Protein 4LI0 (pdb70)

Nearest PDB structures (foldseek):
  6zsj-assembly1_A  TM=9.313E-01  e=1.328E-30  Homo sapiens
  9ikq-assembly1_B  TM=9.363E-01  e=9.847E-30  Homo sapiens
  4fmb-assembly1_B  TM=9.336E-01  e=5.580E-24  Homo sapiens
  5szk-assembly1_B  TM=9.275E-01  e=1.379E-23  Homo sapiens
  3rab-assembly1_A  TM=9.279E-01  e=1.506E-22  Rattus norvegicus

InterPro domains:
  IPR001806 Small GTPase [PF00071] (10-170)
  IPR001806 Small GTPase [PS51421] (1-207)
  IPR001806 Small GTPase [SM00174] (11-172)
  IPR005225 Small GTP-binding domain [TIGR00231] (7-162)
  IPR027417 P-loop containing nucleoside triphosphate hydrolase [G3DSA:3.40.50.300] (1-204)
  IPR027417 P-loop containing nucleoside triphosphate hydrolase [SSF52540] (4-182)
  IPR050305 Small GTPase superfamily, Rab [PTHR47980] (2-192)

Foldseek 3Di:
DAEAEEEEDFAPPLCSVLLVCLLLVDPDPDACCVVPQKDWGWDWDDDPHDTYIYIYIYGHPDPVPPVVVLVSLAPHQEYEQTAEQLDPVRVVCSVVVVCCSCVSYDDPHAYEYEHEPVVCVVSGDHDVVNQCVVQVVVPHYYYYYYSVVGGCSNVRVSVSVVVSVVVVVVD/DPAEFEEEEDFAPPLCSVLLVCLLQVPPDDDFCCVPPQKGKGKDWDDDPNDIYIYIYIYGHPDPPPVPVVLVSLARHQEYEYTAEQLDVVSVVCSVVVVCSSCPSYDDPHAYEYEHEPPVPVPSGDQDQVNVVVVCVVVPHYYDYAYSVVGPCSNVVVVVSVCVSVVVVVD/DVVVCVVVVVVCVVVVVVVVVVVVVVVVVVVVVCVVVVVVVVVVVVVVVVVVVVCVVVVVVVVVVVVVD/DVVVVVVVVVVVVVVVVCVVVVVVCVVVVVVVVVVVVVCCVVPVVVVVVVVVVVCVVVVVVVVVVVVVD/DCVVVVVVVVVVVVVVVVVVVVVVVVVVVVVVVCVVVVVVVVVVVVVVVVVVVVVVVVVVVVVD/DVCVVCVVVVVVVVVVVVVVVVVVVVVVVVVVVVVVVVCVVVVVVVVVVVCVCVVVVVVVCVVVVVVVD

Structure (mmCIF, N/CA/C/O backbone):
data_4LI0
#
_entry.id   4LI0
#
_cell.length_a   110.930
_cell.length_b   160.380
_cell.length_c   166.510
_cell.angle_alpha   90.00
_cell.angle_beta   90.00
_cell.angle_gamma   90.00
#
_symmetry.space_group_name_H-M   'C 2 2 21'
#
loop_
_entity.id
_entity.type
_entity.pdbx_description
1 polymer 'Ras-related protein Rab-8A'
2 polymer 'Guanine nucleotide exchange factor for Rab-3A'
3 non-polymer "GUANOSINE-5'-DIPHOSPHATE"
#
loop_
_atom_site.group_PDB
_atom_site.id
_atom_site.type_symbol
_atom_site.label_atom_id
_atom_site.label_alt_id
_atom_site.label_comp_id
_atom_site.label_asym_id
_atom_site.label_entity_id
_atom_site.lab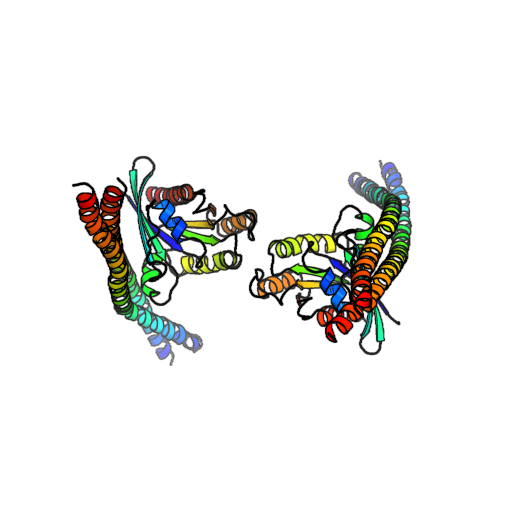el_seq_id
_atom_site.pdbx_PDB_ins_code
_atom_site.Cartn_x
_atom_site.Cartn_y
_atom_site.Cartn_z
_atom_site.occupancy
_atom_site.B_iso_or_equiv
_atom_site.auth_seq_id
_atom_site.auth_comp_id
_atom_site.auth_asym_id
_atom_site.auth_atom_id
_atom_site.pdbx_PDB_model_num
ATOM 1 N N . ASP A 1 8 ? 12.632 19.936 61.904 1.00 144.58 6 ASP A N 1
ATOM 2 C CA . ASP A 1 8 ? 13.462 18.727 62.265 1.00 151.90 6 ASP A CA 1
ATOM 3 C C . ASP A 1 8 ? 14.807 18.514 61.488 1.00 144.87 6 ASP A C 1
ATOM 4 O O . ASP A 1 8 ? 15.613 17.666 61.888 1.00 142.74 6 ASP A O 1
ATOM 9 N N . TYR A 1 9 ? 15.053 19.274 60.411 1.00 134.39 7 TYR A N 1
ATOM 10 C CA . TYR A 1 9 ? 16.381 19.347 59.750 1.00 118.27 7 TYR A CA 1
ATOM 11 C C . TYR A 1 9 ? 16.783 20.796 59.541 1.00 101.94 7 TYR A C 1
ATOM 12 O O . TYR A 1 9 ? 15.927 21.636 59.264 1.00 101.42 7 TYR A O 1
ATOM 21 N N . LEU A 1 10 ? 18.080 21.083 59.574 1.00 127.56 8 LEU A N 1
ATOM 22 C CA . LEU A 1 10 ? 18.552 22.438 59.279 1.00 117.81 8 LEU A CA 1
ATOM 23 C C . LEU A 1 10 ? 19.686 22.444 58.259 1.00 112.89 8 LEU A C 1
ATOM 24 O O . LEU A 1 10 ? 20.818 22.079 58.582 1.00 114.09 8 LEU A O 1
ATOM 29 N N . PHE A 1 11 ? 19.375 22.872 57.034 1.00 106.77 9 PHE A N 1
ATOM 30 C CA . PHE A 1 11 ? 20.378 22.980 55.974 1.00 101.68 9 PHE A CA 1
ATOM 31 C C . PHE A 1 11 ? 20.905 24.394 55.794 1.00 98.54 9 PHE A C 1
ATOM 32 O O . PHE A 1 11 ? 20.145 25.356 55.668 1.00 97.90 9 PHE A O 1
ATOM 40 N N . LYS A 1 12 ? 22.222 24.499 55.738 1.00 93.97 10 LYS A N 1
ATOM 41 C CA . LYS A 1 12 ? 22.863 25.776 55.640 1.00 92.60 10 LYS A CA 1
ATOM 42 C C . LYS A 1 12 ? 23.332 25.870 54.220 1.00 87.36 10 LYS A C 1
ATOM 43 O O . LYS A 1 12 ? 24.093 25.014 53.758 1.00 84.67 10 LYS A O 1
ATOM 49 N N . LEU A 1 13 ? 22.816 26.892 53.535 1.00 82.68 11 LEU A N 1
ATOM 50 C CA . LEU A 1 13 ? 23.019 27.107 52.108 1.00 78.37 11 LEU A CA 1
ATOM 51 C C . LEU A 1 13 ? 23.713 28.431 51.895 1.00 77.89 11 LEU A C 1
ATOM 52 O O . LEU A 1 13 ? 23.576 29.354 52.709 1.00 76.04 11 LEU A O 1
ATOM 57 N N . LEU A 1 14 ? 24.435 28.505 50.775 1.00 78.85 12 LEU A N 1
ATOM 58 C CA . LEU A 1 14 ? 25.222 29.685 50.381 1.00 77.47 12 LEU A CA 1
ATOM 59 C C . LEU A 1 14 ? 25.016 29.998 48.894 1.00 73.22 12 LEU A C 1
ATOM 60 O O . LEU A 1 14 ? 24.948 29.091 48.087 1.00 73.07 12 LEU A O 1
ATOM 65 N N . LEU A 1 15 ? 24.895 31.270 48.540 1.00 70.99 13 LEU A N 1
ATOM 66 C CA . LEU A 1 15 ? 24.823 31.680 47.143 1.00 72.04 13 LEU A CA 1
ATOM 67 C C . LEU A 1 15 ? 26.061 32.511 46.803 1.00 72.77 13 LEU A C 1
ATOM 68 O O . LEU A 1 15 ? 26.281 33.559 47.421 1.00 75.64 13 LEU A O 1
ATOM 73 N N . ILE A 1 16 ? 26.856 32.070 45.822 1.00 71.16 14 ILE A N 1
ATOM 74 C CA . ILE A 1 16 ? 28.058 32.814 45.402 1.00 68.58 14 ILE A CA 1
ATOM 75 C C . ILE A 1 16 ? 28.120 32.942 43.890 1.00 71.45 14 ILE A C 1
ATOM 76 O O . ILE A 1 16 ? 27.418 32.236 43.162 1.00 73.11 14 ILE A O 1
ATOM 81 N N . GLY A 1 17 ? 28.984 33.842 43.432 1.00 74.30 15 GLY A N 1
ATOM 82 C CA . GLY A 1 17 ? 29.086 34.190 42.011 1.00 76.80 15 GLY A CA 1
ATOM 83 C C . GLY A 1 17 ? 29.426 35.663 41.827 1.00 79.27 15 GLY A C 1
ATOM 84 O O . GLY A 1 17 ? 29.556 36.402 42.807 1.00 86.75 15 GLY A O 1
ATOM 85 N N . ASP A 1 18 ? 29.578 36.103 40.582 1.00 77.07 16 ASP A N 1
ATOM 86 C CA . ASP A 1 18 ? 29.951 37.494 40.331 1.00 76.49 16 ASP A CA 1
ATOM 87 C C . ASP A 1 18 ? 28.832 38.450 40.692 1.00 79.17 16 ASP A C 1
ATOM 88 O O . ASP A 1 18 ? 27.661 38.058 40.794 1.00 83.63 16 ASP A O 1
ATOM 93 N N . SER A 1 19 ? 29.211 39.710 40.879 1.00 78.49 17 SER A N 1
ATOM 94 C CA . SER A 1 19 ? 28.262 40.730 41.269 1.00 78.90 17 SER A CA 1
ATOM 95 C C . SER A 1 19 ? 27.425 41.120 40.051 1.00 76.86 17 SER A C 1
ATOM 96 O O . SER A 1 19 ? 27.907 41.092 38.909 1.00 68.17 17 SER A O 1
ATOM 99 N N . GLY A 1 20 ? 26.160 41.455 40.306 1.00 78.55 18 GLY A N 1
ATOM 100 C CA . GLY A 1 20 ? 25.221 41.814 39.242 1.00 77.70 18 GLY A CA 1
ATOM 101 C C . GLY A 1 20 ? 24.768 40.630 38.405 1.00 74.20 18 GLY A C 1
ATOM 102 O O . GLY A 1 20 ? 24.169 40.805 37.352 1.00 75.87 18 GLY A O 1
ATOM 103 N N . VAL A 1 21 ? 25.072 39.428 38.875 1.00 70.15 19 VAL A N 1
ATOM 104 C CA . VAL A 1 21 ? 24.532 38.205 38.315 1.00 70.47 19 VAL A CA 1
ATOM 105 C C . VAL A 1 21 ? 23.034 37.960 38.636 1.00 75.71 19 VAL A C 1
ATOM 106 O O . VAL A 1 21 ? 22.342 37.267 37.893 1.00 76.70 19 VAL A O 1
ATOM 110 N N . GLY A 1 22 ? 22.540 38.514 39.741 1.00 82.21 20 GLY A N 1
ATOM 111 C CA . GLY A 1 22 ? 21.156 38.290 40.200 1.00 83.81 20 GLY A CA 1
ATOM 112 C C . GLY A 1 22 ? 21.010 37.427 41.452 1.00 85.00 20 GLY A C 1
ATOM 113 O O . GLY A 1 22 ? 19.882 37.154 41.885 1.00 87.35 20 GLY A O 1
ATOM 114 N N . LYS A 1 23 ? 22.141 37.007 42.030 1.00 84.31 21 LYS A N 1
ATOM 115 C CA . LYS A 1 23 ? 22.187 36.157 43.233 1.00 83.47 21 LYS A CA 1
ATOM 116 C C . LYS A 1 23 ? 21.186 36.548 44.289 1.00 86.80 21 LYS A C 1
ATOM 117 O O . LYS A 1 23 ? 20.612 35.684 44.938 1.00 87.98 21 LYS A O 1
ATOM 123 N N . THR A 1 24 ? 21.028 37.855 44.497 1.00 88.24 22 THR A N 1
ATOM 124 C CA . THR A 1 24 ? 20.206 38.359 45.586 1.00 86.89 22 THR A CA 1
ATOM 125 C C . THR A 1 24 ? 18.723 38.296 45.253 1.00 87.75 22 THR A C 1
ATOM 126 O O . THR A 1 24 ? 17.926 37.944 46.121 1.00 89.08 22 THR A O 1
ATOM 130 N N . CYS A 1 25 ? 18.344 38.615 44.014 1.00 87.16 23 CYS A N 1
ATOM 131 C CA . CYS A 1 25 ? 16.930 38.511 43.619 1.00 88.22 23 CYS A CA 1
ATOM 132 C C . CYS A 1 25 ? 16.515 37.059 43.622 1.00 87.68 23 CYS A C 1
ATOM 133 O O . CYS A 1 25 ? 15.381 36.729 43.997 1.00 87.04 23 CYS A O 1
ATOM 136 N N . VAL A 1 26 ? 17.441 36.198 43.193 1.00 86.09 24 VAL A N 1
ATOM 137 C CA . VAL A 1 26 ? 17.236 34.748 43.256 1.00 88.32 24 VAL A CA 1
ATOM 138 C C . VAL A 1 26 ? 16.817 34.391 44.663 1.00 87.37 24 VAL A C 1
ATOM 139 O O . VAL A 1 26 ? 15.888 33.615 44.866 1.00 93.22 24 VAL A O 1
ATOM 143 N N . LEU A 1 27 ? 17.512 34.976 45.627 1.00 82.47 25 LEU A N 1
ATOM 144 C CA . LEU A 1 27 ? 17.275 34.684 47.013 1.00 82.33 25 LEU A CA 1
ATOM 145 C C . LEU A 1 27 ? 15.900 35.185 47.417 1.00 86.97 25 LEU A C 1
ATOM 146 O O . LEU A 1 27 ? 15.045 34.427 47.884 1.00 87.15 25 LEU A O 1
ATOM 151 N N . PHE A 1 28 ? 15.684 36.474 47.224 1.00 90.37 26 PHE A N 1
ATOM 152 C CA . PHE A 1 28 ? 14.491 37.097 47.750 1.00 94.04 26 PHE A CA 1
ATOM 153 C C . PHE A 1 28 ? 13.276 36.451 47.145 1.00 93.95 26 PHE A C 1
ATOM 154 O O . PHE A 1 28 ? 12.240 36.355 47.802 1.00 99.88 26 PHE A O 1
ATOM 162 N N . ARG A 1 29 ? 13.409 35.974 45.912 1.00 90.69 27 ARG A N 1
ATOM 163 C CA . ARG A 1 29 ? 12.313 35.267 45.299 1.00 93.41 27 ARG A CA 1
ATOM 164 C C . ARG A 1 29 ? 11.975 34.029 46.095 1.00 97.75 27 ARG A C 1
ATOM 165 O O . ARG A 1 29 ? 10.814 33.818 46.478 1.00 104.37 27 ARG A O 1
ATOM 173 N N . PHE A 1 30 ? 12.990 33.207 46.337 1.00 96.59 28 PHE A N 1
ATOM 174 C CA . PHE A 1 30 ? 12.787 31.963 47.060 1.00 96.00 28 PHE A CA 1
ATOM 175 C C . PHE A 1 30 ? 12.337 32.190 48.495 1.00 98.58 28 PHE A C 1
ATOM 176 O O . PHE A 1 30 ? 11.575 31.397 49.037 1.00 100.17 28 PHE A O 1
ATOM 184 N N . SER A 1 31 ? 12.815 33.278 49.094 1.00 101.55 29 SER A N 1
ATOM 185 C CA . SER A 1 31 ? 12.398 33.694 50.435 1.00 102.80 29 SER A CA 1
ATOM 186 C C . SER A 1 31 ? 11.097 34.453 50.454 1.00 104.90 29 SER A C 1
ATOM 187 O O . SER A 1 31 ? 10.653 34.869 51.510 1.00 103.91 29 SER A O 1
ATOM 190 N N . GLU A 1 32 ? 10.533 34.691 49.276 1.00 111.72 30 GLU A N 1
ATOM 191 C CA . GLU A 1 32 ? 9.191 35.227 49.133 1.00 121.98 30 GLU A CA 1
ATOM 192 C C . GLU A 1 32 ? 9.037 36.428 50.061 1.00 132.76 30 GLU A C 1
ATOM 193 O O . GLU A 1 32 ? 7.954 36.636 50.608 1.00 141.72 30 GLU A O 1
ATOM 195 N N . ASP A 1 33 ? 10.104 37.218 50.238 1.00 138.32 31 ASP A N 1
ATOM 196 C CA . ASP A 1 33 ? 10.019 38.490 50.953 1.00 145.78 31 ASP A CA 1
ATOM 197 C C . ASP A 1 33 ? 9.330 39.523 50.048 1.00 164.83 31 ASP A C 1
ATOM 198 O O . ASP A 1 33 ? 9.640 39.617 48.846 1.00 180.92 31 ASP A O 1
ATOM 200 N N . ALA A 1 34 ? 8.391 40.276 50.631 1.00 171.50 32 ALA A N 1
ATOM 201 C CA . ALA A 1 34 ? 7.597 41.276 49.901 1.00 173.76 32 ALA A CA 1
ATOM 202 C C . ALA A 1 34 ? 8.355 42.590 49.700 1.00 176.22 32 ALA A C 1
ATOM 203 O O . ALA A 1 34 ? 7.757 43.586 49.274 1.00 184.38 32 ALA A O 1
ATOM 205 N N . PHE A 1 35 ? 9.654 42.602 50.009 1.00 168.66 33 PHE A N 1
ATOM 206 C CA . PHE A 1 35 ? 10.446 43.815 49.899 1.00 162.48 33 PHE A CA 1
ATOM 207 C C . PHE A 1 35 ? 11.784 43.598 49.231 1.00 148.45 33 PHE A C 1
ATOM 208 O O . PHE A 1 35 ? 12.306 42.496 49.152 1.00 135.16 33 PHE A O 1
ATOM 216 N N . ASN A 1 36 ? 12.309 44.719 48.772 1.00 151.67 34 ASN A N 1
ATOM 217 C CA . ASN A 1 36 ? 13.501 44.807 47.956 1.00 158.26 34 ASN A CA 1
ATOM 218 C C . ASN A 1 36 ? 14.682 45.126 48.850 1.00 148.96 34 ASN A C 1
ATOM 219 O O . ASN A 1 36 ? 15.819 45.233 48.379 1.00 158.31 34 ASN A O 1
ATOM 224 N N . SER A 1 37 ? 14.388 45.270 50.143 1.00 126.34 35 SER A N 1
ATOM 225 C CA . SER A 1 37 ? 15.280 45.896 51.095 1.00 113.16 35 SER A CA 1
ATOM 226 C C . SER A 1 37 ? 16.369 44.944 51.513 1.00 101.60 35 SER A C 1
ATOM 227 O O . SER A 1 37 ? 16.090 43.935 52.141 1.00 98.54 35 SER A O 1
ATOM 230 N N . THR A 1 38 ? 17.608 45.267 51.176 1.00 93.42 36 THR A N 1
ATOM 231 C CA . THR A 1 38 ? 18.712 44.383 51.480 1.00 90.80 36 THR A CA 1
ATOM 232 C C . THR A 1 38 ? 19.919 45.182 51.941 1.00 91.18 36 THR A C 1
ATOM 233 O O . THR A 1 38 ? 19.946 46.406 51.839 1.00 92.41 36 THR A O 1
ATOM 237 N N . PHE A 1 39 ? 20.901 44.473 52.482 1.00 92.89 37 PHE A N 1
ATOM 238 C CA . PHE A 1 39 ? 22.160 45.070 52.904 1.00 95.82 37 PHE A CA 1
ATOM 239 C C . PHE A 1 39 ? 23.291 44.659 51.955 1.00 97.12 37 PHE A C 1
ATOM 240 O O . PHE A 1 39 ? 24.464 44.956 52.216 1.00 96.75 37 PHE A O 1
ATOM 248 N N . ILE A 1 40 ? 22.935 43.973 50.864 1.00 98.12 38 ILE A N 1
ATOM 249 C CA . ILE A 1 40 ? 23.916 43.390 49.952 1.00 97.45 38 ILE A CA 1
ATOM 250 C C . ILE A 1 40 ? 24.668 44.511 49.251 1.00 100.32 38 ILE A C 1
ATOM 251 O O . ILE A 1 40 ? 25.844 44.371 48.930 1.00 101.86 38 ILE A O 1
ATOM 256 N N . SER A 1 41 ? 23.973 45.631 49.055 1.00 103.40 39 SER A N 1
ATOM 257 C CA . SER A 1 41 ? 24.515 46.835 48.420 1.00 104.28 39 SER A CA 1
ATOM 258 C C . SER A 1 41 ? 25.560 47.539 49.266 1.00 98.93 39 SER A C 1
ATOM 259 O O . SER A 1 41 ? 26.624 47.920 48.795 1.00 95.29 39 SER A O 1
ATOM 262 N N . THR A 1 42 ? 25.212 47.708 50.532 1.00 99.04 40 THR A N 1
ATOM 263 C CA . THR A 1 42 ? 25.963 48.521 51.482 1.00 96.78 40 THR A CA 1
ATOM 264 C C . THR A 1 42 ? 26.767 47.708 52.511 1.00 97.01 40 THR A C 1
ATOM 265 O O . THR A 1 42 ? 27.510 48.295 53.308 1.00 94.61 40 THR A O 1
ATOM 269 N N . ILE A 1 43 ? 26.574 46.382 52.527 1.00 94.18 41 ILE A N 1
ATOM 270 C CA . ILE A 1 43 ? 27.367 45.480 53.360 1.00 89.77 41 ILE A CA 1
ATOM 271 C C . ILE A 1 43 ? 28.022 44.375 52.538 1.00 86.58 41 ILE A C 1
ATOM 272 O O . ILE A 1 43 ? 29.205 44.081 52.716 1.00 89.44 41 ILE A O 1
ATOM 277 N N . GLY A 1 44 ? 27.265 43.755 51.649 1.00 82.69 42 GLY A N 1
ATOM 278 C CA . GLY A 1 44 ? 27.819 42.694 50.835 1.00 83.66 42 GLY A CA 1
ATOM 279 C C . GLY A 1 44 ? 27.529 41.354 51.445 1.00 85.89 42 GLY A C 1
ATOM 280 O O . GLY A 1 44 ? 27.999 40.337 50.932 1.00 95.27 42 GLY A O 1
ATOM 281 N N . ILE A 1 45 ? 26.753 41.346 52.533 1.00 83.74 43 ILE A N 1
ATOM 282 C CA . ILE A 1 45 ? 26.175 40.109 53.059 1.00 78.99 43 ILE A CA 1
ATOM 283 C C . ILE A 1 45 ? 24.667 40.243 53.183 1.00 73.69 43 ILE A C 1
ATOM 284 O O . ILE A 1 45 ? 24.163 41.291 53.594 1.00 70.49 43 ILE A O 1
ATOM 289 N N . ASP A 1 46 ? 23.946 39.186 52.825 1.00 69.57 44 ASP A N 1
ATOM 290 C CA . ASP A 1 46 ? 22.581 39.076 53.310 1.00 69.26 44 ASP A CA 1
ATOM 291 C C . ASP A 1 46 ? 22.126 37.658 53.603 1.00 68.71 44 ASP A C 1
ATOM 292 O O . ASP A 1 46 ? 22.721 36.675 53.140 1.00 69.23 44 ASP A O 1
ATOM 297 N N . PHE A 1 47 ? 21.053 37.582 54.387 1.00 68.99 45 PHE A N 1
ATOM 298 C CA . PHE A 1 47 ? 20.640 36.354 55.035 1.00 69.92 45 PHE A CA 1
ATOM 299 C C . PHE A 1 47 ? 19.111 36.150 55.003 1.00 74.26 45 PHE A C 1
ATOM 300 O O . PHE A 1 47 ? 18.341 37.095 55.157 1.00 74.80 45 PHE A O 1
ATOM 308 N N . LYS A 1 48 ? 18.678 34.915 54.776 1.00 77.62 46 LYS A N 1
ATOM 309 C CA . LYS A 1 48 ? 17.261 34.628 54.720 1.00 81.40 46 LYS A CA 1
ATOM 310 C C . LYS A 1 48 ? 16.962 33.172 55.030 1.00 81.64 46 LYS A C 1
ATOM 311 O O . LYS A 1 48 ? 17.776 32.291 54.762 1.00 80.15 46 LYS A O 1
ATOM 317 N N . ILE A 1 49 ? 15.786 32.931 55.597 1.00 83.97 47 ILE A N 1
ATOM 318 C CA . ILE A 1 49 ? 15.394 31.600 56.022 1.00 85.34 47 ILE A CA 1
ATOM 319 C C . ILE A 1 49 ? 14.137 31.211 55.325 1.00 87.03 47 ILE A C 1
ATOM 320 O O . ILE A 1 49 ? 13.312 32.055 55.011 1.00 89.58 47 ILE A O 1
ATOM 325 N N . ARG A 1 50 ? 13.993 29.924 55.082 1.00 88.84 48 ARG A N 1
ATOM 326 C CA . ARG A 1 50 ? 12.703 29.397 54.743 1.00 94.96 48 ARG A CA 1
ATOM 327 C C . ARG A 1 50 ? 12.682 27.935 55.126 1.00 98.87 48 ARG A C 1
ATOM 328 O O . ARG A 1 50 ? 13.661 27.208 54.922 1.00 97.39 48 ARG A O 1
ATOM 336 N N . THR A 1 51 ? 11.564 27.530 55.721 1.00 103.69 49 THR A N 1
ATOM 337 C CA . THR A 1 51 ? 11.311 26.140 56.009 1.00 104.04 49 THR A CA 1
ATOM 338 C C . THR A 1 51 ? 10.323 25.588 54.990 1.00 105.91 49 THR A C 1
ATOM 339 O O . THR A 1 51 ? 9.318 26.225 54.661 1.00 102.02 49 THR A O 1
ATOM 343 N N . ILE A 1 52 ? 10.646 24.395 54.500 1.00 108.85 50 ILE A N 1
ATOM 344 C CA . ILE A 1 52 ? 9.883 23.719 53.467 1.00 112.03 50 ILE A CA 1
ATOM 345 C C . ILE A 1 52 ? 9.632 22.292 53.903 1.00 115.67 50 ILE A C 1
ATOM 346 O O . ILE A 1 52 ? 10.303 21.779 54.806 1.00 114.17 50 ILE A O 1
ATOM 351 N N . GLU A 1 53 ? 8.678 21.646 53.246 1.00 120.45 51 GLU A N 1
ATOM 352 C CA . GLU A 1 53 ? 8.419 20.249 53.516 1.00 127.72 51 GLU A CA 1
ATOM 353 C C . GLU A 1 53 ? 8.957 19.372 52.405 1.00 126.54 51 GLU A C 1
ATOM 354 O O . GLU A 1 53 ? 8.631 19.561 51.236 1.00 123.10 51 GLU A O 1
ATOM 360 N N . LEU A 1 54 ? 9.772 18.401 52.796 1.00 128.73 52 LEU A N 1
ATOM 361 C CA . LEU A 1 54 ? 10.338 17.440 51.871 1.00 130.62 52 LEU A CA 1
ATOM 362 C C . LEU A 1 54 ? 10.069 16.040 52.385 1.00 134.72 52 LEU A C 1
ATOM 363 O O . LEU A 1 54 ? 10.670 15.592 53.374 1.00 130.87 52 LEU A O 1
ATOM 368 N N . ASP A 1 55 ? 9.151 15.365 51.699 1.00 139.77 53 ASP A N 1
ATOM 369 C CA . ASP A 1 55 ? 8.742 14.023 52.058 1.00 142.74 53 ASP A CA 1
ATOM 370 C C . ASP A 1 55 ? 8.368 14.013 53.544 1.00 139.14 53 ASP A C 1
ATOM 371 O O . ASP A 1 55 ? 9.018 13.377 54.378 1.00 136.13 53 ASP A O 1
ATOM 376 N N . GLY A 1 56 ? 7.335 14.791 53.859 1.00 136.74 54 GLY A N 1
ATOM 377 C CA . GLY A 1 56 ? 6.749 14.822 55.193 1.00 138.47 54 GLY A CA 1
ATOM 378 C C . GLY A 1 56 ? 7.419 15.769 56.171 1.00 137.54 54 GLY A C 1
ATOM 379 O O . GLY A 1 56 ? 6.738 16.442 56.949 1.00 133.51 54 GLY A O 1
ATOM 380 N N . LYS A 1 57 ? 8.749 15.838 56.128 1.00 138.15 55 LYS A N 1
ATOM 381 C CA . LYS A 1 57 ? 9.521 16.519 57.169 1.00 135.36 55 LYS A CA 1
ATOM 382 C C . LYS A 1 57 ? 9.676 18.022 56.936 1.00 124.58 55 LYS A C 1
ATOM 383 O O . LYS A 1 57 ? 9.692 18.485 55.796 1.00 117.68 55 LYS A O 1
ATOM 389 N N . ARG A 1 58 ? 9.792 18.768 58.038 1.00 118.47 56 ARG A N 1
ATOM 390 C CA . ARG A 1 58 ? 10.026 20.210 58.002 1.00 112.56 56 ARG A CA 1
ATOM 391 C C . ARG A 1 58 ? 11.528 20.442 57.860 1.00 110.16 56 ARG A C 1
ATOM 392 O O . ARG A 1 58 ? 12.310 19.875 58.624 1.00 110.26 56 ARG A O 1
ATOM 394 N N . ILE A 1 59 ? 11.932 21.252 56.879 1.00 108.07 57 ILE A N 1
ATOM 395 C CA . ILE A 1 59 ? 13.352 21.535 56.635 1.00 108.14 57 ILE A CA 1
ATOM 396 C C . ILE A 1 59 ? 13.672 23.035 56.696 1.00 104.04 57 ILE A C 1
ATOM 397 O O . ILE A 1 59 ? 13.255 23.796 55.827 1.00 103.03 57 ILE A O 1
ATOM 402 N N . LYS A 1 60 ? 14.421 23.467 57.702 1.00 101.02 58 LYS A N 1
ATOM 403 C CA . LYS A 1 60 ? 14.822 24.864 57.759 1.00 102.99 58 LYS A CA 1
ATOM 404 C C . LYS A 1 60 ? 16.003 25.082 56.814 1.00 97.32 58 LYS A C 1
ATOM 405 O O . LYS A 1 60 ? 16.967 24.318 56.831 1.00 92.92 58 LYS A O 1
ATOM 411 N N . LEU A 1 61 ? 15.903 26.112 55.974 1.00 95.44 59 LEU A N 1
ATOM 412 C CA . LEU A 1 61 ? 16.974 26.472 55.053 1.00 93.36 59 LEU A CA 1
ATOM 413 C C . LEU A 1 61 ? 17.542 27.806 55.438 1.00 92.68 59 LEU A C 1
ATOM 414 O O . LEU A 1 61 ? 16.800 28.772 55.599 1.00 93.20 59 LEU A O 1
ATOM 419 N N . GLN A 1 62 ? 18.864 27.840 55.593 1.00 93.77 60 GLN A N 1
ATOM 420 C CA . GLN A 1 62 ? 19.576 29.051 55.972 1.00 95.66 60 GLN A CA 1
ATOM 421 C C . GLN A 1 62 ? 20.515 29.468 54.870 1.00 90.39 60 GLN A C 1
ATOM 422 O O . GLN A 1 62 ? 21.545 28.843 54.612 1.00 87.29 60 GLN A O 1
ATOM 428 N N . ILE A 1 63 ? 20.143 30.565 54.243 1.00 87.68 61 ILE A N 1
ATOM 429 C CA . ILE A 1 63 ? 20.713 30.942 52.999 1.00 86.22 61 ILE A CA 1
ATOM 430 C C . ILE A 1 63 ? 21.549 32.179 53.215 1.00 83.50 61 ILE A C 1
ATOM 431 O O . ILE A 1 63 ? 21.027 33.258 53.492 1.00 81.74 61 ILE A O 1
ATOM 436 N N . TRP A 1 64 ? 22.856 32.016 53.083 1.00 81.59 62 TRP A N 1
ATOM 437 C CA . TRP A 1 64 ? 23.757 33.155 53.103 1.00 80.61 62 TRP A CA 1
ATOM 438 C C . TRP A 1 64 ? 23.960 33.652 51.700 1.00 82.28 62 TRP A C 1
ATOM 439 O O . TRP A 1 64 ? 24.210 32.865 50.793 1.00 83.98 62 TRP A O 1
ATOM 450 N N . ASP A 1 65 ? 23.833 34.960 51.525 1.00 84.20 63 ASP A N 1
ATOM 451 C CA . ASP A 1 65 ? 24.241 35.606 50.294 1.00 84.92 63 ASP A CA 1
ATOM 452 C C . ASP A 1 65 ? 25.498 36.462 50.540 1.00 83.93 63 ASP A C 1
ATOM 453 O O . ASP A 1 65 ? 25.455 37.470 51.257 1.00 77.87 63 ASP A O 1
ATOM 458 N N . THR A 1 66 ? 26.607 36.036 49.933 1.00 86.20 64 THR A N 1
ATOM 459 C CA . THR A 1 66 ? 27.891 36.747 50.0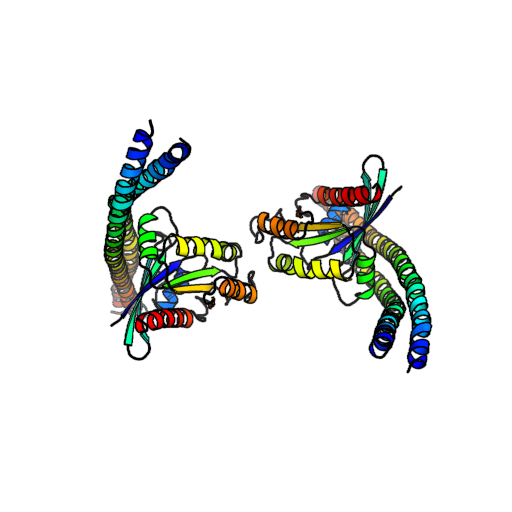05 1.00 89.60 64 THR A CA 1
ATOM 460 C C . THR A 1 66 ? 28.137 37.557 48.721 1.00 89.02 64 THR A C 1
ATOM 461 O O . THR A 1 66 ? 27.589 37.246 47.662 1.00 86.80 64 THR A O 1
ATOM 465 N N . ALA A 1 67 ? 28.962 38.596 48.827 1.00 91.57 65 ALA A N 1
ATOM 466 C CA . ALA A 1 67 ? 29.311 39.446 47.677 1.00 94.69 65 ALA A CA 1
ATOM 467 C C . ALA A 1 67 ? 30.832 39.709 47.524 1.00 96.16 65 ALA A C 1
ATOM 468 O O . ALA A 1 67 ? 31.246 40.720 46.948 1.00 89.55 65 ALA A O 1
ATOM 470 N N . GLY A 1 68 ? 31.654 38.797 48.041 1.00 98.85 66 GLY A N 1
ATOM 471 C CA . GLY A 1 68 ? 33.089 38.792 47.763 1.00 99.54 66 GLY A CA 1
ATOM 472 C C . GLY A 1 68 ? 33.940 39.977 48.198 1.00 100.22 66 GLY A C 1
ATOM 473 O O . GLY A 1 68 ? 35.095 40.054 47.796 1.00 95.24 66 GLY A O 1
ATOM 474 N N . GLN A 1 69 ? 33.417 40.897 49.014 1.00 105.59 67 GLN A N 1
ATOM 475 C CA . GLN A 1 69 ? 34.260 42.017 49.475 1.00 107.79 67 GLN A CA 1
ATOM 476 C C . GLN A 1 69 ? 35.223 41.647 50.594 1.00 114.55 67 GLN A C 1
ATOM 477 O O . GLN A 1 69 ? 34.809 41.305 51.704 1.00 121.61 67 GLN A O 1
ATOM 483 N N . GLU A 1 70 ? 36.514 41.741 50.262 1.00 120.67 68 GLU A N 1
ATOM 484 C CA . GLU A 1 70 ? 37.665 41.535 51.171 1.00 120.33 68 GLU A CA 1
ATOM 485 C C . GLU A 1 70 ? 37.584 42.142 52.581 1.00 108.84 68 GLU A C 1
ATOM 486 O O . GLU A 1 70 ? 38.315 41.743 53.480 1.00 106.41 68 GLU A O 1
ATOM 492 N N . ARG A 1 71 ? 36.732 43.141 52.737 1.00 101.32 69 ARG A N 1
ATOM 493 C CA . ARG A 1 71 ? 36.349 43.738 54.013 1.00 97.22 69 ARG A CA 1
ATOM 494 C C . ARG A 1 71 ? 35.836 42.726 55.030 1.00 92.94 69 ARG A C 1
ATOM 495 O O . ARG A 1 71 ? 36.005 42.913 56.230 1.00 94.63 69 ARG A O 1
ATOM 503 N N . PHE A 1 72 ? 35.176 41.682 54.536 1.00 87.79 70 PHE A N 1
ATOM 504 C CA . PHE A 1 72 ? 34.752 40.554 55.350 1.00 84.56 70 PHE A CA 1
ATOM 505 C C . PHE A 1 72 ? 35.201 39.226 54.723 1.00 82.82 70 PHE A C 1
ATOM 506 O O . PHE A 1 72 ? 34.414 38.292 54.603 1.00 82.42 70 PHE A O 1
ATOM 514 N N . ARG A 1 73 ? 36.464 39.146 54.317 1.00 81.99 71 ARG A N 1
ATOM 515 C CA . ARG A 1 73 ? 37.002 37.899 53.788 1.00 79.15 71 ARG A CA 1
ATOM 516 C C . ARG A 1 73 ? 36.835 36.810 54.862 1.00 78.21 71 ARG A C 1
ATOM 517 O O . ARG A 1 73 ? 36.182 35.788 54.632 1.00 77.51 71 ARG A O 1
ATOM 519 N N . THR A 1 74 ? 37.379 37.046 56.046 1.00 75.87 72 THR A N 1
ATOM 520 C CA . THR A 1 74 ? 37.371 36.017 57.061 1.00 76.79 72 THR A CA 1
ATOM 521 C C . THR A 1 74 ? 35.980 35.480 57.418 1.00 76.82 72 THR A C 1
ATOM 522 O O . THR A 1 74 ? 35.816 34.275 57.617 1.00 75.67 72 THR A O 1
ATOM 526 N N . ILE A 1 75 ? 34.994 36.366 57.501 1.00 78.39 73 ILE A N 1
ATOM 527 C CA . ILE A 1 75 ? 33.616 35.967 57.833 1.00 80.69 73 ILE A CA 1
ATOM 528 C C . ILE A 1 75 ? 32.987 35.111 56.718 1.00 79.25 73 ILE A C 1
ATOM 529 O O . ILE A 1 75 ? 32.296 34.114 56.976 1.00 77.07 73 ILE A O 1
ATOM 534 N N . THR A 1 76 ? 33.241 35.500 55.477 1.00 78.07 74 THR A N 1
ATOM 535 C CA . THR A 1 76 ? 32.649 34.817 54.347 1.00 78.82 74 THR A CA 1
ATOM 536 C C . THR A 1 76 ? 33.232 33.427 54.182 1.00 79.01 74 THR A C 1
ATOM 537 O O . THR A 1 76 ? 32.539 32.540 53.721 1.00 83.04 74 THR A O 1
ATOM 541 N N . THR A 1 77 ? 34.482 33.215 54.572 1.00 79.56 75 THR A N 1
ATOM 542 C CA . THR A 1 77 ? 34.971 31.848 54.666 1.00 81.35 75 THR A CA 1
ATOM 543 C C . THR A 1 77 ? 34.104 31.037 55.632 1.00 81.13 75 THR A C 1
ATOM 544 O O . THR A 1 77 ? 33.702 29.919 55.323 1.00 83.91 75 THR A O 1
ATOM 548 N N . ALA A 1 78 ? 33.798 31.600 56.792 1.00 79.40 76 ALA A N 1
ATOM 549 C CA . ALA A 1 78 ? 32.984 30.883 57.762 1.00 79.60 76 ALA A CA 1
ATOM 550 C C . ALA A 1 78 ? 31.730 30.361 57.118 1.00 77.62 76 ALA A C 1
ATOM 551 O O . ALA A 1 78 ? 31.229 29.320 57.515 1.00 86.00 76 ALA A O 1
ATOM 553 N N . TYR A 1 79 ? 31.211 31.084 56.136 1.00 73.19 77 TYR A N 1
ATOM 554 C CA . TYR A 1 79 ? 30.032 30.616 55.418 1.00 72.54 77 TYR A CA 1
ATOM 555 C C . TYR A 1 79 ? 30.365 29.444 54.466 1.00 74.29 77 TYR A C 1
ATOM 556 O O . TYR A 1 79 ? 29.695 28.414 54.503 1.00 77.55 77 TYR A O 1
ATOM 565 N N . TYR A 1 80 ? 31.405 29.585 53.648 1.00 73.97 78 TYR A N 1
ATOM 566 C CA . TYR A 1 80 ? 31.915 28.469 52.825 1.00 74.30 78 TYR A CA 1
ATOM 567 C C . TYR A 1 80 ? 32.238 27.204 53.621 1.00 79.24 78 TYR A C 1
ATOM 568 O O . TYR A 1 80 ? 31.993 26.097 53.149 1.00 81.19 78 TYR A O 1
ATOM 577 N N . ARG A 1 81 ? 32.847 27.363 54.796 1.00 83.54 79 ARG A N 1
ATOM 578 C CA . ARG A 1 81 ? 33.310 26.203 55.569 1.00 88.83 79 ARG A CA 1
ATOM 579 C C . ARG A 1 81 ? 32.143 25.467 56.182 1.00 84.52 79 ARG A C 1
ATOM 580 O O . ARG A 1 81 ? 32.221 24.273 56.422 1.00 86.99 79 ARG A O 1
ATOM 588 N N . GLY A 1 82 ? 31.066 26.185 56.451 1.00 79.86 80 GLY A N 1
ATOM 589 C CA . GLY A 1 82 ? 29.944 25.602 57.150 1.00 80.33 80 GLY A CA 1
ATOM 590 C C . GLY A 1 82 ? 28.753 25.352 56.267 1.00 80.41 80 GLY A C 1
ATOM 591 O O . GLY A 1 82 ? 27.697 24.967 56.754 1.00 84.97 80 GLY A O 1
ATOM 592 N N . ALA A 1 83 ? 28.903 25.558 54.968 1.00 79.71 81 ALA A N 1
ATOM 593 C CA . ALA A 1 83 ? 27.758 25.433 54.075 1.00 80.97 81 ALA A CA 1
ATOM 594 C C . ALA A 1 83 ? 27.527 23.987 53.672 1.00 81.24 81 ALA A C 1
ATOM 595 O O . ALA A 1 83 ? 28.460 23.287 53.310 1.00 80.01 81 ALA A O 1
ATOM 597 N N . MET A 1 84 ? 26.273 23.558 53.717 1.00 83.31 82 MET A N 1
ATOM 598 C CA . MET A 1 84 ? 25.901 22.223 53.256 1.00 88.39 82 MET A CA 1
ATOM 599 C C . MET A 1 84 ? 25.645 22.132 51.741 1.00 88.07 82 MET A C 1
ATOM 600 O O . MET A 1 84 ? 25.892 21.090 51.117 1.00 87.24 82 MET A O 1
ATOM 605 N N . GLY A 1 85 ? 25.112 23.211 51.171 1.00 86.81 83 GLY A N 1
ATOM 606 C CA . GLY A 1 85 ? 24.842 23.297 49.740 1.00 84.98 83 GLY A CA 1
ATOM 607 C C . GLY A 1 85 ? 25.158 24.696 49.264 1.00 82.40 83 GLY A C 1
ATOM 608 O O . GLY A 1 85 ? 24.807 25.672 49.926 1.00 82.88 83 GLY A O 1
ATOM 609 N N . ILE A 1 86 ? 25.837 24.797 48.128 1.00 79.34 84 ILE A N 1
ATOM 610 C CA . ILE A 1 86 ? 26.257 26.085 47.629 1.00 76.62 84 ILE A CA 1
ATOM 611 C C . ILE A 1 86 ? 25.944 26.196 46.136 1.00 74.38 84 ILE A C 1
ATOM 612 O O . ILE A 1 86 ? 26.480 25.445 45.336 1.00 76.27 84 ILE A O 1
ATOM 617 N N . MET A 1 87 ? 25.051 27.133 45.801 1.00 73.74 85 MET A N 1
ATOM 618 C CA . MET A 1 87 ? 24.662 27.469 44.430 1.00 74.76 85 MET A CA 1
ATOM 619 C C . MET A 1 87 ? 25.672 28.412 43.751 1.00 73.34 85 MET A C 1
ATOM 620 O O . MET A 1 87 ? 25.930 29.507 44.256 1.00 74.28 85 MET A O 1
ATOM 625 N N . LEU A 1 88 ? 26.206 28.026 42.593 1.00 71.66 86 LEU A N 1
ATOM 626 C CA . LEU A 1 88 ? 27.052 28.935 41.813 1.00 72.79 86 LEU A CA 1
ATOM 627 C C . LEU A 1 88 ? 26.247 29.591 40.722 1.00 73.71 86 LEU A C 1
ATOM 628 O O . LEU A 1 88 ? 25.623 28.905 39.914 1.00 75.79 86 LEU A O 1
ATOM 633 N N . VAL A 1 89 ? 26.316 30.914 40.660 1.00 73.58 87 VAL A N 1
ATOM 634 C CA . VAL A 1 89 ? 25.453 31.674 39.783 1.00 73.53 87 VAL A CA 1
ATOM 635 C C . VAL A 1 89 ? 26.283 32.459 38.760 1.00 72.44 87 VAL A C 1
ATOM 636 O O . VAL A 1 89 ? 27.299 33.075 39.096 1.00 74.49 87 VAL A O 1
ATOM 640 N N . TYR A 1 90 ? 25.877 32.377 37.496 1.00 72.95 88 TYR A N 1
ATOM 641 C CA . TYR A 1 90 ? 26.325 33.324 36.460 1.00 73.54 88 TYR A CA 1
ATOM 642 C C . TYR A 1 90 ? 25.111 34.018 35.794 1.00 76.28 88 TYR A C 1
ATOM 643 O O . TYR A 1 90 ? 23.935 33.680 36.069 1.00 78.47 88 TYR A O 1
ATOM 652 N N . ASP A 1 91 ? 25.404 35.002 34.948 1.00 72.71 89 ASP A N 1
ATOM 653 C CA . ASP A 1 91 ? 24.380 35.743 34.225 1.00 75.53 89 ASP A CA 1
ATOM 654 C C . ASP A 1 91 ? 24.527 35.312 32.789 1.00 71.52 89 ASP A C 1
ATOM 655 O O . ASP A 1 91 ? 25.601 35.460 32.251 1.00 74.62 89 ASP A O 1
ATOM 660 N N . ILE A 1 92 ? 23.486 34.772 32.157 1.00 70.37 90 ILE A N 1
ATOM 661 C CA . ILE A 1 92 ? 23.608 34.347 30.742 1.00 69.67 90 ILE A CA 1
ATOM 662 C C . ILE A 1 92 ? 23.732 35.540 29.785 1.00 71.60 90 ILE A C 1
ATOM 663 O O . ILE A 1 92 ? 23.981 35.365 28.610 1.00 74.33 90 ILE A O 1
ATOM 668 N N . THR A 1 93 ? 23.515 36.741 30.293 1.00 73.58 91 THR A N 1
ATOM 669 C CA . THR A 1 93 ? 23.604 37.962 29.524 1.00 74.51 91 THR A CA 1
ATOM 670 C C . THR A 1 93 ? 25.052 38.439 29.449 1.00 74.72 91 THR A C 1
ATOM 671 O O . THR A 1 93 ? 25.390 39.345 28.693 1.00 76.54 91 THR A O 1
ATOM 675 N N . ASN A 1 94 ? 25.914 37.785 30.214 1.00 77.86 92 ASN A N 1
ATOM 676 C CA . ASN A 1 94 ? 27.285 38.231 30.432 1.00 79.65 92 ASN A CA 1
ATOM 677 C C . ASN A 1 94 ? 28.257 37.054 30.463 1.00 74.07 92 ASN A C 1
ATOM 678 O O . ASN A 1 94 ? 28.116 36.153 31.279 1.00 69.81 92 ASN A O 1
ATOM 683 N N . GLU A 1 95 ? 29.273 37.078 29.613 1.00 73.15 93 GLU A N 1
ATOM 684 C CA . GLU A 1 95 ? 30.244 35.987 29.610 1.00 72.38 93 GLU A CA 1
ATOM 685 C C . GLU A 1 95 ? 31.149 35.892 30.814 1.00 71.91 93 GLU A C 1
ATOM 686 O O . GLU A 1 95 ? 31.142 34.855 31.438 1.00 75.93 93 GLU A O 1
ATOM 692 N N . LYS A 1 96 ? 31.948 36.900 31.158 1.00 72.29 94 LYS A N 1
ATOM 693 C CA . LYS A 1 96 ? 32.947 36.637 32.212 1.00 77.56 94 LYS A CA 1
ATOM 694 C C . LYS A 1 96 ? 32.283 36.034 33.479 1.00 78.15 94 LYS A C 1
ATOM 695 O O . LYS A 1 96 ? 32.910 35.216 34.168 1.00 78.60 94 LYS A O 1
ATOM 701 N N . SER A 1 97 ? 31.010 36.358 33.747 1.00 76.19 95 SER A N 1
ATOM 702 C CA . SER A 1 97 ? 30.253 35.685 34.837 1.00 74.60 95 SER A CA 1
ATOM 703 C C . SER A 1 97 ? 30.324 34.149 34.747 1.00 72.04 95 SER A C 1
ATOM 704 O O . SER A 1 97 ? 30.468 33.453 35.756 1.00 70.99 95 SER A O 1
ATOM 707 N N . PHE A 1 98 ? 30.218 33.657 33.518 1.00 70.57 96 PHE A N 1
ATOM 708 C CA . PHE A 1 98 ? 30.249 32.234 33.187 1.00 68.36 96 PHE A CA 1
ATOM 709 C C . PHE A 1 98 ? 31.657 31.707 33.128 1.00 66.11 96 PHE A C 1
ATOM 710 O O . PHE A 1 98 ? 31.952 30.642 33.637 1.00 64.18 96 PHE A O 1
ATOM 718 N N . ASP A 1 99 ? 32.526 32.459 32.475 1.00 68.43 97 ASP A N 1
ATOM 719 C CA . ASP A 1 99 ? 33.934 32.108 32.420 1.00 71.01 97 ASP A CA 1
ATOM 720 C C . ASP A 1 99 ? 34.408 31.861 33.837 1.00 72.39 97 ASP A C 1
ATOM 721 O O . ASP A 1 99 ? 35.030 30.832 34.107 1.00 72.42 97 ASP A O 1
ATOM 726 N N . ASN A 1 100 ? 34.078 32.803 34.731 1.00 72.26 98 ASN A N 1
ATOM 727 C CA . ASN A 1 100 ? 34.487 32.742 36.133 1.00 72.96 98 ASN A CA 1
ATOM 728 C C . ASN A 1 100 ? 33.946 31.529 36.896 1.00 76.52 98 ASN A C 1
ATOM 729 O O . ASN A 1 100 ? 34.458 31.208 37.965 1.00 80.66 98 ASN A O 1
ATOM 734 N N . ILE A 1 101 ? 32.926 30.842 36.375 1.00 75.74 99 ILE A N 1
ATOM 735 C CA . ILE A 1 101 ? 32.303 29.765 37.151 1.00 74.38 99 ILE A CA 1
ATOM 736 C C . ILE A 1 101 ? 33.314 28.709 37.544 1.00 75.24 99 ILE A C 1
ATOM 737 O O . ILE A 1 101 ? 33.174 28.068 38.574 1.00 73.84 99 ILE A O 1
ATOM 742 N N . ARG A 1 102 ? 34.368 28.578 36.759 1.00 81.27 100 ARG A N 1
ATOM 743 C CA . ARG A 1 102 ? 35.531 27.782 37.162 1.00 86.51 100 ARG A CA 1
ATOM 744 C C . ARG A 1 102 ? 36.212 28.390 38.381 1.00 82.08 100 ARG A C 1
ATOM 745 O O . ARG A 1 102 ? 36.397 27.717 39.384 1.00 83.31 100 ARG A O 1
ATOM 753 N N . ASN A 1 103 ? 36.586 29.662 38.289 1.00 78.76 101 ASN A N 1
ATOM 754 C CA . ASN A 1 103 ? 37.179 30.377 39.423 1.00 76.43 101 ASN A CA 1
ATOM 755 C C . ASN A 1 103 ? 36.445 30.191 40.711 1.00 70.58 101 ASN A C 1
ATOM 756 O O . ASN A 1 103 ? 37.055 30.059 41.745 1.00 69.53 101 ASN A O 1
ATOM 761 N N . TRP A 1 104 ? 35.127 30.251 40.662 1.00 68.77 102 TRP A N 1
ATOM 762 C CA . TRP A 1 104 ? 34.348 30.120 41.876 1.00 68.56 102 TRP A CA 1
ATOM 763 C C . TRP A 1 104 ? 34.421 28.688 42.388 1.00 70.06 102 TRP A C 1
ATOM 764 O O . TRP A 1 104 ? 34.516 28.450 43.587 1.00 69.81 102 TRP A O 1
ATOM 775 N N . ILE A 1 105 ? 34.400 27.733 41.469 1.00 72.76 103 ILE A N 1
ATOM 776 C CA . ILE A 1 105 ? 34.584 26.329 41.826 1.00 75.10 103 ILE A CA 1
ATOM 777 C C . ILE A 1 105 ? 35.921 26.075 42.517 1.00 77.66 103 ILE A C 1
ATOM 778 O O . ILE A 1 105 ? 35.973 25.312 43.458 1.00 77.67 103 ILE A O 1
ATOM 783 N N . ARG A 1 106 ? 36.989 26.704 42.040 1.00 84.17 104 ARG A N 1
ATOM 784 C CA . ARG A 1 106 ? 38.271 26.718 42.750 1.00 91.42 104 ARG A CA 1
ATOM 785 C C . ARG A 1 106 ? 38.086 27.075 44.210 1.00 87.07 104 ARG A C 1
ATOM 786 O O . ARG A 1 106 ? 38.579 26.373 45.062 1.00 92.16 104 ARG A O 1
ATOM 794 N N . ASN A 1 107 ? 37.415 28.193 44.488 1.00 84.39 105 ASN A N 1
ATOM 795 C CA . ASN A 1 107 ? 37.103 28.586 45.863 1.00 84.59 105 ASN A CA 1
ATOM 796 C C . ASN A 1 107 ? 36.335 27.528 46.610 1.00 85.50 105 ASN A C 1
ATOM 797 O O . ASN A 1 107 ? 36.757 27.085 47.659 1.00 88.48 105 ASN A O 1
ATOM 802 N N . ILE A 1 108 ? 35.197 27.120 46.076 1.00 86.49 106 ILE A N 1
ATOM 803 C CA . ILE A 1 108 ? 34.378 26.145 46.772 1.00 88.60 106 ILE A CA 1
ATOM 804 C C . ILE A 1 108 ? 35.276 24.964 47.144 1.00 92.74 106 ILE A C 1
ATOM 805 O O . ILE A 1 108 ? 35.415 24.593 48.304 1.00 91.88 106 ILE A O 1
ATOM 810 N N . GLU A 1 109 ? 35.935 24.407 46.148 1.00 100.36 107 GLU A N 1
ATOM 811 C CA . GLU A 1 109 ? 36.895 23.350 46.387 1.00 105.70 107 GLU A CA 1
ATOM 812 C C . GLU A 1 109 ? 37.885 23.773 47.488 1.00 103.80 107 GLU A C 1
ATOM 813 O O . GLU A 1 109 ? 38.019 23.092 48.488 1.00 107.07 107 GLU A O 1
ATOM 819 N N . GLU A 1 110 ? 38.499 24.938 47.339 1.00 105.79 108 GLU A N 1
ATOM 820 C CA . GLU A 1 110 ? 39.589 25.383 48.216 1.00 110.88 108 GLU A CA 1
ATOM 821 C C . GLU A 1 110 ? 39.147 25.874 49.632 1.00 105.51 108 GLU A C 1
ATOM 822 O O . GLU A 1 110 ? 39.746 25.480 50.621 1.00 95.67 108 GLU A O 1
ATOM 828 N N . HIS A 1 111 ? 38.118 26.722 49.726 1.00 109.97 109 HIS A N 1
ATOM 829 C CA . HIS A 1 111 ? 37.595 27.245 51.024 1.00 107.97 109 HIS A CA 1
ATOM 830 C C . HIS A 1 111 ? 36.511 26.382 51.706 1.00 104.87 109 HIS A C 1
ATOM 831 O O . HIS A 1 111 ? 36.303 26.486 52.906 1.00 102.71 109 HIS A O 1
ATOM 838 N N . ALA A 1 112 ? 35.773 25.582 50.951 1.00 104.96 110 ALA A N 1
ATOM 839 C CA . ALA A 1 112 ? 34.610 24.885 51.514 1.00 107.15 110 ALA A CA 1
ATOM 840 C C . ALA A 1 112 ? 34.915 23.409 51.747 1.00 108.79 110 ALA A C 1
ATOM 841 O O . ALA A 1 112 ? 36.046 22.973 51.556 1.00 112.81 110 ALA A O 1
ATOM 843 N N . SER A 1 113 ? 33.904 22.633 52.131 1.00 106.41 111 SER A N 1
ATOM 844 C CA . SER A 1 113 ? 34.113 21.239 52.539 1.00 107.62 111 SER A CA 1
ATOM 845 C C . SER A 1 113 ? 34.231 20.272 51.389 1.00 107.11 111 SER A C 1
ATOM 846 O O . SER A 1 113 ? 33.909 20.600 50.254 1.00 107.18 111 SER A O 1
ATOM 849 N N . ALA A 1 114 ? 34.671 19.061 51.705 1.00 110.47 112 ALA A N 1
ATOM 850 C CA . ALA A 1 114 ? 35.073 18.116 50.672 1.00 112.15 112 ALA A CA 1
ATOM 851 C C . ALA A 1 114 ? 33.887 17.522 49.915 1.00 110.78 112 ALA A C 1
ATOM 852 O O . ALA A 1 114 ? 33.975 17.315 48.705 1.00 106.19 112 ALA A O 1
ATOM 854 N N . ASP A 1 115 ? 32.778 17.279 50.619 1.00 113.13 113 ASP A N 1
ATOM 855 C CA . ASP A 1 115 ? 31.611 16.604 50.030 1.00 114.90 113 ASP A CA 1
ATOM 856 C C . ASP A 1 115 ? 30.438 17.547 49.753 1.00 106.28 113 ASP A C 1
ATOM 857 O O . ASP A 1 115 ? 29.339 17.083 49.429 1.00 103.33 113 ASP A O 1
ATOM 862 N N . VAL A 1 116 ? 30.660 18.855 49.887 1.00 97.46 114 VAL A N 1
ATOM 863 C CA . VAL A 1 116 ? 29.579 19.831 49.772 1.00 89.80 114 VAL A CA 1
ATOM 864 C C . VAL A 1 116 ? 28.763 19.618 48.507 1.00 88.13 114 VAL A C 1
ATOM 865 O O . VAL A 1 116 ? 29.286 19.163 47.495 1.00 87.92 114 VAL A O 1
ATOM 869 N N . GLU A 1 117 ? 27.481 19.955 48.564 1.00 89.14 115 GLU A N 1
ATOM 870 C CA . GLU A 1 117 ? 26.615 19.806 47.400 1.00 92.16 115 GLU A CA 1
ATOM 871 C C . GLU A 1 117 ? 26.602 21.086 46.578 1.00 88.73 115 GLU A C 1
ATOM 872 O O . GLU A 1 117 ? 26.425 22.167 47.114 1.00 92.74 115 GLU A O 1
ATOM 878 N N . LYS A 1 118 ? 26.770 20.962 45.273 1.00 85.63 116 LYS A N 1
ATOM 879 C CA . LYS A 1 118 ? 26.994 22.120 44.431 1.00 83.91 116 LYS A CA 1
ATOM 880 C C . LYS A 1 118 ? 25.882 22.185 43.387 1.00 83.08 116 LYS A C 1
ATOM 881 O O . LYS A 1 118 ? 25.206 21.194 43.137 1.00 87.91 116 LYS A O 1
ATOM 887 N N . MET A 1 119 ? 25.663 23.357 42.804 1.00 79.84 117 MET A N 1
ATOM 888 C CA . MET A 1 119 ? 24.673 23.490 41.744 1.00 77.97 117 MET A CA 1
ATOM 889 C C . MET A 1 119 ? 24.880 24.762 40.957 1.00 75.96 117 MET A C 1
ATOM 890 O O . MET A 1 119 ? 24.993 25.843 41.541 1.00 76.73 117 MET A O 1
ATOM 895 N N . ILE A 1 120 ? 24.920 24.639 39.634 1.00 73.07 118 ILE A N 1
ATOM 896 C CA . ILE A 1 120 ? 25.132 25.806 38.786 1.00 69.52 118 ILE A CA 1
ATOM 897 C C . ILE A 1 120 ? 23.778 26.361 38.372 1.00 67.91 118 ILE A C 1
ATOM 898 O O . ILE A 1 120 ? 22.851 25.616 38.079 1.00 67.67 118 ILE A O 1
ATOM 903 N N . LEU A 1 121 ? 23.686 27.680 38.357 1.00 65.38 119 LEU A N 1
ATOM 904 C CA . LEU A 1 121 ? 22.442 28.355 38.152 1.00 65.55 119 LEU A CA 1
ATOM 905 C C . LEU A 1 121 ? 22.676 29.448 37.120 1.00 64.74 119 LEU A C 1
ATOM 906 O O . LEU A 1 121 ? 23.031 30.572 37.469 1.00 65.42 119 LEU A O 1
ATOM 911 N N . GLY A 1 122 ? 22.526 29.118 35.843 1.00 65.18 120 GLY A N 1
ATOM 912 C CA . GLY A 1 122 ? 22.553 30.140 34.775 1.00 66.86 120 GLY A CA 1
ATOM 913 C C . GLY A 1 122 ? 21.341 31.084 34.833 1.00 71.94 120 GLY A C 1
ATOM 914 O O . GLY A 1 122 ? 20.203 30.707 34.450 1.00 74.04 120 GLY A O 1
ATOM 915 N N . ASN A 1 123 ? 21.571 32.315 35.305 1.00 71.27 121 ASN A N 1
ATOM 916 C CA . ASN A 1 123 ? 20.462 33.213 35.676 1.00 70.84 121 ASN A CA 1
ATOM 917 C C . ASN A 1 123 ? 20.023 34.198 34.589 1.00 72.35 121 ASN A C 1
ATOM 918 O O . ASN A 1 123 ? 20.744 34.427 33.611 1.00 70.20 121 ASN A O 1
ATOM 923 N N . LYS A 1 124 ? 18.833 34.773 34.787 1.00 75.15 122 LYS A N 1
ATOM 924 C CA . LYS A 1 124 ? 18.236 35.784 33.893 1.00 76.95 122 LYS A CA 1
ATOM 925 C C . LYS A 1 124 ? 17.810 35.179 32.567 1.00 78.15 122 LYS A C 1
ATOM 926 O O . LYS A 1 124 ? 17.692 35.874 31.575 1.00 76.25 122 LYS A O 1
ATOM 932 N N . CYS A 1 125 ? 17.552 33.876 32.567 1.00 82.37 123 CYS A N 1
ATOM 933 C CA . CYS A 1 125 ? 17.191 33.152 31.343 1.00 86.82 123 CYS A CA 1
ATOM 934 C C . CYS A 1 125 ? 16.026 33.799 30.625 1.00 86.46 123 CYS A C 1
ATOM 935 O O . CYS A 1 125 ? 15.937 33.771 29.403 1.00 89.48 123 CYS A O 1
ATOM 938 N N . ASP A 1 126 ? 15.147 34.404 31.401 1.00 84.66 124 ASP A N 1
ATOM 939 C CA . ASP A 1 126 ? 13.981 35.077 30.868 1.00 85.59 124 ASP A CA 1
ATOM 940 C C . ASP A 1 126 ? 14.278 36.046 29.720 1.00 84.17 124 ASP A C 1
ATOM 941 O O . ASP A 1 126 ? 13.397 36.328 28.901 1.00 80.97 124 ASP A O 1
ATOM 946 N N . VAL A 1 127 ? 15.507 36.569 29.693 1.00 83.88 125 VAL A N 1
ATOM 947 C CA . VAL A 1 127 ? 15.907 37.615 28.741 1.00 86.53 125 VAL A CA 1
ATOM 948 C C . VAL A 1 127 ? 16.748 36.807 27.762 1.00 88.66 125 VAL A C 1
ATOM 949 O O . VAL A 1 127 ? 17.927 36.556 27.987 1.00 85.27 125 VAL A O 1
ATOM 953 N N . ASN A 1 128 ? 16.120 36.420 26.656 1.00 99.66 126 ASN A N 1
ATOM 954 C CA . ASN A 1 128 ? 16.782 35.616 25.624 1.00 104.28 126 ASN A CA 1
ATOM 955 C C . ASN A 1 128 ? 17.368 36.575 24.596 1.00 100.31 126 ASN A C 1
ATOM 956 O O . ASN A 1 128 ? 18.394 36.264 23.986 1.00 97.54 126 ASN A O 1
ATOM 961 N N . ASP A 1 129 ? 16.728 37.729 24.406 1.00 97.42 127 ASP A N 1
ATOM 962 C CA . ASP A 1 129 ? 17.195 38.687 23.396 1.00 95.77 127 ASP A CA 1
ATOM 963 C C . ASP A 1 129 ? 18.649 39.177 23.608 1.00 90.87 127 ASP A C 1
ATOM 964 O O . ASP A 1 129 ? 19.330 39.524 22.642 1.00 84.19 127 ASP A O 1
ATOM 969 N N . LYS A 1 130 ? 19.141 39.176 24.845 1.00 90.59 128 LYS A N 1
ATOM 970 C CA . LYS A 1 130 ? 20.506 39.650 25.113 1.00 90.12 128 LYS A CA 1
ATOM 971 C C . LYS A 1 130 ? 21.431 38.500 25.534 1.00 86.23 128 LYS A C 1
ATOM 972 O O . LYS A 1 130 ? 22.531 38.715 26.053 1.00 80.82 128 LYS A O 1
ATOM 978 N N . ARG A 1 131 ? 20.985 37.278 25.254 1.00 85.25 129 ARG A N 1
ATOM 979 C CA . ARG A 1 131 ? 21.709 36.075 25.639 1.00 84.92 129 ARG A CA 1
ATOM 980 C C . ARG A 1 131 ? 23.076 36.038 24.961 1.00 80.69 129 ARG A C 1
ATOM 981 O O . ARG A 1 131 ? 23.175 36.285 23.768 1.00 82.87 129 ARG A O 1
ATOM 989 N N . GLN A 1 132 ? 24.117 35.766 25.754 1.00 81.82 130 GLN A N 1
ATOM 990 C CA . GLN A 1 132 ? 25.499 35.530 25.276 1.00 78.54 130 GLN A CA 1
ATOM 991 C C . GLN A 1 132 ? 26.005 34.111 25.564 1.00 76.11 130 GLN A C 1
ATOM 992 O O . GLN A 1 132 ? 26.982 33.671 24.971 1.00 73.21 130 GLN A O 1
ATOM 998 N N . VAL A 1 133 ? 25.372 33.418 26.506 1.00 76.57 131 VAL A N 1
ATOM 999 C CA . VAL A 1 133 ? 25.793 32.084 26.897 1.00 75.00 131 VAL A CA 1
ATOM 1000 C C . VAL A 1 133 ? 24.677 31.102 26.571 1.00 78.17 131 VAL A C 1
ATOM 1001 O O . VAL A 1 133 ? 23.579 31.141 27.158 1.00 77.54 131 VAL A O 1
ATOM 1005 N N . SER A 1 134 ? 24.984 30.219 25.627 1.00 79.43 132 SER A N 1
ATOM 1006 C CA . SER A 1 134 ? 24.067 29.170 25.232 1.00 83.65 132 SER A CA 1
ATOM 1007 C C . SER A 1 134 ? 23.783 28.277 26.417 1.00 85.25 132 SER A C 1
ATOM 1008 O O . SER A 1 134 ? 24.641 28.068 27.280 1.00 84.75 132 SER A O 1
ATOM 1011 N N . LYS A 1 135 ? 22.572 27.746 26.448 1.00 85.72 133 LYS A N 1
ATOM 1012 C CA . LYS A 1 135 ? 22.195 26.837 27.493 1.00 86.76 133 LYS A CA 1
ATOM 1013 C C . LYS A 1 135 ? 23.027 25.599 27.350 1.00 87.50 133 LYS A C 1
ATOM 1014 O O . LYS A 1 135 ? 23.567 25.102 28.325 1.00 90.84 133 LYS A O 1
ATOM 1020 N N . GLU A 1 136 ? 23.139 25.104 26.128 1.00 92.18 134 GLU A N 1
ATOM 1021 C CA . GLU A 1 136 ? 23.926 23.904 25.876 1.00 99.11 134 GLU A CA 1
ATOM 1022 C C . GLU A 1 136 ? 25.292 24.034 26.529 1.00 93.21 134 GLU A C 1
ATOM 1023 O O . GLU A 1 136 ? 25.737 23.149 27.266 1.00 98.77 134 GLU A O 1
ATOM 1029 N N . ARG A 1 137 ? 25.944 25.159 26.269 1.00 82.78 135 ARG A N 1
ATOM 1030 C CA . ARG A 1 137 ? 27.301 25.356 26.728 1.00 77.51 135 ARG A CA 1
ATOM 1031 C C . ARG A 1 137 ? 27.339 25.276 28.244 1.00 74.27 135 ARG A C 1
ATOM 1032 O O . ARG A 1 137 ? 28.320 24.824 28.830 1.00 72.71 135 ARG A O 1
ATOM 1040 N N . GLY A 1 138 ? 26.256 25.722 28.867 1.00 72.46 136 GLY A N 1
ATOM 1041 C CA . GLY A 1 138 ? 26.123 25.701 30.314 1.00 72.77 136 GLY A CA 1
ATOM 1042 C C . GLY A 1 138 ? 25.958 24.321 30.914 1.00 73.50 136 GLY A C 1
ATOM 1043 O O . GLY A 1 138 ? 26.442 24.050 32.001 1.00 72.46 136 GLY A O 1
ATOM 1044 N N . GLU A 1 139 ? 25.271 23.438 30.217 1.00 77.54 137 GLU A N 1
ATOM 1045 C CA . GLU A 1 139 ? 25.034 22.108 30.754 1.00 83.89 137 GLU A CA 1
ATOM 1046 C C . GLU A 1 139 ? 26.279 21.253 30.590 1.00 87.43 137 GLU A C 1
ATOM 1047 O O . GLU A 1 139 ? 26.521 20.335 31.371 1.00 91.92 137 GLU A O 1
ATOM 1053 N N . LYS A 1 140 ? 27.056 21.537 29.555 1.00 89.42 138 LYS A N 1
ATOM 1054 C CA . LYS A 1 140 ? 28.333 20.871 29.381 1.00 94.49 138 LYS A CA 1
ATOM 1055 C C . LYS A 1 140 ? 29.290 21.279 30.509 1.00 89.36 138 LYS A C 1
ATOM 1056 O O . LYS A 1 140 ? 29.963 20.423 31.074 1.00 87.83 138 LYS A O 1
ATOM 1062 N N . LEU A 1 141 ? 29.334 22.569 30.852 1.00 84.72 139 LEU A N 1
ATOM 1063 C CA . LEU A 1 141 ? 30.170 23.028 31.967 1.00 83.63 139 LEU A CA 1
ATOM 1064 C C . LEU A 1 141 ? 29.866 22.175 33.176 1.00 84.82 139 LEU A C 1
ATOM 1065 O O . LEU A 1 141 ? 30.759 21.647 33.828 1.00 87.63 139 LEU A O 1
ATOM 1070 N N . ALA A 1 142 ? 28.578 22.043 33.453 1.00 85.33 140 ALA A N 1
ATOM 1071 C CA . ALA A 1 142 ? 28.092 21.329 34.622 1.00 88.46 140 ALA A CA 1
ATOM 1072 C C . ALA A 1 142 ? 28.472 19.855 34.627 1.00 88.46 140 ALA A C 1
ATOM 1073 O O . ALA A 1 142 ? 28.987 19.323 35.613 1.00 87.07 140 ALA A O 1
ATOM 1075 N N . LEU A 1 143 ? 28.188 19.200 33.516 1.00 89.38 141 LEU A N 1
ATOM 1076 C CA . LEU A 1 143 ? 28.469 17.797 33.375 1.00 91.88 141 LEU A CA 1
ATOM 1077 C C . LEU A 1 143 ? 29.970 17.504 33.503 1.00 93.51 141 LEU A C 1
ATOM 1078 O O . LEU A 1 143 ? 30.348 16.538 34.157 1.00 89.15 141 LEU A O 1
ATOM 1083 N N . ASP A 1 144 ? 30.817 18.344 32.904 1.00 99.60 142 ASP A N 1
ATOM 1084 C CA . ASP A 1 144 ? 32.276 18.227 33.071 1.00 105.49 142 ASP A CA 1
ATOM 1085 C C . ASP A 1 144 ? 32.610 18.112 34.553 1.00 106.92 142 ASP A C 1
ATOM 1086 O O . ASP A 1 144 ? 33.226 17.139 34.980 1.00 108.86 142 ASP A O 1
ATOM 1091 N N . TYR A 1 145 ? 32.183 19.109 35.331 1.00 107.73 143 TYR A N 1
ATOM 1092 C CA . TYR A 1 145 ? 32.433 19.138 36.782 1.00 104.25 143 TYR A CA 1
ATOM 1093 C C . TYR A 1 145 ? 31.550 18.162 37.533 1.00 98.81 143 TYR A C 1
ATOM 1094 O O . TYR A 1 145 ? 31.736 17.951 38.721 1.00 102.26 143 TYR A O 1
ATOM 1103 N N . GLY A 1 146 ? 30.591 17.562 36.844 1.00 93.85 144 GLY A N 1
ATOM 1104 C CA . GLY A 1 146 ? 29.770 16.531 37.445 1.00 93.60 144 GLY A CA 1
ATOM 1105 C C . GLY A 1 146 ? 28.796 17.049 38.482 1.00 90.42 144 GLY A C 1
ATOM 1106 O O . GLY A 1 146 ? 28.460 16.337 39.426 1.00 89.14 144 GLY A O 1
ATOM 1107 N N . ILE A 1 147 ? 28.332 18.281 38.302 1.00 88.33 145 ILE A N 1
ATOM 1108 C CA . ILE A 1 147 ? 27.371 18.878 39.225 1.00 89.22 145 ILE A CA 1
ATOM 1109 C C . ILE A 1 147 ? 26.137 19.257 38.407 1.00 89.33 145 ILE A C 1
ATOM 1110 O O . ILE A 1 147 ? 26.213 19.326 37.177 1.00 89.77 145 ILE A O 1
ATOM 1115 N N . LYS A 1 148 ? 25.007 19.480 39.077 1.00 88.27 146 LYS A N 1
ATOM 1116 C CA . LYS A 1 148 ? 23.763 19.827 38.387 1.00 86.75 146 LYS A CA 1
ATOM 1117 C C . LYS A 1 148 ? 23.731 21.272 37.927 1.00 84.73 146 LYS A C 1
ATOM 1118 O O . LYS A 1 148 ? 24.359 22.149 38.531 1.00 84.95 146 LYS A O 1
ATOM 1124 N N . PHE A 1 149 ? 22.942 21.519 36.886 1.00 83.95 147 PHE A N 1
ATOM 1125 C CA . PHE A 1 149 ? 22.824 22.848 36.278 1.00 82.45 147 PHE A CA 1
ATOM 1126 C C . PHE A 1 149 ? 21.376 23.190 35.994 1.00 82.12 147 PHE A C 1
ATOM 1127 O O . PHE A 1 149 ? 20.555 22.310 35.778 1.00 81.19 147 PHE A O 1
ATOM 1135 N N . MET A 1 150 ? 21.061 24.473 35.989 1.00 82.78 148 MET A N 1
ATOM 1136 C CA . MET A 1 150 ? 19.678 24.866 35.939 1.00 84.83 148 MET A CA 1
ATOM 1137 C C . MET A 1 150 ? 19.546 26.329 35.575 1.00 85.91 148 MET A C 1
ATOM 1138 O O . MET A 1 150 ? 20.070 27.200 36.272 1.00 94.14 148 MET A O 1
ATOM 1143 N N . GLU A 1 151 ? 18.847 26.604 34.484 1.00 84.18 149 GLU A N 1
ATOM 1144 C CA . GLU A 1 151 ? 18.624 27.983 34.068 1.00 84.94 149 GLU A CA 1
ATOM 1145 C C . GLU A 1 151 ? 17.395 28.565 34.720 1.00 89.74 149 GLU A C 1
ATOM 1146 O O . GLU A 1 151 ? 16.389 27.867 34.903 1.00 94.20 149 GLU A O 1
ATOM 1152 N N . THR A 1 152 ? 17.467 29.856 35.035 1.00 89.77 150 THR A N 1
ATOM 1153 C CA . THR A 1 152 ? 16.533 30.462 35.976 1.00 90.23 150 THR A CA 1
ATOM 1154 C C . THR A 1 152 ? 16.290 31.919 35.694 1.00 87.03 150 THR A C 1
ATOM 1155 O O . THR A 1 152 ? 17.035 32.556 34.964 1.00 88.41 150 THR A O 1
ATOM 1159 N N . SER A 1 153 ? 15.277 32.457 36.346 1.00 84.85 151 SER A N 1
ATOM 1160 C CA . SER A 1 153 ? 14.960 33.849 36.212 1.00 83.22 151 SER A CA 1
ATOM 1161 C C . SER A 1 153 ? 14.338 34.332 37.474 1.00 85.48 151 SER A C 1
ATOM 1162 O O . SER A 1 153 ? 13.193 34.001 37.756 1.00 89.68 151 SER A O 1
ATOM 1165 N N . ALA A 1 154 ? 15.062 35.132 38.231 1.00 86.34 152 ALA A N 1
ATOM 1166 C CA . ALA A 1 154 ? 14.489 35.673 39.440 1.00 91.37 152 ALA A CA 1
ATOM 1167 C C . ALA A 1 154 ? 13.219 36.483 39.118 1.00 95.54 152 ALA A C 1
ATOM 1168 O O . ALA A 1 154 ? 12.247 36.434 39.868 1.00 100.00 152 ALA A O 1
ATOM 1170 N N . LYS A 1 155 ? 13.198 37.184 37.986 1.00 94.06 153 LYS A N 1
ATOM 1171 C CA . LYS A 1 155 ? 12.126 38.144 37.733 1.00 96.78 153 LYS A CA 1
ATOM 1172 C C . LYS A 1 155 ? 10.858 37.496 37.232 1.00 93.81 153 LYS A C 1
ATOM 1173 O O . LYS A 1 155 ? 9.793 37.714 37.775 1.00 93.83 153 LYS A O 1
ATOM 1179 N N . ALA A 1 156 ? 10.983 36.672 36.209 1.00 92.49 154 ALA A N 1
ATOM 1180 C CA . ALA A 1 156 ? 9.852 35.910 35.689 1.00 93.95 154 ALA A CA 1
ATOM 1181 C C . ALA A 1 156 ? 9.392 34.813 36.656 1.00 93.91 154 ALA A C 1
ATOM 1182 O O . ALA A 1 156 ? 8.279 34.305 36.536 1.00 92.51 154 ALA A O 1
ATOM 1184 N N . ASN A 1 157 ? 10.291 34.486 37.634 1.00 87.40 155 ASN A N 1
ATOM 1185 C CA . ASN A 1 157 ? 10.033 33.413 38.582 1.00 89.60 155 ASN A CA 1
ATOM 1186 C C . ASN A 1 157 ? 10.216 31.964 38.132 1.00 88.74 155 ASN A C 1
ATOM 1187 O O . ASN A 1 157 ? 9.537 31.049 38.587 1.00 90.57 155 ASN A O 1
ATOM 1192 N N . ILE A 1 158 ? 11.190 31.749 37.247 1.00 91.96 156 ILE A N 1
ATOM 1193 C CA . ILE A 1 158 ? 11.405 30.521 36.524 1.00 93.85 156 ILE A CA 1
ATOM 1194 C C . ILE A 1 158 ? 12.399 29.670 37.261 1.00 97.07 156 ILE A C 1
ATOM 1195 O O . ILE A 1 158 ? 13.574 30.022 37.352 1.00 98.44 156 ILE A O 1
ATOM 1200 N N . ASN A 1 159 ? 11.943 28.546 37.793 1.00 104.78 157 ASN A N 1
ATOM 1201 C CA . ASN A 1 159 ? 12.872 27.518 38.246 1.00 106.60 157 ASN A CA 1
ATOM 1202 C C . ASN A 1 159 ? 13.695 27.890 39.500 1.00 103.11 157 ASN A C 1
ATOM 1203 O O . ASN A 1 159 ? 14.601 27.149 39.889 1.00 102.28 157 ASN A O 1
ATOM 1208 N N . VAL A 1 160 ? 13.394 29.030 40.118 1.00 99.79 158 VAL A N 1
ATOM 1209 C CA . VAL A 1 160 ? 14.059 29.402 41.363 1.00 97.03 158 VAL A CA 1
ATOM 1210 C C . VAL A 1 160 ? 13.717 28.366 42.389 1.00 98.28 158 VAL A C 1
ATOM 1211 O O . VAL A 1 160 ? 14.606 27.772 42.994 1.00 97.81 158 VAL A O 1
ATOM 1215 N N . GLU A 1 161 ? 12.414 28.154 42.559 1.00 99.09 159 GLU A N 1
ATOM 1216 C CA . GLU A 1 161 ? 11.895 27.311 43.622 1.00 98.29 159 GLU A CA 1
ATOM 1217 C C . GLU A 1 161 ? 12.319 25.890 43.376 1.00 94.25 159 GLU A C 1
ATOM 1218 O O . GLU A 1 161 ? 12.618 25.139 44.302 1.00 91.64 159 GLU A O 1
ATOM 1224 N N . ASN A 1 162 ? 12.364 25.534 42.106 1.00 93.16 160 ASN A N 1
ATOM 1225 C CA . ASN A 1 162 ? 12.760 24.205 41.729 1.00 96.23 160 ASN A CA 1
ATOM 1226 C C . ASN A 1 162 ? 14.230 23.972 42.023 1.00 94.06 160 ASN A C 1
ATOM 1227 O O . ASN A 1 162 ? 14.633 22.877 42.390 1.00 94.73 160 ASN A O 1
ATOM 1232 N N . ALA A 1 163 ? 15.030 25.015 41.865 1.00 93.83 161 ALA A N 1
ATOM 1233 C CA . ALA A 1 163 ? 16.454 24.923 42.132 1.00 91.44 161 ALA A CA 1
ATOM 1234 C C . ALA A 1 163 ? 16.713 24.550 43.589 1.00 88.85 161 ALA A C 1
ATOM 1235 O O . ALA A 1 163 ? 17.439 23.602 43.881 1.00 86.67 161 ALA A O 1
ATOM 1237 N N . PHE A 1 164 ? 16.111 25.306 44.498 1.00 87.76 162 PHE A N 1
ATOM 1238 C CA . PHE A 1 164 ? 16.290 25.074 45.932 1.00 87.76 162 PHE A CA 1
ATOM 1239 C C . PHE A 1 164 ? 15.729 23.717 46.365 1.00 87.11 162 PHE A C 1
ATOM 1240 O O . PHE A 1 164 ? 16.433 22.898 46.968 1.00 86.09 162 PHE A O 1
ATOM 1248 N N . PHE A 1 165 ? 14.471 23.463 46.048 1.00 85.62 163 PHE A N 1
ATOM 1249 C CA . PHE A 1 165 ? 13.919 22.177 46.382 1.00 87.85 163 PHE A CA 1
ATOM 1250 C C . PHE A 1 165 ? 14.839 21.098 45.862 1.00 88.13 163 PHE A C 1
ATOM 1251 O O . PHE A 1 165 ? 15.121 20.144 46.565 1.00 91.01 163 PHE A O 1
ATOM 1259 N N . THR A 1 166 ? 15.341 21.262 44.647 1.00 88.72 164 THR A N 1
ATOM 1260 C CA . THR A 1 166 ? 16.225 20.258 44.070 1.00 90.84 164 THR A CA 1
ATOM 1261 C C . THR A 1 166 ? 17.491 20.104 44.919 1.00 90.91 164 THR A C 1
ATOM 1262 O O . THR A 1 166 ? 17.865 18.983 45.269 1.00 92.40 164 THR A O 1
ATOM 1266 N N . LEU A 1 167 ? 18.129 21.225 45.263 1.00 90.12 165 LEU A N 1
ATOM 1267 C CA . LEU A 1 167 ? 19.383 21.199 46.023 1.00 89.47 165 LEU A CA 1
ATOM 1268 C C . LEU A 1 167 ? 19.129 20.550 47.366 1.00 89.22 165 LEU A C 1
ATOM 1269 O O . LEU A 1 167 ? 19.860 19.664 47.783 1.00 88.80 165 LEU A O 1
ATOM 1274 N N . ALA A 1 168 ? 18.074 20.985 48.035 1.00 91.92 166 ALA A N 1
ATOM 1275 C CA . ALA A 1 168 ? 17.727 20.431 49.342 1.00 98.83 166 ALA A CA 1
ATOM 1276 C C . ALA A 1 168 ? 17.479 18.898 49.315 1.00 102.08 166 ALA A C 1
ATOM 1277 O O . ALA A 1 168 ? 17.861 18.190 50.251 1.00 101.39 166 ALA A O 1
ATOM 1279 N N . ARG A 1 169 ? 16.854 18.391 48.252 1.00 102.76 167 ARG A N 1
ATOM 1280 C CA . ARG A 1 169 ? 16.654 16.947 48.106 1.00 105.01 167 ARG A CA 1
ATOM 1281 C C . ARG A 1 169 ? 17.986 16.219 48.021 1.00 104.52 167 ARG A C 1
ATOM 1282 O O . ARG A 1 169 ? 18.175 15.183 48.643 1.00 103.80 167 ARG A O 1
ATOM 1290 N N . ASP A 1 170 ? 18.914 16.777 47.258 1.00 107.17 168 ASP A N 1
ATOM 1291 C CA . ASP A 1 170 ? 20.260 16.213 47.148 1.00 108.95 168 ASP A CA 1
ATOM 1292 C C . ASP A 1 170 ? 20.968 16.192 48.499 1.00 102.75 168 ASP A C 1
ATOM 1293 O O . ASP A 1 170 ? 21.681 15.245 48.831 1.00 97.10 168 ASP A O 1
ATOM 1298 N N . ILE A 1 171 ? 20.778 17.251 49.272 1.00 100.13 169 ILE A N 1
ATOM 1299 C CA . ILE A 1 171 ? 21.403 17.337 50.573 1.00 101.17 169 ILE A CA 1
ATOM 1300 C C . ILE A 1 171 ? 20.833 16.229 51.450 1.00 106.73 169 ILE A C 1
ATOM 1301 O O . ILE A 1 171 ? 21.582 15.381 51.936 1.00 106.71 169 ILE A O 1
ATOM 1306 N N . LYS A 1 172 ? 19.507 16.218 51.598 1.00 113.93 170 LYS A N 1
ATOM 1307 C CA . LYS A 1 172 ? 18.799 15.274 52.482 1.00 116.76 170 LYS A CA 1
ATOM 1308 C C . LYS A 1 172 ? 19.105 13.831 52.152 1.00 123.26 170 LYS A C 1
ATOM 1309 O O . LYS A 1 172 ? 19.487 13.054 53.021 1.00 121.04 170 LYS A O 1
ATOM 1315 N N . ALA A 1 173 ? 18.924 13.484 50.886 1.00 88.51 171 ALA A N 1
ATOM 1316 C CA . ALA A 1 173 ? 19.257 12.159 50.394 1.00 96.22 171 ALA A CA 1
ATOM 1317 C C . ALA A 1 173 ? 20.681 11.749 50.773 1.00 98.70 171 ALA A C 1
ATOM 1318 O O . ALA A 1 173 ? 20.923 10.590 51.076 1.00 98.98 171 ALA A O 1
ATOM 1320 N N . LYS A 1 174 ? 21.618 12.696 50.747 1.00 109.31 172 LYS A N 1
ATOM 1321 C CA . LYS A 1 174 ? 23.005 12.423 51.143 1.00 113.96 172 LYS A CA 1
ATOM 1322 C C . LYS A 1 174 ? 23.104 12.112 52.639 1.00 121.15 172 LYS A C 1
ATOM 1323 O O . LYS A 1 174 ? 23.934 11.299 53.056 1.00 107.20 172 LYS A O 1
ATOM 1325 N N . MET A 1 175 ? 22.251 12.764 53.434 1.00 138.13 173 MET A N 1
ATOM 1326 C CA . MET A 1 175 ? 22.252 12.613 54.896 1.00 143.41 173 MET A CA 1
ATOM 1327 C C . MET A 1 175 ? 21.515 11.370 55.383 1.00 138.67 173 MET A C 1
ATOM 1328 O O . MET A 1 175 ? 21.958 10.713 56.321 1.00 137.26 173 MET A O 1
ATOM 1333 N N . ASP A 1 176 ? 20.393 11.041 54.756 1.00 129.68 174 ASP A N 1
ATOM 1334 C CA . ASP A 1 176 ? 19.680 9.816 55.099 1.00 118.03 174 ASP A CA 1
ATOM 1335 C C . ASP A 1 176 ? 20.447 8.562 54.714 1.00 126.96 174 ASP A C 1
ATOM 1336 O O . ASP A 1 176 ? 20.121 7.481 55.182 1.00 130.47 174 ASP A O 1
ATOM 1341 N N . LYS A 1 177 ? 21.467 8.706 53.870 1.00 149.51 175 LYS A N 1
ATOM 1342 C CA . LYS A 1 177 ? 22.365 7.595 53.529 1.00 157.29 175 LYS A CA 1
ATOM 1343 C C . LYS A 1 177 ? 23.230 7.208 54.734 1.00 157.53 175 LYS A C 1
ATOM 1344 O O . LYS A 1 177 ? 23.395 6.023 55.026 1.00 141.29 175 LYS A O 1
ATOM 1350 N N . LYS A 1 178 ? 23.778 8.212 55.424 1.00 169.34 176 LYS A N 1
ATOM 1351 C CA . LYS A 1 178 ? 24.575 7.978 56.636 1.00 176.44 176 LYS A CA 1
ATOM 1352 C C . LYS A 1 178 ? 23.678 7.743 57.848 1.00 181.88 176 LYS A C 1
ATOM 1353 O O . LYS A 1 178 ? 22.927 8.654 58.259 1.00 188.96 176 LYS A O 1
ATOM 1359 N N . TYR B 1 7 ? 53.006 43.548 -11.263 1.00 175.47 5 TYR B N 1
ATOM 1360 C CA . TYR B 1 7 ? 53.434 42.746 -10.073 1.00 172.00 5 TYR B CA 1
ATOM 1361 C C . TYR B 1 7 ? 54.486 41.687 -10.427 1.00 160.36 5 TYR B C 1
ATOM 1362 O O . TYR B 1 7 ? 54.871 41.544 -11.585 1.00 164.25 5 TYR B O 1
ATOM 1371 N N . ASP B 1 8 ? 54.966 40.971 -9.415 1.00 145.66 6 ASP B N 1
ATOM 1372 C CA . ASP B 1 8 ? 55.767 39.761 -9.635 1.00 134.96 6 ASP B CA 1
ATOM 1373 C C . ASP B 1 8 ? 55.338 38.569 -8.748 1.00 128.78 6 ASP B C 1
ATOM 1374 O O . ASP B 1 8 ? 55.949 37.506 -8.799 1.00 135.53 6 ASP B O 1
ATOM 1379 N N . TYR B 1 9 ? 54.278 38.750 -7.960 1.00 121.91 7 TYR B N 1
ATOM 1380 C CA . TYR B 1 9 ? 53.625 37.678 -7.195 1.00 109.01 7 TYR B CA 1
ATOM 1381 C C . TYR B 1 9 ? 52.110 37.944 -7.165 1.00 92.19 7 TYR B C 1
ATOM 1382 O O . TYR B 1 9 ? 51.694 39.105 -7.146 1.00 88.49 7 TYR B O 1
ATOM 1391 N N . LEU B 1 10 ? 51.283 36.901 -7.105 1.00 97.95 8 LEU B N 1
ATOM 1392 C CA . LEU B 1 10 ? 49.835 37.101 -6.907 1.00 91.65 8 LEU B CA 1
ATOM 1393 C C . LEU B 1 10 ? 49.188 36.128 -5.930 1.00 91.80 8 LEU B C 1
ATOM 1394 O O . LEU B 1 10 ? 48.853 35.003 -6.319 1.00 96.76 8 LEU B O 1
ATOM 1399 N N . PHE B 1 11 ? 48.964 36.570 -4.690 1.00 86.10 9 PHE B N 1
ATOM 1400 C CA . PHE B 1 11 ? 48.267 35.750 -3.703 1.00 80.03 9 PHE B CA 1
ATOM 1401 C C . PHE B 1 11 ? 46.778 36.070 -3.736 1.00 80.66 9 PHE B C 1
ATOM 1402 O O . PHE B 1 11 ? 46.387 37.231 -3.891 1.00 84.22 9 PHE B O 1
ATOM 1410 N N . LYS B 1 12 ? 45.954 35.033 -3.600 1.00 75.67 10 LYS B N 1
ATOM 1411 C CA . LYS B 1 12 ? 44.521 35.199 -3.499 1.00 71.77 10 LYS B CA 1
ATOM 1412 C C . LYS B 1 12 ? 44.112 34.848 -2.066 1.00 70.02 10 LYS B C 1
ATOM 1413 O O . LYS B 1 12 ? 44.397 33.754 -1.605 1.00 78.67 10 LYS B O 1
ATOM 1415 N N . LEU B 1 13 ? 43.466 35.775 -1.365 1.00 64.98 11 LEU B N 1
ATOM 1416 C CA . LEU B 1 13 ? 43.044 35.567 0.020 1.00 63.46 11 LEU B CA 1
ATOM 1417 C C . LEU B 1 13 ? 41.530 35.433 0.165 1.00 66.21 11 LEU B C 1
ATOM 1418 O O . LEU B 1 13 ? 40.788 35.830 -0.733 1.00 64.05 11 LEU B O 1
ATOM 1423 N N . LEU B 1 14 ? 41.085 34.921 1.322 1.00 67.52 12 LEU B N 1
ATOM 1424 C CA . LEU B 1 14 ? 39.651 34.772 1.620 1.00 66.56 12 LEU B CA 1
ATOM 1425 C C . LEU B 1 14 ? 39.232 35.123 3.061 1.00 67.66 12 LEU B C 1
ATOM 1426 O O . LEU B 1 14 ? 39.702 34.488 4.002 1.00 70.17 12 LEU B O 1
ATOM 1431 N N . LEU B 1 15 ? 38.314 36.089 3.214 1.00 67.50 13 LEU B N 1
ATOM 1432 C CA . LEU B 1 15 ? 37.645 36.370 4.503 1.00 66.64 13 LEU B CA 1
ATOM 1433 C C . LEU B 1 15 ? 36.375 35.533 4.697 1.00 64.91 13 LEU B C 1
ATOM 1434 O O . LEU B 1 15 ? 35.704 35.194 3.732 1.00 64.70 13 LEU B O 1
ATOM 1439 N N . ILE B 1 16 ? 36.062 35.220 5.957 1.00 63.85 14 ILE B N 1
ATOM 1440 C CA . ILE B 1 16 ? 35.119 34.152 6.318 1.00 64.95 14 ILE B CA 1
ATOM 1441 C C . ILE B 1 16 ? 34.851 34.144 7.828 1.00 62.66 14 ILE B C 1
ATOM 1442 O O . ILE B 1 16 ? 35.765 34.073 8.634 1.00 60.38 14 ILE B O 1
ATOM 1447 N N . GLY B 1 17 ? 33.584 34.210 8.191 1.00 63.36 15 GLY B N 1
ATOM 1448 C CA . GLY B 1 17 ? 33.184 34.420 9.558 1.00 63.57 15 GLY B CA 1
ATOM 1449 C C . GLY B 1 17 ? 31.679 34.551 9.581 1.00 66.73 15 GLY B C 1
ATOM 1450 O O . GLY B 1 17 ? 31.020 34.614 8.540 1.00 71.72 15 GLY B O 1
ATOM 1451 N N . ASP B 1 18 ? 31.114 34.573 10.776 1.00 66.35 16 ASP B N 1
ATOM 1452 C CA . ASP B 1 18 ? 29.703 34.853 10.910 1.00 62.73 16 ASP B CA 1
ATOM 1453 C C . ASP B 1 18 ? 29.433 36.215 10.322 1.00 61.20 16 ASP B C 1
ATOM 1454 O O . ASP B 1 18 ? 30.337 37.030 10.189 1.00 59.93 16 ASP B O 1
ATOM 1459 N N . SER B 1 19 ? 28.180 36.453 9.965 1.00 62.99 17 SER B N 1
ATOM 1460 C CA . SER B 1 19 ? 27.757 37.751 9.458 1.00 62.64 17 SER B CA 1
ATOM 1461 C C . SER B 1 19 ? 27.888 38.812 10.556 1.00 61.98 17 SER B C 1
ATOM 1462 O O . SER B 1 19 ? 27.862 38.494 11.726 1.00 63.17 17 SER B O 1
ATOM 1465 N N . GLY B 1 20 ? 28.035 40.076 10.197 1.00 64.10 18 GLY B N 1
ATOM 1466 C CA . GLY B 1 20 ? 28.037 41.150 11.210 1.00 65.31 18 GLY B CA 1
ATOM 1467 C C . GLY B 1 20 ? 29.263 41.247 12.112 1.00 62.66 18 GLY B C 1
ATOM 1468 O O . GLY B 1 20 ? 29.388 42.194 12.891 1.00 60.63 18 GLY B O 1
ATOM 1469 N N . VAL B 1 21 ? 30.146 40.259 12.003 1.00 60.66 19 VAL B N 1
ATOM 1470 C CA . VAL B 1 21 ? 31.473 40.260 12.631 1.00 60.23 19 VAL B CA 1
ATOM 1471 C C . VAL B 1 21 ? 32.432 41.435 12.243 1.00 57.06 19 VAL B C 1
ATOM 1472 O O . VAL B 1 21 ? 33.272 41.870 13.021 1.00 49.43 19 VAL B O 1
ATOM 1476 N N . GLY B 1 22 ? 32.305 41.949 11.035 1.00 60.30 20 GLY B N 1
ATOM 1477 C CA . GLY B 1 22 ? 33.185 43.021 10.578 1.00 60.77 20 GLY B CA 1
ATOM 1478 C C . GLY B 1 22 ? 34.195 42.616 9.514 1.00 60.31 20 GLY B C 1
ATOM 1479 O O . GLY B 1 22 ? 35.090 43.394 9.201 1.00 59.67 20 GLY B O 1
ATOM 1480 N N . LYS B 1 23 ? 34.053 41.417 8.935 1.00 59.28 21 LYS B N 1
ATOM 1481 C CA . LYS B 1 23 ? 34.869 41.016 7.787 1.00 56.87 21 LYS B CA 1
ATOM 1482 C C . LYS B 1 23 ? 35.025 42.231 6.876 1.00 58.64 21 LYS B C 1
ATOM 1483 O O . LYS B 1 23 ? 36.127 42.734 6.653 1.00 58.79 21 LYS B O 1
ATOM 1489 N N . THR B 1 24 ? 33.891 42.733 6.402 1.00 61.12 22 THR B N 1
ATOM 1490 C CA . THR B 1 24 ? 33.870 43.692 5.308 1.00 62.33 22 THR B CA 1
ATOM 1491 C C . THR B 1 24 ? 34.554 44.991 5.641 1.00 61.43 22 THR B C 1
ATOM 1492 O O . THR B 1 24 ? 35.241 45.529 4.805 1.00 60.37 22 THR B O 1
ATOM 1496 N N . CYS B 1 25 ? 34.374 45.511 6.842 1.00 64.30 23 CYS B N 1
ATOM 1497 C CA . CYS B 1 25 ? 35.013 46.786 7.178 1.00 69.95 23 CYS B CA 1
ATOM 1498 C C . CYS B 1 25 ? 36.520 46.660 7.253 1.00 70.07 23 CYS B C 1
ATOM 1499 O O . CYS B 1 25 ? 37.241 47.588 6.891 1.00 73.98 23 CYS B O 1
ATOM 1502 N N . VAL B 1 26 ? 36.984 45.522 7.763 1.00 67.10 24 VAL B N 1
ATOM 1503 C CA . VAL B 1 26 ? 38.402 45.209 7.827 1.00 64.26 24 VAL B CA 1
ATOM 1504 C C . VAL B 1 26 ? 38.988 45.311 6.435 1.00 63.88 24 VAL B C 1
ATOM 1505 O O . VAL B 1 26 ? 40.029 45.938 6.211 1.00 63.96 24 VAL B O 1
ATOM 1509 N N . LEU B 1 27 ? 38.275 44.681 5.511 1.00 61.85 25 LEU B N 1
ATOM 1510 C CA . LEU B 1 27 ? 38.650 44.601 4.109 1.00 60.90 25 LEU B CA 1
ATOM 1511 C C . LEU B 1 27 ? 38.688 45.973 3.460 1.00 60.80 25 LEU B C 1
ATOM 1512 O O . LEU B 1 27 ? 39.587 46.293 2.703 1.00 58.32 25 LEU B O 1
ATOM 1517 N N . PHE B 1 28 ? 37.695 46.789 3.767 1.00 65.13 26 PHE B N 1
ATOM 1518 C CA . PHE B 1 28 ? 37.591 48.106 3.169 1.00 66.88 26 PHE B CA 1
ATOM 1519 C C . PHE B 1 28 ? 38.626 49.013 3.783 1.00 71.47 26 PHE B C 1
ATOM 1520 O O . PHE B 1 28 ? 39.070 49.964 3.143 1.00 80.04 26 PHE B O 1
ATOM 1528 N N . ARG B 1 29 ? 39.006 48.737 5.027 1.00 71.24 27 ARG B N 1
ATOM 1529 C CA . ARG B 1 29 ? 40.114 49.458 5.621 1.00 69.87 27 ARG B CA 1
ATOM 1530 C C . ARG B 1 29 ? 41.359 49.114 4.849 1.00 69.64 27 ARG B C 1
ATOM 1531 O O . ARG B 1 29 ? 42.042 49.976 4.338 1.00 67.70 27 ARG B O 1
ATOM 1539 N N . PHE B 1 30 ? 41.645 47.828 4.754 1.00 72.80 28 PHE B N 1
ATOM 1540 C CA . PHE B 1 30 ? 42.871 47.399 4.120 1.00 74.60 28 PHE B CA 1
ATOM 1541 C C . PHE B 1 30 ? 42.922 47.880 2.690 1.00 72.79 28 PHE B C 1
ATOM 1542 O O . PHE B 1 30 ? 43.967 48.271 2.203 1.00 73.67 28 PHE B O 1
ATOM 1550 N N . SER B 1 31 ? 41.775 47.840 2.029 1.00 73.98 29 SER B N 1
ATOM 1551 C CA . SER B 1 31 ? 41.663 48.244 0.641 1.00 76.01 29 SER B CA 1
ATOM 1552 C C . SER B 1 31 ? 41.854 49.711 0.466 1.00 78.65 29 SER B C 1
ATOM 1553 O O . SER B 1 31 ? 42.206 50.150 -0.613 1.00 78.07 29 SER B O 1
ATOM 1556 N N . GLU B 1 32 ? 41.575 50.469 1.517 1.00 85.30 30 GLU B N 1
ATOM 1557 C CA . GLU B 1 32 ? 41.662 51.914 1.481 1.00 93.01 30 GLU B CA 1
ATOM 1558 C C . GLU B 1 32 ? 40.481 52.523 0.744 1.00 94.74 30 GLU B C 1
ATOM 1559 O O . GLU B 1 32 ? 40.615 53.599 0.185 1.00 105.35 30 GLU B O 1
ATOM 1565 N N . ASP B 1 33 ? 39.327 51.864 0.729 1.00 95.59 31 ASP B N 1
ATOM 1566 C CA . ASP B 1 33 ? 38.146 52.461 0.089 1.00 102.41 31 ASP B CA 1
ATOM 1567 C C . ASP B 1 33 ? 37.648 53.659 0.868 1.00 107.23 31 ASP B C 1
ATOM 1568 O O . ASP B 1 33 ? 37.501 53.596 2.092 1.00 108.76 31 ASP B O 1
ATOM 1573 N N . ALA B 1 34 ? 37.348 54.734 0.143 1.00 111.20 32 ALA B N 1
ATOM 1574 C CA . ALA B 1 34 ? 36.814 55.957 0.733 1.00 111.93 32 ALA B CA 1
ATOM 1575 C C . ALA B 1 34 ? 35.344 55.798 1.128 1.00 113.09 32 ALA B C 1
ATOM 1576 O O . ALA B 1 34 ? 34.797 56.631 1.853 1.00 112.17 32 ALA B O 1
ATOM 1578 N N . PHE B 1 35 ? 34.717 54.721 0.654 1.00 118.74 33 PHE B N 1
ATOM 1579 C CA . PHE B 1 35 ? 33.265 54.566 0.707 1.00 119.65 33 PHE B CA 1
ATOM 1580 C C . PHE B 1 35 ? 32.814 53.226 1.285 1.00 119.65 33 PHE B C 1
ATOM 1581 O O . PHE B 1 35 ? 33.588 52.280 1.426 1.00 119.99 33 PHE B O 1
ATOM 1589 N N . ASN B 1 36 ? 31.514 53.174 1.546 1.00 118.69 34 ASN B N 1
ATOM 1590 C CA . ASN B 1 36 ? 30.854 52.143 2.335 1.00 112.75 34 ASN B CA 1
ATOM 1591 C C . ASN B 1 36 ? 30.029 51.169 1.483 1.00 104.87 34 ASN B C 1
ATOM 1592 O O . ASN B 1 36 ? 29.452 50.218 2.001 1.00 105.05 34 ASN B O 1
ATOM 1597 N N . SER B 1 37 ? 29.963 51.408 0.180 1.00 96.87 35 SER B N 1
ATOM 1598 C CA . SER B 1 37 ? 29.078 50.640 -0.675 1.00 90.16 35 SER B CA 1
ATOM 1599 C C . SER B 1 37 ? 29.646 49.268 -0.850 1.00 83.28 35 SER B C 1
ATOM 1600 O O . SER B 1 37 ? 30.822 49.127 -1.177 1.00 77.69 35 SER B O 1
ATOM 1603 N N . THR B 1 38 ? 28.796 48.266 -0.650 1.00 81.34 36 THR B N 1
ATOM 1604 C CA . THR B 1 38 ? 29.239 46.878 -0.608 1.00 80.43 36 THR B CA 1
ATOM 1605 C C . THR B 1 38 ? 28.126 45.880 -0.960 1.00 79.72 36 THR B C 1
ATOM 1606 O O . THR B 1 38 ? 26.932 46.153 -0.797 1.00 81.94 36 THR B O 1
ATOM 1610 N N . PHE B 1 39 ? 28.534 44.708 -1.423 1.00 75.19 37 PHE B N 1
ATOM 1611 C CA . PHE B 1 39 ? 27.596 43.698 -1.862 1.00 74.21 37 PHE B CA 1
ATOM 1612 C C . PHE B 1 39 ? 27.564 42.534 -0.892 1.00 72.46 37 PHE B C 1
ATOM 1613 O O . PHE B 1 39 ? 27.089 41.460 -1.230 1.00 77.44 37 PHE B O 1
ATOM 1621 N N . ILE B 1 40 ? 28.080 42.723 0.313 1.00 70.64 38 ILE B N 1
ATOM 1622 C CA . ILE B 1 40 ? 28.162 41.614 1.265 1.00 65.96 38 ILE B CA 1
ATOM 1623 C C . ILE B 1 40 ? 26.799 41.344 1.853 1.00 64.41 38 ILE B C 1
ATOM 1624 O O . ILE B 1 40 ? 26.493 40.226 2.171 1.00 60.37 38 ILE B O 1
ATOM 1629 N N . SER B 1 41 ? 25.984 42.381 1.975 1.00 68.21 39 SER B N 1
ATOM 1630 C CA . SER B 1 41 ? 24.652 42.233 2.517 1.00 72.30 39 SER B CA 1
ATOM 1631 C C . SER B 1 41 ? 23.758 41.637 1.474 1.00 72.23 39 SER B C 1
ATOM 1632 O O . SER B 1 41 ? 23.064 40.671 1.754 1.00 73.94 39 SER B O 1
ATOM 1635 N N . THR B 1 42 ? 23.789 42.204 0.270 1.00 71.62 40 THR B N 1
ATOM 1636 C CA . THR B 1 42 ? 22.825 41.847 -0.789 1.00 72.67 40 THR B CA 1
ATOM 1637 C C . THR B 1 42 ? 23.190 40.620 -1.636 1.00 69.99 40 THR B C 1
ATOM 1638 O O . THR B 1 42 ? 22.328 39.923 -2.130 1.00 73.67 40 THR B O 1
ATOM 1642 N N . ILE B 1 43 ? 24.470 40.364 -1.809 1.00 67.01 41 ILE B N 1
ATOM 1643 C CA . ILE B 1 43 ? 24.933 39.241 -2.614 1.00 63.74 41 ILE B CA 1
ATOM 1644 C C . ILE B 1 43 ? 25.648 38.207 -1.748 1.00 60.55 41 ILE B C 1
ATOM 1645 O O . ILE B 1 43 ? 25.889 37.075 -2.168 1.00 56.65 41 ILE B O 1
ATOM 1650 N N . GLY B 1 44 ? 26.002 38.592 -0.533 1.00 61.05 42 GLY B N 1
ATOM 1651 C CA . GLY B 1 44 ? 26.775 37.703 0.316 1.00 62.71 42 GLY B CA 1
ATOM 1652 C C . GLY B 1 44 ? 28.233 37.529 -0.107 1.00 63.85 42 GLY B C 1
ATOM 1653 O O . GLY B 1 44 ? 29.009 36.875 0.593 1.00 68.48 42 GLY B O 1
ATOM 1654 N N . ILE B 1 45 ? 28.621 38.093 -1.247 1.00 62.20 43 ILE B N 1
ATOM 1655 C CA . ILE B 1 45 ? 29.991 38.012 -1.702 1.00 57.75 43 ILE B CA 1
ATOM 1656 C C . ILE B 1 45 ? 30.455 39.402 -2.010 1.00 58.61 43 ILE B C 1
ATOM 1657 O O . ILE B 1 45 ? 29.709 40.213 -2.531 1.00 58.69 43 ILE B O 1
ATOM 1662 N N . ASP B 1 46 ? 31.703 39.678 -1.677 1.00 61.08 44 ASP B N 1
ATOM 1663 C CA . ASP B 1 46 ? 32.332 40.919 -2.096 1.00 60.51 44 ASP B CA 1
ATOM 1664 C C . ASP B 1 46 ? 33.809 40.650 -2.311 1.00 58.90 44 ASP B C 1
ATOM 1665 O O . ASP B 1 46 ? 34.301 39.559 -2.011 1.00 54.01 44 ASP B O 1
ATOM 1670 N N . PHE B 1 47 ? 34.495 41.641 -2.859 1.00 60.32 45 PHE B N 1
ATOM 1671 C CA . PHE B 1 47 ? 35.800 41.418 -3.415 1.00 62.62 45 PHE B CA 1
ATOM 1672 C C . PHE B 1 47 ? 36.518 42.724 -3.515 1.00 62.89 45 PHE B C 1
ATOM 1673 O O . PHE B 1 47 ? 35.894 43.749 -3.765 1.00 59.76 45 PHE B O 1
ATOM 1681 N N . LYS B 1 48 ? 37.836 42.659 -3.343 1.00 66.34 46 LYS B N 1
ATOM 1682 C CA . LYS B 1 48 ? 38.689 43.844 -3.349 1.00 69.90 46 LYS B CA 1
ATOM 1683 C C . LYS B 1 48 ? 40.122 43.440 -3.583 1.00 70.68 46 LYS B C 1
ATOM 1684 O O . LYS B 1 48 ? 40.526 42.348 -3.153 1.00 73.16 46 LYS B O 1
ATOM 1690 N N . ILE B 1 49 ? 40.883 44.314 -4.251 1.00 69.43 47 ILE B N 1
ATOM 1691 C CA . ILE B 1 49 ? 42.303 44.064 -4.491 1.00 69.68 47 ILE B CA 1
ATOM 1692 C C . ILE B 1 49 ? 43.168 45.053 -3.778 1.00 68.71 47 ILE B C 1
ATOM 1693 O O . ILE B 1 49 ? 42.761 46.163 -3.493 1.00 68.57 47 ILE B O 1
ATOM 1698 N N . ARG B 1 50 ? 44.382 44.629 -3.487 1.00 70.96 48 ARG B N 1
ATOM 1699 C CA . ARG B 1 50 ? 45.406 45.555 -3.103 1.00 74.48 48 ARG B CA 1
ATOM 1700 C C . ARG B 1 50 ? 46.762 44.936 -3.352 1.00 73.47 48 ARG B C 1
ATOM 1701 O O . ARG B 1 50 ? 46.955 43.735 -3.180 1.00 72.89 48 ARG B O 1
ATOM 1709 N N . THR B 1 51 ? 47.690 45.784 -3.774 1.00 74.79 49 THR B N 1
ATOM 1710 C CA . THR B 1 51 ? 49.059 45.393 -4.015 1.00 73.96 49 THR B CA 1
ATOM 1711 C C . THR B 1 51 ? 49.933 45.965 -2.950 1.00 77.23 49 THR B C 1
ATOM 1712 O O . THR B 1 51 ? 49.697 47.070 -2.475 1.00 75.75 49 THR B O 1
ATOM 1716 N N . ILE B 1 52 ? 50.979 45.242 -2.594 1.00 83.25 50 ILE B N 1
ATOM 1717 C CA . ILE B 1 52 ? 51.904 45.804 -1.653 1.00 91.49 50 ILE B CA 1
ATOM 1718 C C . ILE B 1 52 ? 53.341 45.362 -1.918 1.00 91.09 50 ILE B C 1
ATOM 1719 O O . ILE B 1 52 ? 53.573 44.580 -2.821 1.00 87.57 50 ILE B O 1
ATOM 1724 N N . GLU B 1 53 ? 54.305 45.922 -1.193 1.00 96.00 51 GLU B N 1
ATOM 1725 C CA . GLU B 1 53 ? 55.699 45.577 -1.391 1.00 103.70 51 GLU B CA 1
ATOM 1726 C C . GLU B 1 53 ? 56.293 44.837 -0.192 1.00 103.69 51 GLU B C 1
ATOM 1727 O O . GLU B 1 53 ? 56.311 45.342 0.934 1.00 103.01 51 GLU B O 1
ATOM 1733 N N . LEU B 1 54 ? 56.781 43.632 -0.461 1.00 104.77 52 LEU B N 1
ATOM 1734 C CA . LEU B 1 54 ? 57.320 42.772 0.563 1.00 111.54 52 LEU B CA 1
ATOM 1735 C C . LEU B 1 54 ? 58.723 42.337 0.193 1.00 119.89 52 LEU B C 1
ATOM 1736 O O . LEU B 1 54 ? 58.923 41.560 -0.750 1.00 110.69 52 LEU B O 1
ATOM 1741 N N . ASP B 1 55 ? 59.686 42.850 0.962 1.00 134.70 53 ASP B N 1
ATOM 1742 C CA . ASP B 1 55 ? 61.104 42.580 0.754 1.00 140.92 53 ASP B CA 1
ATOM 1743 C C . ASP B 1 55 ? 61.479 42.832 -0.713 1.00 137.22 53 ASP B C 1
ATOM 1744 O O . ASP B 1 55 ? 61.899 41.927 -1.438 1.00 132.80 53 ASP B O 1
ATOM 1749 N N . GLY B 1 56 ? 61.280 44.075 -1.144 1.00 133.96 54 GLY B N 1
ATOM 1750 C CA . GLY B 1 56 ? 61.632 44.497 -2.492 1.00 131.69 54 GLY B CA 1
ATOM 1751 C C . GLY B 1 56 ? 60.670 44.094 -3.598 1.00 130.28 54 GLY B C 1
ATOM 1752 O O . GLY B 1 56 ? 60.713 44.672 -4.679 1.00 134.22 54 GLY B O 1
ATOM 1753 N N . LYS B 1 57 ? 59.794 43.122 -3.349 1.00 128.16 55 LYS B N 1
ATOM 1754 C CA . LYS B 1 57 ? 58.933 42.578 -4.404 1.00 124.25 55 LYS B CA 1
ATOM 1755 C C . LYS B 1 57 ? 57.508 43.129 -4.406 1.00 112.94 55 LYS B C 1
ATOM 1756 O O . LYS B 1 57 ? 56.910 43.324 -3.351 1.00 111.63 55 LYS B O 1
ATOM 1762 N N . ARG B 1 58 ? 56.967 43.348 -5.602 1.00 105.00 56 ARG B N 1
ATOM 1763 C CA . ARG B 1 58 ? 55.572 43.778 -5.782 1.00 104.13 56 ARG B CA 1
ATOM 1764 C C . ARG B 1 58 ? 54.629 42.571 -5.729 1.00 102.72 56 ARG B C 1
ATOM 1765 O O . ARG B 1 58 ? 54.847 41.598 -6.441 1.00 105.40 56 ARG B O 1
ATOM 1767 N N . ILE B 1 59 ? 53.575 42.643 -4.909 1.00 101.46 57 ILE B N 1
ATOM 1768 C CA . ILE B 1 59 ? 52.723 41.475 -4.610 1.00 94.74 57 ILE B CA 1
ATOM 1769 C C . ILE B 1 59 ? 51.218 41.843 -4.558 1.00 84.92 57 ILE B C 1
ATOM 1770 O O . ILE B 1 59 ? 50.784 42.588 -3.681 1.00 82.85 57 ILE B O 1
ATOM 1775 N N . LYS B 1 60 ? 50.440 41.312 -5.507 1.00 78.68 58 LYS B N 1
ATOM 1776 C CA . LYS B 1 60 ? 49.001 41.626 -5.628 1.00 76.59 58 LYS B CA 1
ATOM 1777 C C . LYS B 1 60 ? 48.156 40.624 -4.866 1.00 76.97 58 LYS B C 1
ATOM 1778 O O . LYS B 1 60 ? 48.246 39.412 -5.079 1.00 77.08 58 LYS B O 1
ATOM 1780 N N . LEU B 1 61 ? 47.320 41.150 -3.983 1.00 77.19 59 LEU B N 1
ATOM 1781 C CA . LEU B 1 61 ? 46.399 40.344 -3.218 1.00 73.86 59 LEU B CA 1
ATOM 1782 C C . LEU B 1 61 ? 45.027 40.482 -3.835 1.00 70.52 59 LEU B C 1
ATOM 1783 O O . LEU B 1 61 ? 44.616 41.560 -4.220 1.00 67.20 59 LEU B O 1
ATOM 1788 N N . GLN B 1 62 ? 44.333 39.373 -3.955 1.00 73.32 60 GLN B N 1
ATOM 1789 C CA . GLN B 1 62 ? 42.959 39.395 -4.380 1.00 80.71 60 GLN B CA 1
ATOM 1790 C C . GLN B 1 62 ? 42.125 38.782 -3.290 1.00 82.47 60 GLN B C 1
ATOM 1791 O O . GLN B 1 62 ? 42.225 37.586 -3.001 1.00 92.76 60 GLN B O 1
ATOM 1797 N N . ILE B 1 63 ? 41.271 39.591 -2.702 1.00 78.91 61 ILE B N 1
ATOM 1798 C CA . ILE B 1 63 ? 40.633 39.205 -1.477 1.00 78.05 61 ILE B CA 1
ATOM 1799 C C . ILE B 1 63 ? 39.148 38.964 -1.689 1.00 78.19 61 ILE B C 1
ATOM 1800 O O . ILE B 1 63 ? 38.430 39.841 -2.177 1.00 80.07 61 ILE B O 1
ATOM 1805 N N . TRP B 1 64 ? 38.699 37.765 -1.333 1.00 73.71 62 TRP B N 1
ATOM 1806 C CA . TRP B 1 64 ? 37.300 37.404 -1.440 1.00 70.30 62 TRP B CA 1
ATOM 1807 C C . TRP B 1 64 ? 36.696 37.558 -0.064 1.00 70.44 62 TRP B C 1
ATOM 1808 O O . TRP B 1 64 ? 37.310 37.206 0.934 1.00 71.12 62 TRP B O 1
ATOM 1819 N N . ASP B 1 65 ? 35.505 38.136 -0.016 1.00 72.22 63 ASP B N 1
ATOM 1820 C CA . ASP B 1 65 ? 34.773 38.308 1.223 1.00 69.69 63 ASP B CA 1
ATOM 1821 C C . ASP B 1 65 ? 33.557 37.464 0.974 1.00 68.53 63 ASP B C 1
ATOM 1822 O O . ASP B 1 65 ? 32.842 37.694 0.010 1.00 67.17 63 ASP B O 1
ATOM 1827 N N . THR B 1 66 ? 33.368 36.445 1.792 1.00 70.25 64 THR B N 1
ATOM 1828 C CA . THR B 1 66 ? 32.279 35.532 1.582 1.00 77.70 64 THR B CA 1
ATOM 1829 C C . THR B 1 66 ? 31.455 35.463 2.844 1.00 80.62 64 THR B C 1
ATOM 1830 O O . THR B 1 66 ? 31.997 35.581 3.939 1.00 78.27 64 THR B O 1
ATOM 1834 N N . ALA B 1 67 ? 30.150 35.264 2.683 1.00 86.72 65 ALA B N 1
ATOM 1835 C CA . ALA B 1 67 ? 29.227 35.373 3.804 1.00 94.32 65 ALA B CA 1
ATOM 1836 C C . ALA B 1 67 ? 28.354 34.152 3.948 1.00 104.11 65 ALA B C 1
ATOM 1837 O O . ALA B 1 67 ? 27.282 34.221 4.544 1.00 125.46 65 ALA B O 1
ATOM 1839 N N . GLY B 1 68 ? 28.792 33.028 3.400 1.00 107.37 66 GLY B N 1
ATOM 1840 C CA . GLY B 1 68 ? 28.082 31.775 3.614 1.00 109.39 66 GLY B CA 1
ATOM 1841 C C . GLY B 1 68 ? 26.731 31.519 2.961 1.00 113.33 66 GLY B C 1
ATOM 1842 O O . GLY B 1 68 ? 26.246 30.400 3.073 1.00 108.50 66 GLY B O 1
ATOM 1843 N N . GLN B 1 69 ? 26.094 32.487 2.290 1.00 127.48 67 GLN B N 1
ATOM 1844 C CA . GLN B 1 69 ? 24.759 32.174 1.731 1.00 136.85 67 GLN B CA 1
ATOM 1845 C C . GLN B 1 69 ? 24.832 30.984 0.767 1.00 142.49 67 GLN B C 1
ATOM 1846 O O . GLN B 1 69 ? 25.564 31.005 -0.238 1.00 145.65 67 GLN B O 1
ATOM 1852 N N . GLU B 1 70 ? 24.080 29.946 1.143 1.00 139.95 68 GLU B N 1
ATOM 1853 C CA . GLU B 1 70 ? 23.800 28.753 0.332 1.00 139.37 68 GLU B CA 1
ATOM 1854 C C . GLU B 1 70 ? 23.527 29.034 -1.151 1.00 133.98 68 GLU B C 1
ATOM 1855 O O . GLU B 1 70 ? 23.766 28.180 -2.009 1.00 135.38 68 GLU B O 1
ATOM 1861 N N . ARG B 1 71 ? 23.000 30.230 -1.412 1.00 126.51 69 ARG B N 1
ATOM 1862 C CA . ARG B 1 71 ? 22.646 30.729 -2.736 1.00 118.36 69 ARG B CA 1
ATOM 1863 C C . ARG B 1 71 ? 23.755 30.510 -3.750 1.00 108.36 69 ARG B C 1
ATOM 1864 O O . ARG B 1 71 ? 23.517 29.953 -4.827 1.00 112.36 69 ARG B O 1
ATOM 1872 N N . PHE B 1 72 ? 24.964 30.942 -3.400 1.00 93.29 70 PHE B N 1
ATOM 1873 C CA . PHE B 1 72 ? 26.121 30.707 -4.244 1.00 85.97 70 PHE B CA 1
ATOM 1874 C C . PHE B 1 72 ? 27.099 29.690 -3.672 1.00 84.57 70 PHE B C 1
ATOM 1875 O O . PHE B 1 72 ? 28.302 29.848 -3.806 1.00 81.41 70 PHE B O 1
ATOM 1883 N N . ARG B 1 73 ? 26.561 28.635 -3.055 1.00 88.82 71 ARG B N 1
ATOM 1884 C CA . ARG B 1 73 ? 27.354 27.549 -2.444 1.00 84.38 71 ARG B CA 1
ATOM 1885 C C . ARG B 1 73 ? 28.565 27.112 -3.261 1.00 81.91 71 ARG B C 1
ATOM 1886 O O . ARG B 1 73 ? 29.705 27.079 -2.779 1.00 72.84 71 ARG B O 1
ATOM 1888 N N . THR B 1 74 ? 28.294 26.788 -4.515 1.00 84.91 72 THR B N 1
ATOM 1889 C CA . THR B 1 74 ? 29.295 26.226 -5.390 1.00 84.40 72 THR B CA 1
ATOM 1890 C C . THR B 1 74 ? 30.439 27.217 -5.657 1.00 83.52 72 THR B C 1
ATOM 1891 O O . THR B 1 74 ? 31.617 26.874 -5.545 1.00 85.88 72 THR B O 1
ATOM 1895 N N . ILE B 1 75 ? 30.086 28.450 -5.996 1.00 81.68 73 ILE B N 1
ATOM 1896 C CA . ILE B 1 75 ? 31.090 29.436 -6.331 1.00 79.50 73 ILE B CA 1
ATOM 1897 C C . ILE B 1 75 ? 31.957 29.621 -5.096 1.00 79.22 73 ILE B C 1
ATOM 1898 O O . ILE B 1 75 ? 33.175 29.657 -5.187 1.00 80.81 73 ILE B O 1
ATOM 1903 N N . THR B 1 76 ? 31.326 29.701 -3.932 1.00 80.53 74 THR B N 1
ATOM 1904 C CA . THR B 1 76 ? 32.067 29.996 -2.708 1.00 82.75 74 THR B CA 1
ATOM 1905 C C . THR B 1 76 ? 32.980 28.846 -2.288 1.00 82.76 74 THR B C 1
ATOM 1906 O O . THR B 1 76 ? 34.072 29.089 -1.784 1.00 81.99 74 THR B O 1
ATOM 1910 N N . THR B 1 77 ? 32.546 27.603 -2.493 1.00 81.48 75 THR B N 1
ATOM 1911 C CA . THR B 1 77 ? 33.434 26.462 -2.277 1.00 78.55 75 THR B CA 1
ATOM 1912 C C . THR B 1 77 ? 34.673 26.629 -3.129 1.00 78.94 75 THR B C 1
ATOM 1913 O O . THR B 1 77 ? 35.776 26.259 -2.727 1.00 77.45 75 THR B O 1
ATOM 1917 N N . ALA B 1 78 ? 34.463 27.136 -4.341 1.00 80.54 76 ALA B N 1
ATOM 1918 C CA . ALA B 1 78 ? 35.539 27.299 -5.295 1.00 81.04 76 ALA B CA 1
ATOM 1919 C C . ALA B 1 78 ? 36.526 28.350 -4.814 1.00 82.43 76 ALA B C 1
ATOM 1920 O O . ALA B 1 78 ? 37.729 28.219 -5.044 1.00 87.24 76 ALA B O 1
ATOM 1922 N N . TYR B 1 79 ? 36.029 29.383 -4.135 1.00 81.57 77 TYR B N 1
ATOM 1923 C CA . TYR B 1 79 ? 36.916 30.369 -3.521 1.00 78.64 77 TYR B CA 1
ATOM 1924 C C . TYR B 1 79 ? 37.737 29.741 -2.383 1.00 75.77 77 TYR B C 1
ATOM 1925 O O . TYR B 1 79 ? 38.949 29.935 -2.327 1.00 71.45 77 TYR B O 1
ATOM 1934 N N . TYR B 1 80 ? 37.083 28.978 -1.502 1.00 76.86 78 TYR B N 1
ATOM 1935 C CA . TYR B 1 80 ? 37.791 28.192 -0.477 1.00 77.98 78 TYR B CA 1
ATOM 1936 C C . TYR B 1 80 ? 38.889 27.383 -1.166 1.00 80.28 78 TYR B C 1
ATOM 1937 O O . TYR B 1 80 ? 40.076 27.446 -0.800 1.00 75.36 78 TYR B O 1
ATOM 1946 N N . ARG B 1 81 ? 38.473 26.629 -2.183 1.00 81.27 79 ARG B N 1
ATOM 1947 C CA . ARG B 1 81 ? 39.342 25.648 -2.797 1.00 79.78 79 ARG B CA 1
ATOM 1948 C C . ARG B 1 81 ? 40.602 26.308 -3.394 1.00 74.72 79 ARG B C 1
ATOM 1949 O O . ARG B 1 81 ? 41.661 25.691 -3.432 1.00 73.46 79 ARG B O 1
ATOM 1957 N N . GLY B 1 82 ? 40.507 27.574 -3.793 1.00 71.85 80 GLY B N 1
ATOM 1958 C CA . GLY B 1 82 ? 41.648 28.275 -4.390 1.00 71.67 80 GLY B CA 1
ATOM 1959 C C . GLY B 1 82 ? 42.409 29.312 -3.561 1.00 71.70 80 GLY B C 1
ATOM 1960 O O . GLY B 1 82 ? 43.309 29.962 -4.085 1.00 73.34 80 GLY B O 1
ATOM 1961 N N . ALA B 1 83 ? 42.095 29.479 -2.278 1.00 70.95 81 ALA B N 1
ATOM 1962 C CA . ALA B 1 83 ? 42.794 30.491 -1.464 1.00 69.14 81 ALA B CA 1
ATOM 1963 C C . ALA B 1 83 ? 44.191 30.053 -1.099 1.00 71.79 81 ALA B C 1
ATOM 1964 O O . ALA B 1 83 ? 44.443 28.874 -0.909 1.00 74.46 81 ALA B O 1
ATOM 1966 N N . MET B 1 84 ? 45.098 31.008 -0.995 1.00 76.33 82 MET B N 1
ATOM 1967 C CA . MET B 1 84 ? 46.419 30.744 -0.434 1.00 84.03 82 MET B CA 1
ATOM 1968 C C . MET B 1 84 ? 46.378 30.922 1.063 1.00 82.85 82 MET B C 1
ATOM 1969 O O . MET B 1 84 ? 47.059 30.217 1.797 1.00 88.01 82 MET B O 1
ATOM 1974 N N . GLY B 1 85 ? 45.599 31.896 1.506 1.00 82.51 83 GLY B N 1
ATOM 1975 C CA . GLY B 1 85 ? 45.420 32.146 2.922 1.00 83.73 83 GLY B CA 1
ATOM 1976 C C . GLY B 1 85 ? 44.008 32.608 3.205 1.00 84.49 83 GLY B C 1
ATOM 1977 O O . GLY B 1 85 ? 43.454 33.441 2.471 1.00 82.55 83 GLY B O 1
ATOM 1978 N N . ILE B 1 86 ? 43.417 32.058 4.262 1.00 84.51 84 ILE B N 1
ATOM 1979 C CA . ILE B 1 86 ? 42.106 32.500 4.685 1.00 83.30 84 ILE B CA 1
ATOM 1980 C C . ILE B 1 86 ? 42.229 33.072 6.122 1.00 81.83 84 ILE B C 1
ATOM 1981 O O . ILE B 1 86 ? 43.029 32.584 6.928 1.00 81.73 84 ILE B O 1
ATOM 1986 N N . MET B 1 87 ? 41.471 34.144 6.392 1.00 79.56 85 MET B N 1
ATOM 1987 C CA . MET B 1 87 ? 41.293 34.734 7.730 1.00 74.93 85 MET B CA 1
ATOM 1988 C C . MET B 1 87 ? 39.921 34.358 8.324 1.00 71.21 85 MET B C 1
ATOM 1989 O O . MET B 1 87 ? 38.890 34.623 7.712 1.00 66.15 85 MET B O 1
ATOM 1994 N N . LEU B 1 88 ? 39.913 33.753 9.511 1.00 68.83 86 LEU B N 1
ATOM 1995 C CA . LEU B 1 88 ? 38.679 33.465 10.230 1.00 67.54 86 LEU B CA 1
ATOM 1996 C C . LEU B 1 88 ? 38.377 34.629 11.139 1.00 66.67 86 LEU B C 1
ATOM 1997 O O . LEU B 1 88 ? 39.172 34.963 12.004 1.00 68.70 86 LEU B O 1
ATOM 2002 N N . VAL B 1 89 ? 37.229 35.256 10.977 1.00 67.86 87 VAL B N 1
ATOM 2003 C CA . VAL B 1 89 ? 36.942 36.429 11.798 1.00 69.48 87 VAL B CA 1
ATOM 2004 C C . VAL B 1 89 ? 35.733 36.213 12.749 1.00 68.53 87 VAL B C 1
ATOM 2005 O O . VAL B 1 89 ? 34.763 35.493 12.453 1.00 65.19 87 VAL B O 1
ATOM 2009 N N . TYR B 1 90 ? 35.847 36.819 13.926 1.00 67.32 88 TYR B N 1
ATOM 2010 C CA . TYR B 1 90 ? 34.779 36.836 14.921 1.00 66.92 88 TYR B CA 1
ATOM 2011 C C . TYR B 1 90 ? 34.781 38.234 15.577 1.00 65.96 88 TYR B C 1
ATOM 2012 O O . TYR B 1 90 ? 35.764 39.002 15.458 1.00 60.41 88 TYR B O 1
ATOM 2021 N N . ASP B 1 91 ? 33.662 38.572 16.219 1.00 66.17 89 ASP B N 1
ATOM 2022 C CA . ASP B 1 91 ? 33.538 39.834 16.953 1.00 68.52 89 ASP B CA 1
ATOM 2023 C C . ASP B 1 91 ? 33.700 39.584 18.439 1.00 68.68 89 ASP B C 1
ATOM 2024 O O . ASP B 1 91 ? 32.930 38.827 19.020 1.00 73.48 89 ASP B O 1
ATOM 2029 N N . ILE B 1 92 ? 34.654 40.255 19.070 1.00 66.89 90 ILE B N 1
ATOM 2030 C CA . ILE B 1 92 ? 34.861 40.066 20.506 1.00 68.72 90 ILE B CA 1
ATOM 2031 C C . ILE B 1 92 ? 33.686 40.569 21.335 1.00 65.81 90 ILE B C 1
ATOM 2032 O O . ILE B 1 92 ? 33.596 40.280 22.522 1.00 63.76 90 ILE B O 1
ATOM 2037 N N . THR B 1 93 ? 32.817 41.353 20.708 1.00 65.47 91 THR B N 1
ATOM 2038 C CA . THR B 1 93 ? 31.553 41.779 21.299 1.00 66.23 91 THR B CA 1
ATOM 2039 C C . THR B 1 93 ? 30.485 40.690 21.309 1.00 66.94 91 THR B C 1
ATOM 2040 O O . THR B 1 93 ? 29.434 40.877 21.907 1.00 70.03 91 THR B O 1
ATOM 2044 N N . ASN B 1 94 ? 30.760 39.545 20.692 1.00 67.62 92 ASN B N 1
ATOM 2045 C CA . ASN B 1 94 ? 29.762 38.496 20.543 1.00 68.39 92 ASN B CA 1
ATOM 2046 C C . ASN B 1 94 ? 30.316 37.094 20.781 1.00 68.95 92 ASN B C 1
ATOM 2047 O O . ASN B 1 94 ? 31.262 36.690 20.114 1.00 67.34 92 ASN B O 1
ATOM 2052 N N . GLU B 1 95 ? 29.701 36.337 21.689 1.00 70.49 93 GLU B N 1
ATOM 2053 C CA . GLU B 1 95 ? 30.176 34.991 21.972 1.00 70.70 93 GLU B CA 1
ATOM 2054 C C . GLU B 1 95 ? 29.936 34.032 20.834 1.00 72.89 93 GLU B C 1
ATOM 2055 O O . GLU B 1 95 ? 30.850 33.281 20.483 1.00 73.45 93 GLU B O 1
ATOM 2061 N N . LYS B 1 96 ? 28.729 33.991 20.265 1.00 74.15 94 LYS B N 1
ATOM 2062 C CA . LYS B 1 96 ? 28.511 32.913 19.315 1.00 77.45 94 LYS B CA 1
ATOM 2063 C C . LYS B 1 96 ? 29.378 33.106 18.071 1.00 77.44 94 LYS B C 1
ATOM 2064 O O . LYS B 1 96 ? 29.990 32.142 17.596 1.00 78.90 94 LYS B O 1
ATOM 2070 N N . SER B 1 97 ? 29.522 34.349 17.606 1.00 74.08 95 SER B N 1
ATOM 2071 C CA . SER B 1 97 ? 30.538 34.641 16.587 1.00 69.39 95 SER B CA 1
ATOM 2072 C C . SER B 1 97 ? 31.831 33.869 16.906 1.00 70.16 95 SER B C 1
ATOM 2073 O O . SER B 1 97 ? 32.365 33.180 16.045 1.00 71.12 95 SER B O 1
ATOM 2076 N N . PHE B 1 98 ? 32.291 33.956 18.157 1.00 72.45 96 PHE B N 1
ATOM 2077 C CA . PHE B 1 98 ? 33.474 33.218 18.636 1.00 70.68 96 PHE B CA 1
ATOM 2078 C C . PHE B 1 98 ? 33.206 31.738 18.763 1.00 71.99 96 PHE B C 1
ATOM 2079 O O . PHE B 1 98 ? 34.060 30.929 18.413 1.00 77.36 96 PHE B O 1
ATOM 2087 N N . ASP B 1 99 ? 32.040 31.371 19.288 1.00 74.36 97 ASP B N 1
ATOM 2088 C CA . ASP B 1 99 ? 31.708 29.944 19.480 1.00 78.53 97 ASP B CA 1
ATOM 2089 C C . ASP B 1 99 ? 31.885 29.172 18.189 1.00 75.12 97 ASP B C 1
ATOM 2090 O O . ASP B 1 99 ? 32.404 28.056 18.176 1.00 69.14 97 ASP B O 1
ATOM 2095 N N . ASN B 1 100 ? 31.431 29.797 17.108 1.00 74.86 98 ASN B N 1
ATOM 2096 C CA . ASN B 1 100 ? 31.402 29.169 15.800 1.00 73.81 98 ASN B CA 1
ATOM 2097 C C . ASN B 1 100 ? 32.757 29.146 15.082 1.00 74.69 98 ASN B C 1
ATOM 2098 O O . ASN B 1 100 ? 32.878 28.507 14.046 1.00 74.80 98 ASN B O 1
ATOM 2103 N N . ILE B 1 101 ? 33.779 29.811 15.621 1.00 75.79 99 ILE B N 1
ATOM 2104 C CA . ILE B 1 101 ? 35.097 29.761 14.999 1.00 77.49 99 ILE B CA 1
ATOM 2105 C C . ILE B 1 101 ? 35.541 28.316 14.789 1.00 82.98 99 ILE B C 1
ATOM 2106 O O . ILE B 1 101 ? 36.287 28.043 13.867 1.00 94.10 99 ILE B O 1
ATOM 2111 N N . ARG B 1 102 ? 35.082 27.373 15.603 1.00 86.95 100 ARG B N 1
ATOM 2112 C CA . ARG B 1 102 ? 35.399 25.971 15.321 1.00 89.31 100 ARG B CA 1
ATOM 2113 C C . ARG B 1 102 ? 34.676 25.494 14.089 1.00 83.63 100 ARG B C 1
ATOM 2114 O O . ARG B 1 102 ? 35.321 25.020 13.176 1.00 86.46 100 ARG B O 1
ATOM 2122 N N . ASN B 1 103 ? 33.351 25.631 14.043 1.00 82.18 101 ASN B N 1
ATOM 2123 C CA . ASN B 1 103 ? 32.584 25.234 12.839 1.00 83.38 101 ASN B CA 1
ATOM 2124 C C . ASN B 1 103 ? 33.238 25.695 11.543 1.00 77.29 101 ASN B C 1
ATOM 2125 O O . ASN B 1 103 ? 33.215 24.970 10.552 1.00 77.26 101 ASN B O 1
ATOM 2130 N N . TRP B 1 104 ? 33.771 26.916 11.532 1.00 71.77 102 TRP B N 1
ATOM 2131 C CA . TRP B 1 104 ? 34.477 27.423 10.354 1.00 69.87 102 TRP B CA 1
ATOM 2132 C C . TRP B 1 104 ? 35.739 26.594 10.095 1.00 71.67 102 TRP B C 1
ATOM 2133 O O . TRP B 1 104 ? 35.978 26.106 8.980 1.00 72.53 102 TRP B O 1
ATOM 2144 N N . ILE B 1 105 ? 36.532 26.417 11.144 1.00 71.38 103 ILE B N 1
ATOM 2145 C CA . ILE B 1 105 ? 37.771 25.685 11.036 1.00 72.86 103 ILE B CA 1
ATOM 2146 C C . ILE B 1 105 ? 37.489 24.325 10.449 1.00 77.30 103 ILE B C 1
ATOM 2147 O O . ILE B 1 105 ? 38.340 23.776 9.769 1.00 81.46 103 ILE B O 1
ATOM 2152 N N . ARG B 1 106 ? 36.299 23.788 10.713 1.00 85.84 104 ARG B N 1
ATOM 2153 C CA . ARG B 1 106 ? 35.772 22.646 9.953 1.00 93.45 104 ARG B CA 1
ATOM 2154 C C . ARG B 1 106 ? 35.757 22.939 8.442 1.00 86.73 104 ARG B C 1
ATOM 2155 O O . ARG B 1 106 ? 36.507 22.334 7.689 1.00 86.74 104 ARG B O 1
ATOM 2163 N N . ASN B 1 107 ? 34.926 23.875 8.002 1.00 79.18 105 ASN B N 1
ATOM 2164 C CA . ASN B 1 107 ? 34.831 24.181 6.580 1.00 78.57 105 ASN B CA 1
ATOM 2165 C C . ASN B 1 107 ? 36.118 24.470 5.879 1.00 72.36 105 ASN B C 1
ATOM 2166 O O . ASN B 1 107 ? 36.211 24.307 4.680 1.00 71.88 105 ASN B O 1
ATOM 2171 N N . ILE B 1 108 ? 37.085 24.993 6.601 1.00 68.78 106 ILE B N 1
ATOM 2172 C CA . ILE B 1 108 ? 38.370 25.280 6.000 1.00 68.69 106 ILE B CA 1
ATOM 2173 C C . ILE B 1 108 ? 39.130 23.965 5.785 1.00 71.40 106 ILE B C 1
ATOM 2174 O O . ILE B 1 108 ? 39.634 23.698 4.695 1.00 72.32 106 ILE B O 1
ATOM 2179 N N . GLU B 1 109 ? 39.199 23.132 6.822 1.00 71.54 107 GLU B N 1
ATOM 2180 C CA . GLU B 1 109 ? 39.840 21.822 6.710 1.00 70.96 107 GLU B CA 1
ATOM 2181 C C . GLU B 1 109 ? 39.108 21.009 5.661 1.00 72.90 107 GLU B C 1
ATOM 2182 O O . GLU B 1 109 ? 39.704 20.257 4.923 1.00 71.62 107 GLU B O 1
ATOM 2184 N N . GLU B 1 110 ? 37.804 21.209 5.592 1.00 78.80 108 GLU B N 1
ATOM 2185 C CA . GLU B 1 110 ? 36.913 20.399 4.784 1.00 85.38 108 GLU B CA 1
ATOM 2186 C C . GLU B 1 110 ? 36.803 20.737 3.293 1.00 85.08 108 GLU B C 1
ATOM 2187 O O . GLU B 1 110 ? 36.990 19.868 2.457 1.00 84.85 108 GLU B O 1
ATOM 2193 N N . HIS B 1 111 ? 36.542 22.005 2.972 1.00 87.76 109 HIS B N 1
ATOM 2194 C CA . HIS B 1 111 ? 36.404 22.438 1.575 1.00 86.88 109 HIS B CA 1
ATOM 2195 C C . HIS B 1 111 ? 37.720 22.872 0.958 1.00 86.46 109 HIS B C 1
ATOM 2196 O O . HIS B 1 111 ? 37.899 22.749 -0.245 1.00 89.24 109 HIS B O 1
ATOM 2203 N N . ALA B 1 112 ? 38.632 23.385 1.777 1.00 89.69 110 ALA B N 1
ATOM 2204 C CA . ALA B 1 112 ? 39.829 24.090 1.286 1.00 89.90 110 ALA B CA 1
ATOM 2205 C C . ALA B 1 112 ? 41.085 23.247 1.419 1.00 85.72 110 ALA B C 1
ATOM 2206 O O . ALA B 1 112 ? 41.026 22.137 1.903 1.00 80.86 110 ALA B O 1
ATOM 2208 N N . SER B 1 113 ? 42.225 23.811 1.026 1.00 89.19 111 SER B N 1
ATOM 2209 C CA . SER B 1 113 ? 43.429 23.028 0.762 1.00 92.04 111 SER B CA 1
ATOM 2210 C C . SER B 1 113 ? 44.147 22.635 2.011 1.00 88.63 111 SER B C 1
ATOM 2211 O O . SER B 1 113 ? 43.898 23.159 3.082 1.00 84.35 111 SER B O 1
ATOM 2214 N N . ALA B 1 114 ? 45.064 21.700 1.843 1.00 94.75 112 ALA B N 1
ATOM 2215 C CA . ALA B 1 114 ? 45.645 20.992 2.965 1.00 96.29 112 ALA B CA 1
ATOM 2216 C C . ALA B 1 114 ? 46.677 21.843 3.684 1.00 94.23 112 ALA B C 1
ATOM 2217 O O . ALA B 1 114 ? 46.773 21.794 4.900 1.00 92.03 112 ALA B O 1
ATOM 2219 N N . ASP B 1 115 ? 47.427 22.647 2.942 1.00 96.75 113 ASP B N 1
ATOM 2220 C CA . ASP B 1 115 ? 48.502 23.418 3.541 1.00 100.11 113 ASP B CA 1
ATOM 2221 C C . ASP B 1 115 ? 48.118 24.878 3.769 1.00 92.21 113 ASP B C 1
ATOM 2222 O O . ASP B 1 115 ? 48.924 25.636 4.286 1.00 98.19 113 ASP B O 1
ATOM 2227 N N . VAL B 1 116 ? 46.900 25.271 3.399 1.00 84.49 114 VAL B N 1
ATOM 2228 C CA . VAL B 1 116 ? 46.485 26.687 3.431 1.00 78.90 114 VAL B CA 1
ATOM 2229 C C . VAL B 1 116 ? 46.965 27.446 4.674 1.00 73.04 114 VAL B C 1
ATOM 2230 O O . VAL B 1 116 ? 46.980 26.921 5.778 1.00 70.54 114 VAL B O 1
ATOM 2234 N N . GLU B 1 117 ? 47.332 28.700 4.491 1.00 70.55 115 GLU B N 1
ATOM 2235 C CA . GLU B 1 117 ? 47.740 29.520 5.607 1.00 74.50 115 GLU B CA 1
ATOM 2236 C C . GLU B 1 117 ? 46.501 30.136 6.240 1.00 75.67 115 GLU B C 1
ATOM 2237 O O . GLU B 1 117 ? 45.732 30.810 5.566 1.00 77.27 115 GLU B O 1
ATOM 2243 N N . LYS B 1 118 ? 46.300 29.916 7.532 1.00 78.72 116 LYS B N 1
ATOM 2244 C CA . LYS B 1 118 ? 45.116 30.454 8.210 1.00 80.59 116 LYS B CA 1
ATOM 2245 C C . LYS B 1 118 ? 45.550 31.600 9.110 1.00 78.48 116 LYS B C 1
ATOM 2246 O O . LYS B 1 118 ? 46.738 31.878 9.232 1.00 76.79 116 LYS B O 1
ATOM 2252 N N . MET B 1 119 ? 44.578 32.283 9.705 1.00 78.89 117 MET B N 1
ATOM 2253 C CA . MET B 1 119 ? 44.843 33.247 10.771 1.00 76.86 117 MET B CA 1
ATOM 2254 C C . MET B 1 119 ? 43.513 33.587 11.419 1.00 73.02 117 MET B C 1
ATOM 2255 O O . MET B 1 119 ? 42.497 33.639 10.743 1.00 71.81 117 MET B O 1
ATOM 2260 N N . ILE B 1 120 ? 43.537 33.881 12.709 1.00 69.66 118 ILE B N 1
ATOM 2261 C CA . ILE B 1 120 ? 42.317 34.219 13.395 1.00 68.75 118 ILE B CA 1
ATOM 2262 C C . ILE B 1 120 ? 42.262 35.667 13.860 1.00 67.53 118 ILE B C 1
ATOM 2263 O O . ILE B 1 120 ? 43.176 36.149 14.514 1.00 69.45 118 ILE B O 1
ATOM 2268 N N . LEU B 1 121 ? 41.146 36.331 13.560 1.00 65.62 119 LEU B N 1
ATOM 2269 C CA . LEU B 1 121 ? 40.968 37.749 13.845 1.00 65.02 119 LEU B CA 1
ATOM 2270 C C . LEU B 1 121 ? 39.829 37.952 14.814 1.00 63.96 119 LEU B C 1
ATOM 2271 O O . LEU B 1 121 ? 38.692 37.632 14.500 1.00 67.39 119 LEU B O 1
ATOM 2276 N N . GLY B 1 122 ? 40.142 38.471 15.994 1.00 62.29 120 GLY B N 1
ATOM 2277 C CA . GLY B 1 122 ? 39.134 38.964 16.912 1.00 59.73 120 GLY B CA 1
ATOM 2278 C C . GLY B 1 122 ? 38.921 40.406 16.526 1.00 61.36 120 GLY B C 1
ATOM 2279 O O . GLY B 1 122 ? 39.802 41.247 16.756 1.00 60.53 120 GLY B O 1
ATOM 2280 N N . ASN B 1 123 ? 37.769 40.694 15.910 1.00 61.96 121 ASN B N 1
ATOM 2281 C CA . ASN B 1 123 ? 37.466 42.058 15.451 1.00 59.53 121 ASN B CA 1
ATOM 2282 C C . ASN B 1 123 ? 36.690 42.884 16.454 1.00 57.07 121 ASN B C 1
ATOM 2283 O O . ASN B 1 123 ? 36.113 42.345 17.381 1.00 54.71 121 ASN B O 1
ATOM 2288 N N . LYS B 1 124 ? 36.723 44.200 16.252 1.00 59.22 122 LYS B N 1
ATOM 2289 C CA . LYS B 1 124 ? 36.214 45.218 17.187 1.00 64.08 122 LYS B CA 1
ATOM 2290 C C . LYS B 1 124 ? 36.943 45.286 18.525 1.00 65.64 122 LYS B C 1
ATOM 2291 O O . LYS B 1 124 ? 36.325 45.543 19.538 1.00 63.08 122 LYS B O 1
ATOM 2297 N N . CYS B 1 125 ? 38.256 45.080 18.535 1.00 73.24 123 CYS B N 1
ATOM 2298 C CA . CYS B 1 125 ? 39.035 45.228 19.772 1.00 79.54 123 CYS B CA 1
ATOM 2299 C C . CYS B 1 125 ? 38.914 46.647 20.298 1.00 83.15 123 CYS B C 1
ATOM 2300 O O . CYS B 1 125 ? 39.092 46.895 21.495 1.00 81.79 123 CYS B O 1
ATOM 2303 N N . ASP B 1 126 ? 38.581 47.566 19.391 1.00 88.36 124 ASP B N 1
ATOM 2304 C CA . ASP B 1 126 ? 38.373 48.978 19.730 1.00 91.25 124 ASP B CA 1
ATOM 2305 C C . ASP B 1 126 ? 37.304 49.173 20.813 1.00 93.59 124 ASP B C 1
ATOM 2306 O O . ASP B 1 126 ? 37.420 50.077 21.637 1.00 94.76 124 ASP B O 1
ATOM 2311 N N . VAL B 1 127 ? 36.288 48.308 20.815 1.00 96.33 125 VAL B N 1
ATOM 2312 C CA . VAL B 1 127 ? 35.069 48.507 21.618 1.00 96.02 125 VAL B CA 1
ATOM 2313 C C . VAL B 1 127 ? 35.429 47.518 22.725 1.00 96.95 125 VAL B C 1
ATOM 2314 O O . VAL B 1 127 ? 35.224 46.312 22.622 1.00 94.39 125 VAL B O 1
ATOM 2318 N N . ASN B 1 128 ? 35.997 48.071 23.792 1.00 103.67 126 ASN B N 1
ATOM 2319 C CA . ASN B 1 128 ? 36.363 47.281 24.975 1.00 104.71 126 ASN B CA 1
ATOM 2320 C C . ASN B 1 128 ? 35.256 47.174 26.014 1.00 96.00 126 ASN B C 1
ATOM 2321 O O . ASN B 1 128 ? 35.231 46.245 26.813 1.00 86.89 126 ASN B O 1
ATOM 2326 N N . ASP B 1 129 ? 34.338 48.128 25.990 1.00 98.37 127 ASP B N 1
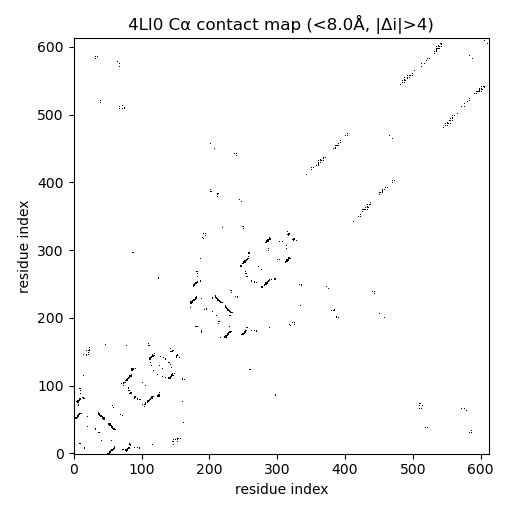ATOM 2327 C CA . ASP B 1 129 ? 33.343 48.269 27.052 1.00 96.91 127 ASP B CA 1
ATOM 2328 C C . ASP B 1 129 ? 32.183 47.290 26.941 1.00 92.72 127 ASP B C 1
ATOM 2329 O O . ASP B 1 129 ? 31.385 47.202 27.861 1.00 94.30 127 ASP B O 1
ATOM 2334 N N . LYS B 1 130 ? 32.088 46.569 25.822 1.00 91.47 128 LYS B N 1
ATOM 2335 C CA . LYS B 1 130 ? 31.028 45.567 25.599 1.00 89.65 128 LYS B CA 1
ATOM 2336 C C . LYS B 1 130 ? 31.633 44.200 25.284 1.00 82.22 128 LYS B C 1
ATOM 2337 O O . LYS B 1 130 ? 30.962 43.305 24.767 1.00 76.68 128 LYS B O 1
ATOM 2343 N N . ARG B 1 131 ? 32.906 44.056 25.634 1.00 79.41 129 ARG B N 1
ATOM 2344 C CA . ARG B 1 131 ? 33.691 42.867 25.350 1.00 74.47 129 ARG B CA 1
ATOM 2345 C C . ARG B 1 131 ? 33.012 41.628 25.929 1.00 71.80 129 ARG B C 1
ATOM 2346 O O . ARG B 1 131 ? 32.244 41.738 26.870 1.00 71.55 129 ARG B O 1
ATOM 2354 N N . GLN B 1 132 ? 33.263 40.469 25.322 1.00 71.64 130 GLN B N 1
ATOM 2355 C CA . GLN B 1 132 ? 32.806 39.165 25.841 1.00 70.78 130 GLN B CA 1
ATOM 2356 C C . GLN B 1 132 ? 33.757 38.004 25.569 1.00 71.50 130 GLN B C 1
ATOM 2357 O O . GLN B 1 132 ? 33.592 36.923 26.118 1.00 71.74 130 GLN B O 1
ATOM 2363 N N . VAL B 1 133 ? 34.727 38.195 24.692 1.00 72.63 131 VAL B N 1
ATOM 2364 C CA . VAL B 1 133 ? 35.723 37.179 24.477 1.00 74.24 131 VAL B CA 1
ATOM 2365 C C . VAL B 1 133 ? 37.031 37.808 24.911 1.00 71.85 131 VAL B C 1
ATOM 2366 O O . VAL B 1 133 ? 37.388 38.889 24.452 1.00 73.60 131 VAL B O 1
ATOM 2370 N N . SER B 1 134 ? 37.721 37.141 25.821 1.00 71.67 132 SER B N 1
ATOM 2371 C CA . SER B 1 134 ? 38.981 37.646 26.334 1.00 78.28 132 SER B CA 1
ATOM 2372 C C . SER B 1 134 ? 40.103 37.371 25.349 1.00 78.37 132 SER B C 1
ATOM 2373 O O . SER B 1 134 ? 40.187 36.280 24.800 1.00 80.81 132 SER B O 1
ATOM 2376 N N . LYS B 1 135 ? 40.982 38.336 25.136 1.00 78.10 133 LYS B N 1
ATOM 2377 C CA . LYS B 1 135 ? 42.079 38.101 24.224 1.00 81.99 133 LYS B CA 1
ATOM 2378 C C . LYS B 1 135 ? 42.619 36.714 24.499 1.00 87.33 133 LYS B C 1
ATOM 2379 O O . LYS B 1 135 ? 42.678 35.887 23.588 1.00 90.05 133 LYS B O 1
ATOM 2385 N N . GLU B 1 136 ? 42.961 36.442 25.758 1.00 92.27 134 GLU B N 1
ATOM 2386 C CA . GLU B 1 136 ? 43.677 35.209 26.094 1.00 98.39 134 GLU B CA 1
ATOM 2387 C C . GLU B 1 136 ? 42.918 33.978 25.597 1.00 93.70 134 GLU B C 1
ATOM 2388 O O . GLU B 1 136 ? 43.509 33.005 25.104 1.00 98.52 134 GLU B O 1
ATOM 2394 N N . ARG B 1 137 ? 41.600 34.046 25.715 1.00 82.95 135 ARG B N 1
ATOM 2395 C CA . ARG B 1 137 ? 40.737 32.935 25.364 1.00 77.48 135 ARG B CA 1
ATOM 2396 C C . ARG B 1 137 ? 40.664 32.661 23.858 1.00 74.56 135 ARG B C 1
ATOM 2397 O O . ARG B 1 137 ? 40.424 31.534 23.421 1.00 66.48 135 ARG B O 1
ATOM 2405 N N . GLY B 1 138 ? 40.856 33.715 23.079 1.00 76.57 136 GLY B N 1
ATOM 2406 C CA . GLY B 1 138 ? 41.117 33.580 21.661 1.00 78.23 136 GLY B CA 1
ATOM 2407 C C . GLY B 1 138 ? 42.508 33.030 21.457 1.00 77.00 136 GLY B C 1
ATOM 2408 O O . GLY B 1 138 ? 42.691 32.039 20.762 1.00 77.47 136 GLY B O 1
ATOM 2409 N N . GLU B 1 139 ? 43.493 33.659 22.085 1.00 76.86 137 GLU B N 1
ATOM 2410 C CA . GLU B 1 139 ? 44.863 33.223 21.920 1.00 79.21 137 GLU B CA 1
ATOM 2411 C C . GLU B 1 139 ? 45.006 31.751 22.219 1.00 75.07 137 GLU B C 1
ATOM 2412 O O . GLU B 1 139 ? 45.869 31.101 21.620 1.00 75.33 137 GLU B O 1
ATOM 2418 N N . LYS B 1 140 ? 44.169 31.225 23.119 1.00 70.34 138 LYS B N 1
ATOM 2419 C CA . LYS B 1 140 ? 44.232 29.798 23.470 1.00 72.93 138 LYS B CA 1
ATOM 2420 C C . LYS B 1 140 ? 43.720 28.951 22.306 1.00 74.77 138 LYS B C 1
ATOM 2421 O O . LYS B 1 140 ? 44.390 28.026 21.851 1.00 81.28 138 LYS B O 1
ATOM 2423 N N . LEU B 1 141 ? 42.543 29.304 21.814 1.00 75.45 139 LEU B N 1
ATOM 2424 C CA . LEU B 1 141 ? 41.907 28.620 20.687 1.00 75.63 139 LEU B CA 1
ATOM 2425 C C . LEU B 1 141 ? 42.821 28.567 19.479 1.00 73.92 139 LEU B C 1
ATOM 2426 O O . LEU B 1 141 ? 42.981 27.530 18.858 1.00 70.15 139 LEU B O 1
ATOM 2431 N N . ALA B 1 142 ? 43.389 29.716 19.144 1.00 76.72 140 ALA B N 1
ATOM 2432 C CA . ALA B 1 142 ? 44.378 29.823 18.091 1.00 82.02 140 ALA B CA 1
ATOM 2433 C C . ALA B 1 142 ? 45.489 28.816 18.288 1.00 81.25 140 ALA B C 1
ATOM 2434 O O . ALA B 1 142 ? 45.703 27.934 17.465 1.00 88.33 140 ALA B O 1
ATOM 2436 N N . LEU B 1 143 ? 46.190 28.934 19.393 1.00 77.87 141 LEU B N 1
ATOM 2437 C CA . LEU B 1 143 ? 47.328 28.088 19.599 1.00 82.43 141 LEU B CA 1
ATOM 2438 C C . LEU B 1 143 ? 46.989 26.568 19.621 1.00 83.36 141 LEU B C 1
ATOM 2439 O O . LEU B 1 143 ? 47.785 25.753 19.162 1.00 84.11 141 LEU B O 1
ATOM 2444 N N . ASP B 1 144 ? 45.821 26.177 20.109 1.00 85.76 142 ASP B N 1
ATOM 2445 C CA . ASP B 1 144 ? 45.431 24.757 20.049 1.00 89.54 142 ASP B CA 1
ATOM 2446 C C . ASP B 1 144 ? 45.462 24.193 18.628 1.00 89.27 142 ASP B C 1
ATOM 2447 O O . ASP B 1 144 ? 45.790 23.019 18.427 1.00 87.18 142 ASP B O 1
ATOM 2452 N N . TYR B 1 145 ? 45.102 25.034 17.658 1.00 87.23 143 TYR B N 1
ATOM 2453 C CA . TYR B 1 145 ? 45.088 24.655 16.248 1.00 86.31 143 TYR B CA 1
ATOM 2454 C C . TYR B 1 145 ? 46.340 25.086 15.502 1.00 85.97 143 TYR B C 1
ATOM 2455 O O . TYR B 1 145 ? 46.533 24.749 14.340 1.00 87.21 143 TYR B O 1
ATOM 2464 N N . GLY B 1 146 ? 47.190 25.837 16.179 1.00 86.44 144 GLY B N 1
ATOM 2465 C CA . GLY B 1 146 ? 48.500 26.148 15.659 1.00 87.36 144 GLY B CA 1
ATOM 2466 C C . GLY B 1 146 ? 48.385 27.167 14.574 1.00 85.44 144 GLY B C 1
ATOM 2467 O O . GLY B 1 146 ? 49.084 27.066 13.581 1.00 91.22 144 GLY B O 1
ATOM 2468 N N . ILE B 1 147 ? 47.499 28.143 14.769 1.00 83.70 145 ILE B N 1
ATOM 2469 C CA . ILE B 1 147 ? 47.203 29.150 13.748 1.00 82.79 145 ILE B CA 1
ATOM 2470 C C . ILE B 1 147 ? 47.237 30.543 14.382 1.00 83.18 145 ILE B C 1
ATOM 2471 O O . ILE B 1 147 ? 46.864 30.713 15.543 1.00 79.71 145 ILE B O 1
ATOM 2476 N N . LYS B 1 148 ? 47.733 31.528 13.638 1.00 85.11 146 LYS B N 1
ATOM 2477 C CA . LYS B 1 148 ? 48.116 32.797 14.259 1.00 84.13 146 LYS B CA 1
ATOM 2478 C C . LYS B 1 148 ? 46.882 33.545 14.688 1.00 77.62 146 LYS B C 1
ATOM 2479 O O . LYS B 1 148 ? 45.802 33.342 14.139 1.00 80.15 146 LYS B O 1
ATOM 2485 N N . PHE B 1 149 ? 47.047 34.394 15.689 1.00 71.91 147 PHE B N 1
ATOM 2486 C CA . PHE B 1 149 ? 45.932 35.130 16.236 1.00 70.24 147 PHE B CA 1
ATOM 2487 C C . PHE B 1 149 ? 46.244 36.616 16.403 1.00 70.67 147 PHE B C 1
ATOM 2488 O O . PHE B 1 149 ? 47.300 36.979 16.906 1.00 74.86 147 PHE B O 1
ATOM 2496 N N . MET B 1 150 ? 45.313 37.467 15.987 1.00 70.12 148 MET B N 1
ATOM 2497 C CA . MET B 1 150 ? 45.427 38.899 16.195 1.00 70.77 148 MET B CA 1
ATOM 2498 C C . MET B 1 150 ? 44.118 39.467 16.699 1.00 69.16 148 MET B C 1
ATOM 2499 O O . MET B 1 150 ? 43.067 38.888 16.464 1.00 69.16 148 MET B O 1
ATOM 2504 N N . GLU B 1 151 ? 44.194 40.573 17.429 1.00 69.28 149 GLU B N 1
ATOM 2505 C CA . GLU B 1 151 ? 43.017 41.368 17.716 1.00 72.00 149 GLU B CA 1
ATOM 2506 C C . GLU B 1 151 ? 43.060 42.619 16.882 1.00 70.99 149 GLU B C 1
ATOM 2507 O O . GLU B 1 151 ? 44.119 43.195 16.641 1.00 68.87 149 GLU B O 1
ATOM 2513 N N . THR B 1 152 ? 41.881 43.054 16.465 1.00 70.91 150 THR B N 1
ATOM 2514 C CA . THR B 1 152 ? 41.802 43.924 15.334 1.00 68.37 150 THR B CA 1
ATOM 2515 C C . THR B 1 152 ? 40.594 44.825 15.401 1.00 67.08 150 THR B C 1
ATOM 2516 O O . THR B 1 152 ? 39.565 44.415 15.899 1.00 70.14 150 THR B O 1
ATOM 2520 N N . SER B 1 153 ? 40.731 46.054 14.924 1.00 65.55 151 SER B N 1
ATOM 2521 C CA . SER B 1 153 ? 39.630 46.986 14.917 1.00 65.77 151 SER B CA 1
ATOM 2522 C C . SER B 1 153 ? 39.565 47.657 13.582 1.00 69.25 151 SER B C 1
ATOM 2523 O O . SER B 1 153 ? 40.461 48.400 13.237 1.00 72.00 151 SER B O 1
ATOM 2526 N N . ALA B 1 154 ? 38.510 47.419 12.824 1.00 73.94 152 ALA B N 1
ATOM 2527 C CA . ALA B 1 154 ? 38.363 48.123 11.567 1.00 78.38 152 ALA B CA 1
ATOM 2528 C C . ALA B 1 154 ? 38.273 49.619 11.843 1.00 79.67 152 ALA B C 1
ATOM 2529 O O . ALA B 1 154 ? 38.991 50.410 11.252 1.00 73.14 152 ALA B O 1
ATOM 2531 N N . LYS B 1 155 ? 37.418 50.005 12.779 1.00 88.65 153 LYS B N 1
ATOM 2532 C CA . LYS B 1 155 ? 37.036 51.413 12.891 1.00 99.14 153 LYS B CA 1
ATOM 2533 C C . LYS B 1 155 ? 38.146 52.222 13.504 1.00 93.43 153 LYS B C 1
ATOM 2534 O O . LYS B 1 155 ? 38.542 53.240 12.952 1.00 93.08 153 LYS B O 1
ATOM 2540 N N . ALA B 1 156 ? 38.694 51.732 14.608 1.00 89.16 154 ALA B N 1
ATOM 2541 C CA . ALA B 1 156 ? 39.867 52.355 15.218 1.00 87.70 154 ALA B CA 1
ATOM 2542 C C . ALA B 1 156 ? 41.142 52.189 14.388 1.00 83.78 154 ALA B C 1
ATOM 2543 O O . ALA B 1 156 ? 42.167 52.784 14.701 1.00 79.60 154 ALA B O 1
ATOM 2545 N N . ASN B 1 157 ? 41.067 51.375 13.339 1.00 83.35 155 ASN B N 1
ATOM 2546 C CA . ASN B 1 157 ? 42.205 51.054 12.481 1.00 81.43 155 ASN B CA 1
ATOM 2547 C C . ASN B 1 157 ? 43.337 50.434 13.283 1.00 79.51 155 ASN B C 1
ATOM 2548 O O . ASN B 1 157 ? 44.451 50.940 13.312 1.00 81.18 155 ASN B O 1
ATOM 2553 N N . ILE B 1 158 ? 43.030 49.328 13.943 1.00 78.99 156 ILE B N 1
ATOM 2554 C CA . ILE B 1 158 ? 44.011 48.634 14.750 1.00 79.48 156 ILE B CA 1
ATOM 2555 C C . ILE B 1 158 ? 44.324 47.266 14.173 1.00 81.69 156 ILE B C 1
ATOM 2556 O O . ILE B 1 158 ? 43.469 46.364 14.144 1.00 76.92 156 ILE B O 1
ATOM 2561 N N . ASN B 1 159 ? 45.569 47.120 13.729 1.00 84.49 157 ASN B N 1
ATOM 2562 C CA . ASN B 1 159 ? 46.106 45.823 13.393 1.00 80.72 157 ASN B CA 1
ATOM 2563 C C . ASN B 1 159 ? 45.503 45.189 12.128 1.00 76.93 157 ASN B C 1
ATOM 2564 O O . ASN B 1 159 ? 45.653 43.990 11.920 1.00 72.64 157 ASN B O 1
ATOM 2569 N N . VAL B 1 160 ? 44.849 45.992 11.283 1.00 77.90 158 VAL B N 1
ATOM 2570 C CA . VAL B 1 160 ? 44.301 45.501 10.005 1.00 78.06 158 VAL B CA 1
ATOM 2571 C C . VAL B 1 160 ? 45.442 45.279 9.092 1.00 79.05 158 VAL B C 1
ATOM 2572 O O . VAL B 1 160 ? 45.593 44.193 8.546 1.00 79.53 158 VAL B O 1
ATOM 2576 N N . GLU B 1 161 ? 46.247 46.328 8.936 1.00 84.53 159 GLU B N 1
ATOM 2577 C CA . GLU B 1 161 ? 47.378 46.317 8.001 1.00 88.16 159 GLU B CA 1
ATOM 2578 C C . GLU B 1 161 ? 48.454 45.320 8.398 1.00 82.16 159 GLU B C 1
ATOM 2579 O O . GLU B 1 161 ? 49.051 44.636 7.576 1.00 73.53 159 GLU B O 1
ATOM 2585 N N . ASN B 1 162 ? 48.686 45.239 9.686 1.00 82.99 160 ASN B N 1
ATOM 2586 C CA . ASN B 1 162 ? 49.569 44.240 10.188 1.00 87.07 160 ASN B CA 1
ATOM 2587 C C . ASN B 1 162 ? 49.055 42.834 9.957 1.00 80.91 160 ASN B C 1
ATOM 2588 O O . ASN B 1 162 ? 49.814 41.929 9.689 1.00 81.56 160 ASN B O 1
ATOM 2593 N N . ALA B 1 163 ? 47.758 42.650 10.083 1.00 81.33 161 ALA B N 1
ATOM 2594 C CA . ALA B 1 163 ? 47.177 41.335 9.890 1.00 83.77 161 ALA B CA 1
ATOM 2595 C C . ALA B 1 163 ? 47.422 40.786 8.479 1.00 79.06 161 ALA B C 1
ATOM 2596 O O . ALA B 1 163 ? 47.686 39.597 8.292 1.00 75.48 161 ALA B O 1
ATOM 2598 N N . PHE B 1 164 ? 47.336 41.656 7.488 1.00 75.43 162 PHE B N 1
ATOM 2599 C CA . PHE B 1 164 ? 47.394 41.201 6.110 1.00 73.56 162 PHE B CA 1
ATOM 2600 C C . PHE B 1 164 ? 48.799 40.922 5.677 1.00 72.52 162 PHE B C 1
ATOM 2601 O O . PHE B 1 164 ? 49.065 39.907 5.049 1.00 69.78 162 PHE B O 1
ATOM 2609 N N . PHE B 1 165 ? 49.699 41.826 6.024 1.00 75.77 163 PHE B N 1
ATOM 2610 C CA . PHE B 1 165 ? 51.101 41.639 5.693 1.00 78.50 163 PHE B CA 1
ATOM 2611 C C . PHE B 1 165 ? 51.624 40.402 6.345 1.00 75.31 163 PHE B C 1
ATOM 2612 O O . PHE B 1 165 ? 52.323 39.622 5.726 1.00 76.19 163 PHE B O 1
ATOM 2620 N N . THR B 1 166 ? 51.294 40.228 7.610 1.00 72.46 164 THR B N 1
ATOM 2621 C CA . THR B 1 166 ? 51.827 39.108 8.323 1.00 72.56 164 THR B CA 1
ATOM 2622 C C . THR B 1 166 ? 51.377 37.846 7.626 1.00 69.71 164 THR B C 1
ATOM 2623 O O . THR B 1 166 ? 52.133 36.894 7.552 1.00 71.96 164 THR B O 1
ATOM 2627 N N . LEU B 1 167 ? 50.150 37.848 7.110 1.00 67.61 165 LEU B N 1
ATOM 2628 C CA . LEU B 1 167 ? 49.585 36.665 6.474 1.00 66.92 165 LEU B CA 1
ATOM 2629 C C . LEU B 1 167 ? 50.251 36.436 5.137 1.00 67.38 165 LEU B C 1
ATOM 2630 O O . LEU B 1 167 ? 50.535 35.318 4.769 1.00 62.69 165 LEU B O 1
ATOM 2635 N N . ALA B 1 168 ? 50.487 37.514 4.405 1.00 74.30 166 ALA B N 1
ATOM 2636 C CA . ALA B 1 168 ? 51.189 37.442 3.118 1.00 83.03 166 ALA B CA 1
ATOM 2637 C C . ALA B 1 168 ? 52.706 37.076 3.242 1.00 88.28 166 ALA B C 1
ATOM 2638 O O . ALA B 1 168 ? 53.237 36.301 2.435 1.00 86.72 166 ALA B O 1
ATOM 2640 N N . ARG B 1 169 ? 53.400 37.632 4.238 1.00 89.87 167 ARG B N 1
ATOM 2641 C CA . ARG B 1 169 ? 54.770 37.214 4.529 1.00 89.11 167 ARG B CA 1
ATOM 2642 C C . ARG B 1 169 ? 54.775 35.712 4.705 1.00 88.81 167 ARG B C 1
ATOM 2643 O O . ARG B 1 169 ? 55.539 35.018 4.055 1.00 91.24 167 ARG B O 1
ATOM 2651 N N . ASP B 1 170 ? 53.900 35.217 5.572 1.00 89.02 168 ASP B N 1
ATOM 2652 C CA . ASP B 1 170 ? 53.755 33.779 5.779 1.00 92.10 168 ASP B CA 1
ATOM 2653 C C . ASP B 1 170 ? 53.528 33.042 4.464 1.00 88.54 168 ASP B C 1
ATOM 2654 O O . ASP B 1 170 ? 54.152 32.016 4.211 1.00 87.42 168 ASP B O 1
ATOM 2659 N N . ILE B 1 171 ? 52.634 33.562 3.631 1.00 86.74 169 ILE B N 1
ATOM 2660 C CA . ILE B 1 171 ? 52.296 32.890 2.388 1.00 86.59 169 ILE B CA 1
ATOM 2661 C C . ILE B 1 171 ? 53.513 32.871 1.492 1.00 89.64 169 ILE B C 1
ATOM 2662 O O . ILE B 1 171 ? 53.792 31.863 0.852 1.00 88.69 169 ILE B O 1
ATOM 2667 N N . LYS B 1 172 ? 54.225 33.992 1.441 1.00 98.30 170 LYS B N 1
ATOM 2668 C CA . LYS B 1 172 ? 55.409 34.128 0.584 1.00 106.14 170 LYS B CA 1
ATOM 2669 C C . LYS B 1 172 ? 56.579 33.304 1.123 1.00 115.43 170 LYS B C 1
ATOM 2670 O O . LYS B 1 172 ? 57.293 32.658 0.356 1.00 109.71 170 LYS B O 1
ATOM 2676 N N . ALA B 1 173 ? 56.767 33.343 2.441 1.00 103.51 171 ALA B N 1
ATOM 2677 C CA . ALA B 1 173 ? 57.767 32.523 3.116 1.00 109.27 171 ALA B CA 1
ATOM 2678 C C . ALA B 1 173 ? 57.655 31.048 2.715 1.00 110.33 171 ALA B C 1
ATOM 2679 O O . ALA B 1 173 ? 58.675 30.388 2.514 1.00 110.56 171 ALA B O 1
ATOM 2681 N N . LYS B 1 174 ? 56.421 30.543 2.600 1.00 118.82 172 LYS B N 1
ATOM 2682 C CA . LYS B 1 174 ? 56.163 29.165 2.139 1.00 115.94 172 LYS B CA 1
ATOM 2683 C C . LYS B 1 174 ? 56.671 28.970 0.716 1.00 121.48 172 LYS B C 1
ATOM 2684 O O . LYS B 1 174 ? 57.381 28.001 0.433 1.00 127.95 172 LYS B O 1
ATOM 2686 N N . MET B 1 175 ? 56.327 29.905 -0.168 1.00 126.63 173 MET B N 1
ATOM 2687 C CA . MET B 1 175 ? 56.699 29.809 -1.583 1.00 125.26 173 MET B CA 1
ATOM 2688 C C . MET B 1 175 ? 58.208 29.797 -1.802 1.00 121.52 173 MET B C 1
ATOM 2689 O O . MET B 1 175 ? 58.742 28.942 -2.510 1.00 116.62 173 MET B O 1
ATOM 2694 N N . ASP B 1 176 ? 58.897 30.729 -1.166 1.00 122.19 174 ASP B N 1
ATOM 2695 C CA . ASP B 1 176 ? 60.340 30.844 -1.325 1.00 124.14 174 ASP B CA 1
ATOM 2696 C C . ASP B 1 176 ? 61.129 29.669 -0.712 1.00 128.36 174 ASP B C 1
ATOM 2697 O O . ASP B 1 176 ? 62.327 29.552 -0.951 1.00 132.94 174 ASP B O 1
ATOM 2702 N N . LYS B 1 177 ? 60.467 28.805 0.062 1.00 132.16 175 LYS B N 1
ATOM 2703 C CA . LYS B 1 177 ? 61.089 27.569 0.560 1.00 125.69 175 LYS B CA 1
ATOM 2704 C C . LYS B 1 177 ? 61.127 26.503 -0.538 1.00 118.72 175 LYS B C 1
ATOM 2705 O O . LYS B 1 177 ? 62.084 25.729 -0.641 1.00 102.24 175 LYS B O 1
ATOM 2707 N N . LEU C 2 9 ? 34.278 -15.823 -10.761 1.00 97.78 79 LEU C N 1
ATOM 2708 C CA . LEU C 2 9 ? 34.903 -15.165 -9.555 1.00 94.80 79 LEU C CA 1
ATOM 2709 C C . LEU C 2 9 ? 36.368 -14.745 -9.752 1.00 86.57 79 LEU C C 1
ATOM 2710 O O . LEU C 2 9 ? 36.722 -13.606 -9.466 1.00 87.30 79 LEU C O 1
ATOM 2715 N N . LYS C 2 10 ? 37.224 -15.655 -10.212 1.00 144.07 80 LYS C N 1
ATOM 2716 C CA . LYS C 2 10 ? 38.622 -15.301 -10.467 1.00 135.19 80 LYS C CA 1
ATOM 2717 C C . LYS C 2 10 ? 38.711 -14.267 -11.593 1.00 132.94 80 LYS C C 1
ATOM 2718 O O . LYS C 2 10 ? 39.599 -13.420 -11.584 1.00 132.08 80 LYS C O 1
ATOM 2720 N N . GLU C 2 11 ? 37.786 -14.328 -12.553 1.00 133.06 81 GLU C N 1
ATOM 2721 C CA . GLU C 2 11 ? 37.728 -13.333 -13.639 1.00 132.78 81 GLU C CA 1
ATOM 2722 C C . GLU C 2 11 ? 36.883 -12.120 -13.220 1.00 128.82 81 GLU C C 1
ATOM 2723 O O . GLU C 2 11 ? 37.262 -10.980 -13.483 1.00 126.18 81 GLU C O 1
ATOM 2729 N N . GLU C 2 12 ? 35.755 -12.369 -12.551 1.00 126.63 82 GLU C N 1
ATOM 2730 C CA . GLU C 2 12 ? 34.886 -11.295 -12.033 1.00 124.63 82 GLU C CA 1
ATOM 2731 C C . GLU C 2 12 ? 35.683 -10.212 -11.278 1.00 120.93 82 GLU C C 1
ATOM 2732 O O . GLU C 2 12 ? 35.251 -9.062 -11.166 1.00 115.74 82 GLU C O 1
ATOM 2738 N N . LEU C 2 13 ? 36.832 -10.622 -10.741 1.00 121.92 83 LEU C N 1
ATOM 2739 C CA . LEU C 2 13 ? 37.860 -9.724 -10.232 1.00 122.73 83 LEU C CA 1
ATOM 2740 C C . LEU C 2 13 ? 38.462 -8.950 -11.371 1.00 125.54 83 LEU C C 1
ATOM 2741 O O . LEU C 2 13 ? 38.353 -7.731 -11.405 1.00 128.37 83 LEU C O 1
ATOM 2746 N N . HIS C 2 14 ? 39.077 -9.664 -12.310 1.00 130.76 84 HIS C N 1
ATOM 2747 C CA . HIS C 2 14 ? 39.734 -9.039 -13.462 1.00 135.76 84 HIS C CA 1
ATOM 2748 C C . HIS C 2 14 ? 38.827 -8.010 -14.174 1.00 133.05 84 HIS C C 1
ATOM 2749 O O . HIS C 2 14 ? 39.320 -6.986 -14.659 1.00 128.00 84 HIS C O 1
ATOM 2756 N N . ARG C 2 15 ? 37.513 -8.267 -14.222 1.00 132.84 85 ARG C N 1
ATOM 2757 C CA . ARG C 2 15 ? 36.574 -7.312 -14.829 1.00 132.50 85 ARG C CA 1
ATOM 2758 C C . ARG C 2 15 ? 36.527 -6.005 -14.023 1.00 129.23 85 ARG C C 1
ATOM 2759 O O . ARG C 2 15 ? 36.753 -4.941 -14.582 1.00 130.23 85 ARG C O 1
ATOM 2767 N N . ALA C 2 16 ? 36.293 -6.087 -12.713 1.00 126.79 86 ALA C N 1
ATOM 2768 C CA . ALA C 2 16 ? 36.173 -4.889 -11.881 1.00 123.12 86 ALA C CA 1
ATOM 2769 C C . ALA C 2 16 ? 37.542 -4.258 -11.650 1.00 121.76 86 ALA C C 1
ATOM 2770 O O . ALA C 2 16 ? 37.639 -3.127 -11.205 1.00 123.09 86 ALA C O 1
ATOM 2772 N N . GLN C 2 17 ? 38.595 -4.997 -11.977 1.00 123.52 87 GLN C N 1
ATOM 2773 C CA . GLN C 2 17 ? 39.980 -4.592 -11.730 1.00 124.31 87 GLN C CA 1
ATOM 2774 C C . GLN C 2 17 ? 40.558 -3.672 -12.827 1.00 122.71 87 GLN C C 1
ATOM 2775 O O . GLN C 2 17 ? 41.290 -2.728 -12.528 1.00 119.89 87 GLN C O 1
ATOM 2781 N N . LYS C 2 18 ? 40.250 -3.973 -14.091 1.00 124.28 88 LYS C N 1
ATOM 2782 C CA . LYS C 2 18 ? 40.643 -3.122 -15.234 1.00 125.60 88 LYS C CA 1
ATOM 2783 C C . LYS C 2 18 ? 39.615 -2.016 -15.491 1.00 125.06 88 LYS C C 1
ATOM 2784 O O . LYS C 2 18 ? 39.872 -1.085 -16.243 1.00 126.87 88 LYS C O 1
ATOM 2786 N N . GLU C 2 19 ? 38.450 -2.152 -14.868 1.00 124.01 89 GLU C N 1
ATOM 2787 C CA . GLU C 2 19 ? 37.379 -1.162 -14.904 1.00 122.90 89 GLU C CA 1
ATOM 2788 C C . GLU C 2 19 ? 37.696 -0.044 -13.894 1.00 118.43 89 GLU C C 1
ATOM 2789 O O . GLU C 2 19 ? 37.223 1.090 -14.013 1.00 113.69 89 GLU C O 1
ATOM 2795 N N . LEU C 2 20 ? 38.512 -0.401 -12.902 1.00 118.25 90 LEU C N 1
ATOM 2796 C CA . LEU C 2 20 ? 39.037 0.518 -11.888 1.00 118.21 90 LEU C CA 1
ATOM 2797 C C . LEU C 2 20 ? 40.256 1.268 -12.405 1.00 118.66 90 LEU C C 1
ATOM 2798 O O . LEU C 2 20 ? 40.990 1.874 -11.636 1.00 121.37 90 LEU C O 1
ATOM 2803 N N . LYS C 2 21 ? 40.495 1.197 -13.705 1.00 119.35 91 LYS C N 1
ATOM 2804 C CA . LYS C 2 21 ? 41.385 2.137 -14.360 1.00 123.34 91 LYS C CA 1
ATOM 2805 C C . LYS C 2 21 ? 40.571 3.060 -15.274 1.00 124.17 91 LYS C C 1
ATOM 2806 O O . LYS C 2 21 ? 40.964 4.203 -15.521 1.00 121.13 91 LYS C O 1
ATOM 2812 N N . LEU C 2 22 ? 39.437 2.552 -15.767 1.00 127.33 92 LEU C N 1
ATOM 2813 C CA . LEU C 2 22 ? 38.483 3.338 -16.555 1.00 126.42 92 LEU C CA 1
ATOM 2814 C C . LEU C 2 22 ? 37.977 4.511 -15.732 1.00 120.57 92 LEU C C 1
ATOM 2815 O O . LEU C 2 22 ? 38.205 5.661 -16.096 1.00 120.17 92 LEU C O 1
ATOM 2817 N N . LYS C 2 23 ? 37.321 4.216 -14.611 1.00 114.65 93 LYS C N 1
ATOM 2818 C CA . LYS C 2 23 ? 36.769 5.262 -13.754 1.00 110.09 93 LYS C CA 1
ATOM 2819 C C . LYS C 2 23 ? 37.868 5.980 -12.998 1.00 109.01 93 LYS C C 1
ATOM 2820 O O . LYS C 2 23 ? 37.676 7.111 -12.574 1.00 108.89 93 LYS C O 1
ATOM 2826 N N . ASP C 2 24 ? 39.022 5.329 -12.859 1.00 110.13 94 ASP C N 1
ATOM 2827 C CA . ASP C 2 24 ? 40.217 5.950 -12.282 1.00 112.31 94 ASP C CA 1
ATOM 2828 C C . ASP C 2 24 ? 40.712 7.118 -13.130 1.00 114.65 94 ASP C C 1
ATOM 2829 O O . ASP C 2 24 ? 40.779 8.253 -12.660 1.00 113.31 94 ASP C O 1
ATOM 2834 N N . GLU C 2 25 ? 41.057 6.833 -14.382 1.00 119.76 95 GLU C N 1
ATOM 2835 C CA . GLU C 2 25 ? 41.560 7.860 -15.292 1.00 123.11 95 GLU C CA 1
ATOM 2836 C C . GLU C 2 25 ? 40.477 8.865 -15.697 1.00 121.38 95 GLU C C 1
ATOM 2837 O O . GLU C 2 25 ? 40.808 9.939 -16.181 1.00 121.12 95 GLU C O 1
ATOM 2843 N N . GLU C 2 26 ? 39.198 8.513 -15.528 1.00 120.26 96 GLU C N 1
ATOM 2844 C CA . GLU C 2 26 ? 38.097 9.418 -15.869 1.00 118.65 96 GLU C CA 1
ATOM 2845 C C . GLU C 2 26 ? 38.062 10.563 -14.877 1.00 117.14 96 GLU C C 1
ATOM 2846 O O . GLU C 2 26 ? 38.177 11.718 -15.265 1.00 121.08 96 GLU C O 1
ATOM 2852 N N . CYS C 2 27 ? 37.924 10.241 -13.596 1.00 115.20 97 CYS C N 1
ATOM 2853 C CA . CYS C 2 27 ? 37.804 11.274 -12.565 1.00 114.06 97 CYS C CA 1
ATOM 2854 C C . CYS C 2 27 ? 39.048 12.158 -12.530 1.00 109.63 97 CYS C C 1
ATOM 2855 O O . CYS C 2 27 ? 38.954 13.372 -12.397 1.00 106.34 97 CYS C O 1
ATOM 2858 N N . GLU C 2 28 ? 40.210 11.533 -12.658 1.00 109.48 98 GLU C N 1
ATOM 2859 C CA . GLU C 2 28 ? 41.479 12.245 -12.578 1.00 113.03 98 GLU C CA 1
ATOM 2860 C C . GLU C 2 28 ? 41.697 13.200 -13.773 1.00 113.93 98 GLU C C 1
ATOM 2861 O O . GLU C 2 28 ? 42.414 14.192 -13.647 1.00 115.34 98 GLU C O 1
ATOM 2867 N N . ARG C 2 29 ? 41.065 12.920 -14.911 1.00 113.86 99 ARG C N 1
ATOM 2868 C CA . ARG C 2 29 ? 41.065 13.853 -16.050 1.00 115.38 99 ARG C CA 1
ATOM 2869 C C . ARG C 2 29 ? 39.840 14.774 -15.960 1.00 110.04 99 ARG C C 1
ATOM 2870 O O . ARG C 2 29 ? 39.856 15.878 -16.493 1.00 113.62 99 ARG C O 1
ATOM 2878 N N . LEU C 2 30 ? 38.795 14.309 -15.275 1.00 102.85 100 LEU C N 1
ATOM 2879 C CA . LEU C 2 30 ? 37.580 15.084 -14.989 1.00 97.42 100 LEU C CA 1
ATOM 2880 C C . LEU C 2 30 ? 37.872 16.256 -14.026 1.00 95.54 100 LEU C C 1
ATOM 2881 O O . LEU C 2 30 ? 37.198 17.285 -14.040 1.00 92.80 100 LEU C O 1
ATOM 2886 N N . SER C 2 31 ? 38.871 16.079 -13.170 1.00 96.18 101 SER C N 1
ATOM 2887 C CA . SER C 2 31 ? 39.222 17.077 -12.165 1.00 96.67 101 SER C CA 1
ATOM 2888 C C . SER C 2 31 ? 40.321 18.021 -12.633 1.00 98.02 101 SER C C 1
ATOM 2889 O O . SER C 2 31 ? 40.499 19.097 -12.063 1.00 99.13 101 SER C O 1
ATOM 2892 N N . LYS C 2 32 ? 41.070 17.632 -13.657 1.00 99.04 102 LYS C N 1
ATOM 2893 C CA . LYS C 2 32 ? 41.833 18.620 -14.401 1.00 101.38 102 LYS C CA 1
ATOM 2894 C C . LYS C 2 32 ? 40.830 19.712 -14.761 1.00 99.65 102 LYS C C 1
ATOM 2895 O O . LYS C 2 32 ? 41.107 20.894 -14.602 1.00 99.89 102 LYS C O 1
ATOM 2897 N N . VAL C 2 33 ? 39.641 19.290 -15.189 1.00 97.94 103 VAL C N 1
ATOM 2898 C CA . VAL C 2 33 ? 38.602 20.197 -15.666 1.00 97.08 103 VAL C CA 1
ATOM 2899 C C . VAL C 2 33 ? 38.001 21.056 -14.543 1.00 94.61 103 VAL C C 1
ATOM 2900 O O . VAL C 2 33 ? 37.967 22.279 -14.685 1.00 95.07 103 VAL C O 1
ATOM 2904 N N . ARG C 2 34 ? 37.550 20.458 -13.434 1.00 93.54 104 ARG C N 1
ATOM 2905 C CA . ARG C 2 34 ? 36.984 21.265 -12.319 1.00 91.98 104 ARG C CA 1
ATOM 2906 C C . ARG C 2 34 ? 37.861 22.499 -12.094 1.00 93.29 104 ARG C C 1
ATOM 2907 O O . ARG C 2 34 ? 37.376 23.623 -12.155 1.00 92.04 104 ARG C O 1
ATOM 2909 N N . GLU C 2 35 ? 39.160 22.256 -11.897 1.00 96.48 105 GLU C N 1
ATOM 2910 C CA . GLU C 2 35 ? 40.177 23.283 -11.625 1.00 98.90 105 GLU C CA 1
ATOM 2911 C C . GLU C 2 35 ? 40.290 24.401 -12.647 1.00 97.58 105 GLU C C 1
ATOM 2912 O O . GLU C 2 35 ? 40.395 25.571 -12.282 1.00 96.51 105 GLU C O 1
ATOM 2918 N N . GLN C 2 36 ? 40.345 24.034 -13.920 1.00 96.98 106 GLN C N 1
ATOM 2919 C CA . GLN C 2 36 ? 40.358 25.023 -14.973 1.00 98.11 106 GLN C CA 1
ATOM 2920 C C . GLN C 2 36 ? 39.065 25.805 -14.875 1.00 92.37 106 GLN C C 1
ATOM 2921 O O . GLN C 2 36 ? 39.090 27.003 -14.654 1.00 93.13 106 GLN C O 1
ATOM 2927 N N . LEU C 2 37 ? 37.937 25.125 -15.011 1.00 87.27 107 LEU C N 1
ATOM 2928 C CA . LEU C 2 37 ? 36.641 25.777 -14.907 1.00 84.34 107 LEU C CA 1
ATOM 2929 C C . LEU C 2 37 ? 36.499 26.780 -13.764 1.00 82.14 107 LEU C C 1
ATOM 2930 O O . LEU C 2 37 ? 35.863 27.813 -13.931 1.00 82.11 107 LEU C O 1
ATOM 2935 N N . GLU C 2 38 ? 37.065 26.462 -12.605 1.00 81.14 108 GLU C N 1
ATOM 2936 C CA . GLU C 2 38 ? 36.996 27.337 -11.428 1.00 80.19 108 GLU C CA 1
ATOM 2937 C C . GLU C 2 38 ? 37.938 28.535 -11.548 1.00 80.64 108 GLU C C 1
ATOM 2938 O O . GLU C 2 38 ? 37.531 29.664 -11.326 1.00 79.90 108 GLU C O 1
ATOM 2944 N N . GLN C 2 39 ? 39.200 28.277 -11.876 1.00 82.12 109 GLN C N 1
ATOM 2945 C CA . GLN C 2 39 ? 40.180 29.338 -12.104 1.00 84.80 109 GLN C CA 1
ATOM 2946 C C . GLN C 2 39 ? 39.613 30.413 -13.006 1.00 84.35 109 GLN C C 1
ATOM 2947 O O . GLN C 2 39 ? 39.690 31.597 -12.713 1.00 84.05 109 GLN C O 1
ATOM 2953 N N . GLU C 2 40 ? 39.064 29.972 -14.124 1.00 85.05 110 GLU C N 1
ATOM 2954 C CA . GLU C 2 40 ? 38.361 30.840 -15.051 1.00 86.36 110 GLU C CA 1
ATOM 2955 C C . GLU C 2 40 ? 37.272 31.622 -14.323 1.00 82.90 110 GLU C C 1
ATOM 2956 O O . GLU C 2 40 ? 37.255 32.849 -14.364 1.00 84.13 110 GLU C O 1
ATOM 2962 N N . LEU C 2 41 ? 36.377 30.910 -13.649 1.00 79.23 111 LEU C N 1
ATOM 2963 C CA . LEU C 2 41 ? 35.324 31.548 -12.864 1.00 76.84 111 LEU C CA 1
ATOM 2964 C C . LEU C 2 41 ? 35.869 32.638 -11.943 1.00 76.73 111 LEU C C 1
ATOM 2965 O O . LEU C 2 41 ? 35.311 33.718 -11.853 1.00 75.47 111 LEU C O 1
ATOM 2970 N N . GLU C 2 42 ? 36.954 32.343 -11.246 1.00 78.33 112 GLU C N 1
ATOM 2971 C CA .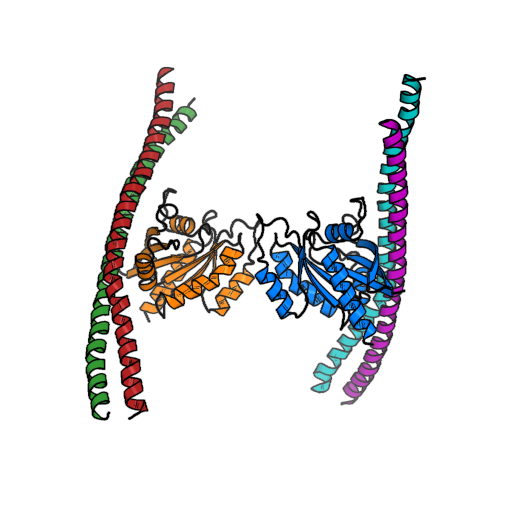 GLU C 2 42 ? 37.566 33.330 -10.377 1.00 80.08 112 GLU C CA 1
ATOM 2972 C C . GLU C 2 42 ? 37.871 34.593 -11.175 1.00 80.60 112 GLU C C 1
ATOM 2973 O O . GLU C 2 42 ? 37.330 35.651 -10.873 1.00 80.19 112 GLU C O 1
ATOM 2979 N N . GLU C 2 43 ? 38.702 34.475 -12.209 1.00 81.92 113 GLU C N 1
ATOM 2980 C CA . GLU C 2 43 ? 39.120 35.642 -13.011 1.00 83.58 113 GLU C CA 1
ATOM 2981 C C . GLU C 2 43 ? 37.934 36.464 -13.549 1.00 79.53 113 GLU C C 1
ATOM 2982 O O . GLU C 2 43 ? 37.906 37.686 -13.426 1.00 79.52 113 GLU C O 1
ATOM 2988 N N . LEU C 2 44 ? 36.961 35.796 -14.150 1.00 75.77 114 LEU C N 1
ATOM 2989 C CA . LEU C 2 44 ? 35.720 36.468 -14.552 1.00 73.43 114 LEU C CA 1
ATOM 2990 C C . LEU C 2 44 ? 35.005 37.244 -13.439 1.00 69.82 114 LEU C C 1
ATOM 2991 O O . LEU C 2 44 ? 34.827 38.455 -13.551 1.00 70.33 114 LEU C O 1
ATOM 2996 N N . THR C 2 45 ? 34.559 36.544 -12.394 1.00 66.29 115 THR C N 1
ATOM 2997 C CA . THR C 2 45 ? 33.864 37.184 -11.271 1.00 63.91 115 THR C CA 1
ATOM 2998 C C . THR C 2 45 ? 34.659 38.334 -10.684 1.00 63.75 115 THR C C 1
ATOM 2999 O O . THR C 2 45 ? 34.100 39.375 -10.363 1.00 63.20 115 THR C O 1
ATOM 3003 N N . ALA C 2 46 ? 35.964 38.126 -10.554 1.00 64.32 116 ALA C N 1
ATOM 3004 C CA . ALA C 2 46 ? 36.853 39.111 -9.996 1.00 65.51 116 ALA C CA 1
ATOM 3005 C C . ALA C 2 46 ? 36.752 40.399 -10.775 1.00 65.74 116 ALA C C 1
ATOM 3006 O O . ALA C 2 46 ? 36.669 41.483 -10.198 1.00 65.93 116 ALA C O 1
ATOM 3008 N N . SER C 2 47 ? 36.761 40.280 -12.097 1.00 65.98 117 SER C N 1
ATOM 3009 C CA . SER C 2 47 ? 36.746 41.464 -12.956 1.00 67.13 117 SER C CA 1
ATOM 3010 C C . SER C 2 47 ? 35.393 42.107 -12.977 1.00 64.79 117 SER C C 1
ATOM 3011 O O . SER C 2 47 ? 35.295 43.328 -13.027 1.00 65.31 117 SER C O 1
ATOM 3014 N N . LEU C 2 48 ? 34.377 41.244 -12.997 1.00 62.57 118 LEU C N 1
ATOM 3015 C CA . LEU C 2 48 ? 32.979 41.611 -12.965 1.00 61.09 118 LEU C CA 1
ATOM 3016 C C . LEU C 2 48 ? 32.617 42.414 -11.728 1.00 59.80 118 LEU C C 1
ATOM 3017 O O . LEU C 2 48 ? 31.898 43.394 -11.809 1.00 59.80 118 LEU C O 1
ATOM 3022 N N . PHE C 2 49 ? 33.106 41.963 -10.579 1.00 59.16 119 PHE C N 1
ATOM 3023 C CA . PHE C 2 49 ? 33.041 42.712 -9.298 1.00 59.09 119 PHE C CA 1
ATOM 3024 C C . PHE C 2 49 ? 33.870 44.006 -9.204 1.00 60.40 119 PHE C C 1
ATOM 3025 O O . PHE C 2 49 ? 33.720 44.815 -8.299 1.00 60.80 119 PHE C O 1
ATOM 3033 N N . GLU C 2 50 ? 34.796 44.169 -10.103 1.00 61.65 120 GLU C N 1
ATOM 3034 C CA . GLU C 2 50 ? 35.678 45.273 -10.004 1.00 63.68 120 GLU C CA 1
ATOM 3035 C C . GLU C 2 50 ? 34.969 46.483 -10.589 1.00 63.34 120 GLU C C 1
ATOM 3036 O O . GLU C 2 50 ? 34.942 47.568 -10.007 1.00 63.73 120 GLU C O 1
ATOM 3042 N N . GLU C 2 51 ? 34.391 46.248 -11.756 1.00 62.96 121 GLU C N 1
ATOM 3043 C CA . GLU C 2 51 ? 33.664 47.247 -12.504 1.00 63.29 121 GLU C CA 1
ATOM 3044 C C . GLU C 2 51 ? 32.315 47.600 -11.868 1.00 61.43 121 GLU C C 1
ATOM 3045 O O . GLU C 2 51 ? 31.838 48.736 -11.963 1.00 61.79 121 GLU C O 1
ATOM 3051 N N . ALA C 2 52 ? 31.673 46.628 -11.259 1.00 59.98 122 ALA C N 1
ATOM 3052 C CA . ALA C 2 52 ? 30.579 46.930 -10.371 1.00 59.18 122 ALA C CA 1
ATOM 3053 C C . ALA C 2 52 ? 30.846 48.038 -9.341 1.00 59.62 122 ALA C C 1
ATOM 3054 O O . ALA C 2 52 ? 30.065 48.958 -9.214 1.00 59.74 122 ALA C O 1
ATOM 3056 N N . HIS C 2 53 ? 31.917 47.932 -8.576 1.00 60.40 123 HIS C N 1
ATOM 3057 C CA . HIS C 2 53 ? 32.254 48.985 -7.612 1.00 61.70 123 HIS C CA 1
ATOM 3058 C C . HIS C 2 53 ? 32.524 50.344 -8.285 1.00 62.30 123 HIS C C 1
ATOM 3059 O O . HIS C 2 53 ? 32.170 51.401 -7.737 1.00 62.71 123 HIS C O 1
ATOM 3066 N N . LYS C 2 54 ? 33.166 50.294 -9.454 1.00 62.78 124 LYS C N 1
ATOM 3067 C CA . LYS C 2 54 ? 33.529 51.481 -10.214 1.00 64.14 124 LYS C CA 1
ATOM 3068 C C . LYS C 2 54 ? 32.305 52.282 -10.553 1.00 63.13 124 LYS C C 1
ATOM 3069 O O . LYS C 2 54 ? 32.243 53.465 -10.298 1.00 63.70 124 LYS C O 1
ATOM 3075 N N . MET C 2 55 ? 31.315 51.614 -11.109 1.00 62.01 125 MET C N 1
ATOM 3076 C CA . MET C 2 55 ? 30.044 52.256 -11.462 1.00 61.82 125 MET C CA 1
ATOM 3077 C C . MET C 2 55 ? 29.353 52.935 -10.285 1.00 61.20 125 MET C C 1
ATOM 3078 O O . MET C 2 55 ? 28.770 54.006 -10.408 1.00 61.66 125 MET C O 1
ATOM 3083 N N . VAL C 2 56 ? 29.387 52.273 -9.147 1.00 60.62 126 VAL C N 1
ATOM 3084 C CA . VAL C 2 56 ? 28.804 52.824 -7.951 1.00 61.00 126 VAL C CA 1
ATOM 3085 C C . VAL C 2 56 ? 29.702 53.915 -7.367 1.00 62.07 126 VAL C C 1
ATOM 3086 O O . VAL C 2 56 ? 29.175 54.943 -6.940 1.00 62.69 126 VAL C O 1
ATOM 3090 N N . ARG C 2 57 ? 31.027 53.688 -7.316 1.00 62.78 127 ARG C N 1
ATOM 3091 C CA . ARG C 2 57 ? 31.936 54.686 -6.791 1.00 64.66 127 ARG C CA 1
ATOM 3092 C C . ARG C 2 57 ? 31.742 55.981 -7.513 1.00 64.87 127 ARG C C 1
ATOM 3093 O O . ARG C 2 57 ? 31.599 57.015 -6.890 1.00 65.79 127 ARG C O 1
ATOM 3101 N N . GLU C 2 58 ? 31.753 55.934 -8.832 1.00 64.49 128 GLU C N 1
ATOM 3102 C CA . GLU C 2 58 ? 31.574 57.149 -9.595 1.00 65.26 128 GLU C CA 1
ATOM 3103 C C . GLU C 2 58 ? 30.347 57.909 -9.094 1.00 64.47 128 GLU C C 1
ATOM 3104 O O . GLU C 2 58 ? 30.455 59.053 -8.678 1.00 65.40 128 GLU C O 1
ATOM 3110 N N . ALA C 2 59 ? 29.192 57.244 -9.121 1.00 63.26 129 ALA C N 1
ATOM 3111 C CA . ALA C 2 59 ? 27.921 57.784 -8.651 1.00 63.22 129 ALA C CA 1
ATOM 3112 C C . ALA C 2 59 ? 27.958 58.387 -7.267 1.00 64.02 129 ALA C C 1
ATOM 3113 O O . ALA C 2 59 ? 27.257 59.343 -6.986 1.00 64.63 129 ALA C O 1
ATOM 3115 N N . ASN C 2 60 ? 28.739 57.783 -6.386 1.00 64.51 130 ASN C N 1
ATOM 3116 C CA . ASN C 2 60 ? 28.960 58.324 -5.058 1.00 66.36 130 ASN C CA 1
ATOM 3117 C C . ASN C 2 60 ? 29.813 59.585 -5.140 1.00 67.58 130 ASN C C 1
ATOM 3118 O O . ASN C 2 60 ? 29.426 60.611 -4.624 1.00 68.68 130 ASN C O 1
ATOM 3123 N N . MET C 2 61 ? 30.966 59.520 -5.796 1.00 67.92 131 MET C N 1
ATOM 3124 C CA . MET C 2 61 ? 31.859 60.685 -5.880 1.00 69.94 131 MET C CA 1
ATOM 3125 C C . MET C 2 61 ? 31.208 61.927 -6.462 1.00 69.50 131 MET C C 1
ATOM 3126 O O . MET C 2 61 ? 31.669 63.052 -6.218 1.00 71.25 131 MET C O 1
ATOM 3131 N N . LYS C 2 62 ? 30.185 61.703 -7.284 1.00 67.58 132 LYS C N 1
ATOM 3132 C CA . LYS C 2 62 ? 29.403 62.783 -7.878 1.00 67.44 132 LYS C CA 1
ATOM 3133 C C . LYS C 2 62 ? 28.566 63.444 -6.822 1.00 67.84 132 LYS C C 1
ATOM 3134 O O . LYS C 2 62 ? 28.335 64.650 -6.857 1.00 68.54 132 LYS C O 1
ATOM 3140 N N . GLN C 2 63 ? 28.123 62.624 -5.883 1.00 67.85 133 GLN C N 1
ATOM 3141 C CA . GLN C 2 63 ? 27.303 63.057 -4.772 1.00 69.21 133 GLN C CA 1
ATOM 3142 C C . GLN C 2 63 ? 28.161 63.893 -3.832 1.00 71.54 133 GLN C C 1
ATOM 3143 O O . GLN C 2 63 ? 27.912 65.067 -3.627 1.00 72.58 133 GLN C O 1
ATOM 3149 N N . ALA C 2 64 ? 29.221 63.291 -3.322 1.00 72.84 134 ALA C N 1
ATOM 3150 C CA . ALA C 2 64 ? 30.222 64.012 -2.527 1.00 76.04 134 ALA C CA 1
ATOM 3151 C C . ALA C 2 64 ? 30.639 65.383 -3.094 1.00 76.72 134 ALA C C 1
ATOM 3152 O O . ALA C 2 64 ? 30.760 66.363 -2.346 1.00 79.25 134 ALA C O 1
ATOM 3154 N N . ALA C 2 65 ? 30.889 65.446 -4.401 1.00 75.19 135 ALA C N 1
ATOM 3155 C CA . ALA C 2 65 ? 31.270 66.714 -5.024 1.00 76.29 135 ALA C CA 1
ATOM 3156 C C . ALA C 2 65 ? 30.147 67.732 -4.867 1.00 76.04 135 ALA C C 1
ATOM 3157 O O . ALA C 2 65 ? 30.413 68.792 -4.319 1.00 78.15 135 ALA C O 1
ATOM 3159 N N . SER C 2 66 ? 28.922 67.420 -5.322 1.00 74.17 136 SER C N 1
ATOM 3160 C CA . SER C 2 66 ? 27.784 68.340 -5.155 1.00 74.58 136 SER C CA 1
ATOM 3161 C C . SER C 2 66 ? 27.623 68.602 -3.707 1.00 77.23 136 SER C C 1
ATOM 3162 O O . SER C 2 66 ? 27.479 69.727 -3.277 1.00 78.78 136 SER C O 1
ATOM 3165 N N . GLU C 2 67 ? 27.612 67.521 -2.954 1.00 78.53 137 GLU C N 1
ATOM 3166 C CA . GLU C 2 67 ? 27.189 67.574 -1.576 1.00 82.14 137 GLU C CA 1
ATOM 3167 C C . GLU C 2 67 ? 28.095 68.563 -0.799 1.00 86.03 137 GLU C C 1
ATOM 3168 O O . GLU C 2 67 ? 27.602 69.508 -0.186 1.00 88.10 137 GLU C O 1
ATOM 3174 N N . LYS C 2 68 ? 29.409 68.344 -0.862 1.00 87.95 138 LYS C N 1
ATOM 3175 C CA . LYS C 2 68 ? 30.429 69.245 -0.311 1.00 92.52 138 LYS C CA 1
ATOM 3176 C C . LYS C 2 68 ? 30.197 70.738 -0.588 1.00 94.42 138 LYS C C 1
ATOM 3177 O O . LYS C 2 68 ? 30.402 71.589 0.267 1.00 98.47 138 LYS C O 1
ATOM 3183 N N . GLN C 2 69 ? 29.812 71.053 -1.811 1.00 93.63 139 GLN C N 1
ATOM 3184 C CA . GLN C 2 69 ? 29.375 72.403 -2.188 1.00 95.76 139 GLN C CA 1
ATOM 3185 C C . GLN C 2 69 ? 28.180 72.917 -1.375 1.00 100.58 139 GLN C C 1
ATOM 3186 O O . GLN C 2 69 ? 28.097 74.103 -1.075 1.00 102.17 139 GLN C O 1
ATOM 3192 N N . LEU C 2 70 ? 27.228 72.043 -1.062 1.00 106.24 140 LEU C N 1
ATOM 3193 C CA . LEU C 2 70 ? 26.126 72.437 -0.196 1.00 115.18 140 LEU C CA 1
ATOM 3194 C C . LEU C 2 70 ? 26.743 72.861 1.124 1.00 131.92 140 LEU C C 1
ATOM 3195 O O . LEU C 2 70 ? 26.424 73.926 1.633 1.00 135.28 140 LEU C O 1
ATOM 3200 N N . LYS C 2 71 ? 27.665 72.047 1.645 1.00 71.12 141 LYS C N 1
ATOM 3201 C CA . LYS C 2 71 ? 28.393 72.371 2.903 1.00 89.38 141 LYS C CA 1
ATOM 3202 C C . LYS C 2 71 ? 29.191 73.654 2.842 1.00 85.87 141 LYS C C 1
ATOM 3203 O O . LYS C 2 71 ? 29.142 74.460 3.758 1.00 92.40 141 LYS C O 1
ATOM 3209 N N . GLU C 2 72 ? 29.944 73.831 1.774 1.00 87.13 142 GLU C N 1
ATOM 3210 C CA . GLU C 2 72 ? 30.763 75.023 1.643 1.00 92.32 142 GLU C CA 1
ATOM 3211 C C . GLU C 2 72 ? 29.978 76.331 1.503 1.00 85.91 142 GLU C C 1
ATOM 3212 O O . GLU C 2 72 ? 30.428 77.378 1.968 1.00 69.29 142 GLU C O 1
ATOM 3218 N N . ALA C 2 73 ? 28.815 76.262 0.863 1.00 94.63 143 ALA C N 1
ATOM 3219 C CA . ALA C 2 73 ? 27.995 77.445 0.622 1.00 98.15 143 ALA C CA 1
ATOM 3220 C C . ALA C 2 73 ? 27.188 77.771 1.862 1.00 97.78 143 ALA C C 1
ATOM 3221 O O . ALA C 2 73 ? 27.026 78.941 2.211 1.00 92.44 143 ALA C O 1
ATOM 3223 N N . ARG C 2 74 ? 26.690 76.729 2.526 1.00 102.45 144 ARG C N 1
ATOM 3224 C CA . ARG C 2 74 ? 26.022 76.899 3.811 1.00 112.20 144 ARG C CA 1
ATOM 3225 C C . ARG C 2 74 ? 27.046 77.458 4.797 1.00 112.02 144 ARG C C 1
ATOM 3226 O O . ARG C 2 74 ? 26.701 78.237 5.689 1.00 111.59 144 ARG C O 1
ATOM 3234 N N . GLY C 2 75 ? 28.308 77.067 4.600 1.00 112.63 145 GLY C N 1
ATOM 3235 C CA . GLY C 2 75 ? 29.433 77.554 5.392 1.00 107.16 145 GLY C CA 1
ATOM 3236 C C . GLY C 2 75 ? 29.635 79.049 5.297 1.00 104.45 145 GLY C C 1
ATOM 3237 O O . GLY C 2 75 ? 29.962 79.694 6.286 1.00 102.63 145 GLY C O 1
ATOM 3238 N N . LYS C 2 76 ? 29.420 79.604 4.110 1.00 108.11 146 LYS C N 1
ATOM 3239 C CA . LYS C 2 76 ? 29.651 81.029 3.880 1.00 105.29 146 LYS C CA 1
ATOM 3240 C C . LYS C 2 76 ? 28.534 81.933 4.418 1.00 102.03 146 LYS C C 1
ATOM 3241 O O . LYS C 2 76 ? 28.734 83.138 4.552 1.00 97.18 146 LYS C O 1
ATOM 3247 N N . ILE C 2 77 ? 27.372 81.358 4.730 1.00 100.58 147 ILE C N 1
ATOM 3248 C CA . ILE C 2 77 ? 26.214 82.144 5.170 1.00 94.23 147 ILE C CA 1
ATOM 3249 C C . ILE C 2 77 ? 26.201 82.423 6.680 1.00 88.66 147 ILE C C 1
ATOM 3250 O O . ILE C 2 77 ? 26.407 81.530 7.501 1.00 85.24 147 ILE C O 1
ATOM 3255 N N . LEU D 2 9 ? 41.078 -14.010 -2.753 1.00 90.47 79 LEU D N 1
ATOM 3256 C CA . LEU D 2 9 ? 40.229 -13.556 -3.918 1.00 89.88 79 LEU D CA 1
ATOM 3257 C C . LEU D 2 9 ? 38.858 -13.072 -3.454 1.00 86.48 79 LEU D C 1
ATOM 3258 O O . LEU D 2 9 ? 38.425 -12.000 -3.857 1.00 99.82 79 LEU D O 1
ATOM 3260 N N . LYS D 2 10 ? 38.177 -13.849 -2.612 1.00 150.29 80 LYS D N 1
ATOM 3261 C CA . LYS D 2 10 ? 36.917 -13.403 -2.018 1.00 143.64 80 LYS D CA 1
ATOM 3262 C C . LYS D 2 10 ? 37.043 -11.953 -1.535 1.00 140.68 80 LYS D C 1
ATOM 3263 O O . LYS D 2 10 ? 36.208 -11.119 -1.871 1.00 137.75 80 LYS D O 1
ATOM 3265 N N . GLU D 2 11 ? 38.098 -11.655 -0.771 1.00 139.96 81 GLU D N 1
ATOM 3266 C CA . GLU D 2 11 ? 38.332 -10.297 -0.250 1.00 136.91 81 GLU D CA 1
ATOM 3267 C C . GLU D 2 11 ? 38.969 -9.403 -1.307 1.00 130.42 81 GLU D C 1
ATOM 3268 O O . GLU D 2 11 ? 38.523 -8.281 -1.491 1.00 129.41 81 GLU D O 1
ATOM 3270 N N . GLU D 2 12 ? 39.986 -9.901 -2.011 1.00 127.42 82 GLU D N 1
ATOM 3271 C CA . GLU D 2 12 ? 40.751 -9.094 -2.989 1.00 123.75 82 GLU D CA 1
ATOM 3272 C C . GLU D 2 12 ? 39.907 -8.488 -4.124 1.00 118.40 82 GLU D C 1
ATOM 3273 O O . GLU D 2 12 ? 40.203 -7.391 -4.615 1.00 114.41 82 GLU D O 1
ATOM 3279 N N . LEU D 2 13 ? 38.887 -9.230 -4.552 1.00 117.14 83 LEU D N 1
ATOM 3280 C CA . LEU D 2 13 ? 37.860 -8.737 -5.480 1.00 113.11 83 LEU D CA 1
ATOM 3281 C C . LEU D 2 13 ? 37.044 -7.630 -4.819 1.00 113.90 83 LEU D C 1
ATOM 3282 O O . LEU D 2 13 ? 36.747 -6.619 -5.439 1.00 112.11 83 LEU D O 1
ATOM 3287 N N . HIS D 2 14 ? 36.704 -7.826 -3.548 1.00 118.78 84 HIS D N 1
ATOM 3288 C CA . HIS D 2 14 ? 35.855 -6.888 -2.798 1.00 122.15 84 HIS D CA 1
ATOM 3289 C C . HIS D 2 14 ? 36.480 -5.525 -2.473 1.00 124.78 84 HIS D C 1
ATOM 3290 O O . HIS D 2 14 ? 35.767 -4.582 -2.116 1.00 124.31 84 HIS D O 1
ATOM 3297 N N . ARG D 2 15 ? 37.804 -5.440 -2.560 1.00 129.22 85 ARG D N 1
ATOM 3298 C CA . ARG D 2 15 ? 38.519 -4.180 -2.369 1.00 132.05 85 ARG D CA 1
ATOM 3299 C C . ARG D 2 15 ? 38.442 -3.454 -3.686 1.00 128.82 85 ARG D C 1
ATOM 3300 O O . ARG D 2 15 ? 38.160 -2.261 -3.735 1.00 130.67 85 ARG D O 1
ATOM 3308 N N . ALA D 2 16 ? 38.698 -4.199 -4.756 1.00 125.96 86 ALA D N 1
ATOM 3309 C CA . ALA D 2 16 ? 38.636 -3.665 -6.102 1.00 122.94 86 ALA D CA 1
ATOM 3310 C C . ALA D 2 16 ? 37.206 -3.298 -6.525 1.00 121.16 86 ALA D C 1
ATOM 3311 O O . ALA D 2 16 ? 37.025 -2.457 -7.394 1.00 120.42 86 ALA D O 1
ATOM 3313 N N . GLN D 2 17 ? 36.193 -3.916 -5.924 1.00 122.69 87 GLN D N 1
ATOM 3314 C CA . GLN D 2 17 ? 34.800 -3.615 -6.285 1.00 123.65 87 GLN D CA 1
ATOM 3315 C C . GLN D 2 17 ? 34.223 -2.493 -5.434 1.00 122.99 87 GLN D C 1
ATOM 3316 O O . GLN D 2 17 ? 33.410 -1.708 -5.919 1.00 120.38 87 GLN D O 1
ATOM 3322 N N . LYS D 2 18 ? 34.617 -2.442 -4.159 1.00 126.28 88 LYS D N 1
ATOM 3323 C CA . LYS D 2 18 ? 34.214 -1.351 -3.263 1.00 126.69 88 LYS D CA 1
ATOM 3324 C C . LYS D 2 18 ? 34.895 -0.073 -3.744 1.00 121.13 88 LYS D C 1
ATOM 3325 O O . LYS D 2 18 ? 34.234 0.938 -3.991 1.00 118.26 88 LYS D O 1
ATOM 3327 N N . GLU D 2 19 ? 36.215 -0.164 -3.926 1.00 118.73 89 GLU D N 1
ATOM 3328 C CA . GLU D 2 19 ? 37.039 0.943 -4.431 1.00 116.59 89 GLU D CA 1
ATOM 3329 C C . GLU D 2 19 ? 36.587 1.500 -5.791 1.00 110.99 89 GLU D C 1
ATOM 3330 O O . GLU D 2 19 ? 36.819 2.667 -6.100 1.00 108.14 89 GLU D O 1
ATOM 3336 N N . LEU D 2 20 ? 35.988 0.660 -6.624 1.00 108.78 90 LEU D N 1
ATOM 3337 C CA . LEU D 2 20 ? 35.539 1.102 -7.930 1.00 104.33 90 LEU D CA 1
ATOM 3338 C C . LEU D 2 20 ? 34.280 1.942 -7.799 1.00 106.29 90 LEU D C 1
ATOM 3339 O O . LEU D 2 20 ? 34.168 2.957 -8.466 1.00 109.21 90 LEU D O 1
ATOM 3344 N N . LYS D 2 21 ? 33.331 1.532 -6.955 1.00 108.18 91 LYS D N 1
ATOM 3345 C CA . LYS D 2 21 ? 32.132 2.345 -6.736 1.00 108.93 91 LYS D CA 1
ATOM 3346 C C . LYS D 2 21 ? 32.485 3.605 -5.921 1.00 109.94 91 LYS D C 1
ATOM 3347 O O . LYS D 2 21 ? 31.782 4.624 -5.976 1.00 110.16 91 LYS D O 1
ATOM 3353 N N . LEU D 2 22 ? 33.591 3.517 -5.180 1.00 111.45 92 LEU D N 1
ATOM 3354 C CA . LEU D 2 22 ? 34.226 4.663 -4.491 1.00 111.90 92 LEU D CA 1
ATOM 3355 C C . LEU D 2 22 ? 34.668 5.733 -5.506 1.00 109.38 92 LEU D C 1
ATOM 3356 O O . LEU D 2 22 ? 34.338 6.910 -5.372 1.00 111.62 92 LEU D O 1
ATOM 3361 N N . LYS D 2 23 ? 35.414 5.284 -6.516 1.00 106.91 93 LYS D N 1
ATOM 3362 C CA . LYS D 2 23 ? 35.964 6.112 -7.595 1.00 103.11 93 LYS D CA 1
ATOM 3363 C C . LYS D 2 23 ? 34.894 6.431 -8.641 1.00 101.51 93 LYS D C 1
ATOM 3364 O O . LYS D 2 23 ? 35.130 7.189 -9.573 1.00 100.31 93 LYS D O 1
ATOM 3370 N N . ASP D 2 24 ? 33.712 5.847 -8.483 1.00 104.25 94 ASP D N 1
ATOM 3371 C CA . ASP D 2 24 ? 32.573 6.161 -9.333 1.00 107.47 94 ASP D CA 1
ATOM 3372 C C . ASP D 2 24 ? 31.846 7.342 -8.740 1.00 107.07 94 ASP D C 1
ATOM 3373 O O . ASP D 2 24 ? 31.436 8.246 -9.465 1.00 106.93 94 ASP D O 1
ATOM 3378 N N . GLU D 2 25 ? 31.672 7.310 -7.416 1.00 108.87 95 GLU D N 1
ATOM 3379 C CA . GLU D 2 25 ? 31.053 8.411 -6.654 1.00 110.28 95 GLU D CA 1
ATOM 3380 C C . GLU D 2 25 ? 31.647 9.795 -6.987 1.00 107.55 95 GLU D C 1
ATOM 3381 O O . GLU D 2 25 ? 30.896 10.766 -7.136 1.00 104.22 95 GLU D O 1
ATOM 3383 N N . GLU D 2 26 ? 32.981 9.860 -7.106 1.00 106.70 96 GLU D N 1
ATOM 3384 C CA . GLU D 2 26 ? 33.699 11.059 -7.576 1.00 105.27 96 GLU D CA 1
ATOM 3385 C C . GLU D 2 26 ? 33.172 11.597 -8.902 1.00 105.68 96 GLU D C 1
ATOM 3386 O O . GLU D 2 26 ? 33.202 12.797 -9.108 1.00 108.82 96 GLU D O 1
ATOM 3392 N N . CYS D 2 27 ? 32.680 10.741 -9.790 1.00 106.50 97 CYS D N 1
ATOM 3393 C CA . CYS D 2 27 ? 32.214 11.215 -11.100 1.00 107.69 97 CYS D CA 1
ATOM 3394 C C . CYS D 2 27 ? 30.773 11.768 -11.151 1.00 108.63 97 CYS D C 1
ATOM 3395 O O . CYS D 2 27 ? 30.399 12.414 -12.122 1.00 110.54 97 CYS D O 1
ATOM 3398 N N . GLU D 2 28 ? 29.979 11.535 -10.114 1.00 110.45 98 GLU D N 1
ATOM 3399 C CA . GLU D 2 28 ? 28.756 12.319 -9.912 1.00 114.28 98 GLU D CA 1
ATOM 3400 C C . GLU D 2 28 ? 29.030 13.793 -9.458 1.00 111.71 98 GLU D C 1
ATOM 3401 O O . GLU D 2 28 ? 28.634 14.721 -10.171 1.00 109.77 98 GLU D O 1
ATOM 3407 N N . ARG D 2 29 ? 29.686 14.013 -8.299 1.00 108.94 99 ARG D N 1
ATOM 3408 C CA . ARG D 2 29 ? 30.020 15.393 -7.841 1.00 105.50 99 ARG D CA 1
ATOM 3409 C C . ARG D 2 29 ? 30.786 16.023 -8.990 1.00 100.74 99 ARG D C 1
ATOM 3410 O O . ARG D 2 29 ? 30.297 16.946 -9.633 1.00 101.68 99 ARG D O 1
ATOM 3418 N N . LEU D 2 30 ? 31.949 15.467 -9.297 1.00 95.95 100 LEU D N 1
ATOM 3419 C CA . LEU D 2 30 ? 32.830 16.079 -10.277 1.00 94.33 100 LEU D CA 1
ATOM 3420 C C . LEU D 2 30 ? 32.133 16.555 -11.566 1.00 96.15 100 LEU D C 1
ATOM 3421 O O . LEU D 2 30 ? 32.591 17.517 -12.188 1.00 96.43 100 LEU D O 1
ATOM 3426 N N . SER D 2 31 ? 31.040 15.904 -11.962 1.00 98.37 101 SER D N 1
ATOM 3427 C CA . SER D 2 31 ? 30.267 16.351 -13.128 1.00 101.64 101 SER D CA 1
ATOM 3428 C C . SER D 2 31 ? 29.187 17.369 -12.750 1.00 103.80 101 SER D C 1
ATOM 3429 O O . SER D 2 31 ? 28.980 18.356 -13.458 1.00 103.76 101 SER D O 1
ATOM 3432 N N . LYS D 2 32 ? 28.499 17.111 -11.639 1.00 106.58 102 LYS D N 1
ATOM 3433 C CA . LYS D 2 32 ? 27.459 18.009 -11.116 1.00 110.71 102 LYS D CA 1
ATOM 3434 C C . LYS D 2 32 ? 27.999 19.426 -10.786 1.00 109.19 102 LYS D C 1
ATOM 3435 O O . LYS D 2 32 ? 27.245 20.404 -10.715 1.00 109.84 102 LYS D O 1
ATOM 3441 N N . VAL D 2 33 ? 29.303 19.519 -10.557 1.00 106.18 103 VAL D N 1
ATOM 3442 C CA . VAL D 2 33 ? 29.984 20.800 -10.413 1.00 103.14 103 VAL D CA 1
ATOM 3443 C C . VAL D 2 33 ? 29.817 21.638 -11.680 1.00 100.79 103 VAL D C 1
ATOM 3444 O O . VAL D 2 33 ? 29.102 22.635 -11.673 1.00 100.16 103 VAL D O 1
ATOM 3448 N N . ARG D 2 34 ? 30.440 21.212 -12.773 1.00 99.75 104 ARG D N 1
ATOM 3449 C CA . ARG D 2 34 ? 30.426 21.996 -14.001 1.00 102.53 104 ARG D CA 1
ATOM 3450 C C . ARG D 2 34 ? 29.013 22.398 -14.381 1.00 105.86 104 ARG D C 1
ATOM 3451 O O . ARG D 2 34 ? 28.820 23.281 -15.211 1.00 109.51 104 ARG D O 1
ATOM 3453 N N . GLU D 2 35 ? 28.026 21.728 -13.795 1.00 107.65 105 GLU D N 1
ATOM 3454 C CA . GLU D 2 35 ? 26.635 22.072 -14.016 1.00 110.98 105 GLU D CA 1
ATOM 3455 C C . GLU D 2 35 ? 26.230 23.310 -13.222 1.00 107.87 105 GLU D C 1
ATOM 3456 O O . GLU D 2 35 ? 25.760 24.291 -13.787 1.00 105.76 105 GLU D O 1
ATOM 3462 N N . GLN D 2 36 ? 26.420 23.250 -11.908 1.00 106.23 106 GLN D N 1
ATOM 3463 C CA . GLN D 2 36 ? 26.080 24.364 -11.024 1.00 105.67 106 GLN D CA 1
ATOM 3464 C C . GLN D 2 36 ? 27.038 25.525 -11.193 1.00 100.85 106 GLN D C 1
ATOM 3465 O O . GLN D 2 36 ? 26.600 26.658 -11.383 1.00 103.48 106 GLN D O 1
ATOM 3471 N N . LEU D 2 37 ? 28.338 25.237 -11.119 1.00 94.39 107 LEU D N 1
ATOM 3472 C CA . LEU D 2 37 ? 29.382 26.260 -11.216 1.00 90.49 107 LEU D CA 1
ATOM 3473 C C . LEU D 2 37 ? 29.078 27.306 -12.279 1.00 91.56 107 LEU D C 1
ATOM 3474 O O . LEU D 2 37 ? 29.389 28.474 -12.098 1.00 90.81 107 LEU D O 1
ATOM 3479 N N . GLU D 2 38 ? 28.454 26.887 -13.375 1.00 94.53 108 GLU D N 1
ATOM 3480 C CA . GLU D 2 38 ? 27.985 27.809 -14.399 1.00 96.90 108 GLU D CA 1
ATOM 3481 C C . GLU D 2 38 ? 26.604 28.383 -14.063 1.00 96.81 108 GLU D C 1
ATOM 3482 O O . GLU D 2 38 ? 26.453 29.584 -13.985 1.00 96.15 108 GLU D O 1
ATOM 3488 N N . GLN D 2 39 ? 25.602 27.534 -13.857 1.00 98.21 109 GLN D N 1
ATOM 3489 C CA . GLN D 2 39 ? 24.258 28.003 -13.491 1.00 101.15 109 GLN D CA 1
ATOM 3490 C C . GLN D 2 39 ? 24.273 29.013 -12.352 1.00 97.21 109 GLN D C 1
ATOM 3491 O O . GLN D 2 39 ? 23.399 29.872 -12.263 1.00 99.64 109 GLN D O 1
ATOM 3497 N N . GLU D 2 40 ? 25.241 28.885 -11.456 1.00 91.42 110 GLU D N 1
ATOM 3498 C CA . GLU D 2 40 ? 25.342 29.802 -10.340 1.00 88.84 110 GLU D CA 1
ATOM 3499 C C . GLU D 2 40 ? 25.890 31.119 -10.820 1.00 84.82 110 GLU D C 1
ATOM 3500 O O . GLU D 2 40 ? 25.229 32.142 -10.651 1.00 84.12 110 GLU D O 1
ATOM 3506 N N . LEU D 2 41 ? 27.070 31.069 -11.453 1.00 81.86 111 LEU D N 1
ATOM 3507 C CA . LEU D 2 41 ? 27.748 32.256 -12.066 1.00 80.08 111 LEU D CA 1
ATOM 3508 C C . LEU D 2 41 ? 26.835 33.225 -12.827 1.00 80.98 111 LEU D C 1
ATOM 3509 O O . LEU D 2 41 ? 27.108 34.426 -12.896 1.00 80.46 111 LEU D O 1
ATOM 3514 N N . GLU D 2 42 ? 25.768 32.703 -13.417 1.00 81.96 112 GLU D N 1
ATOM 3515 C CA . GLU D 2 42 ? 24.855 33.541 -14.156 1.00 83.50 112 GLU D CA 1
ATOM 3516 C C . GLU D 2 42 ? 24.096 34.426 -13.193 1.00 82.88 112 GLU D C 1
ATOM 3517 O O . GLU D 2 42 ? 24.173 35.655 -13.242 1.00 81.51 112 GLU D O 1
ATOM 3523 N N . GLU D 2 43 ? 23.387 33.780 -12.287 1.00 83.56 113 GLU D N 1
ATOM 3524 C CA . GLU D 2 43 ? 22.557 34.483 -11.330 1.00 84.78 113 GLU D CA 1
ATOM 3525 C C . GLU D 2 43 ? 23.381 35.550 -10.574 1.00 79.76 113 GLU D C 1
ATOM 3526 O O . GLU D 2 43 ? 22.888 36.629 -10.248 1.00 79.81 113 GLU D O 1
ATOM 3532 N N . LEU D 2 44 ? 24.645 35.231 -10.317 1.00 74.94 114 LEU D N 1
ATOM 3533 C CA . LEU D 2 44 ? 25.572 36.149 -9.674 1.00 71.41 114 LEU D CA 1
ATOM 3534 C C . LEU D 2 44 ? 25.714 37.415 -10.499 1.00 70.40 114 LEU D C 1
ATOM 3535 O O . LEU D 2 44 ? 25.488 38.523 -10.002 1.00 70.49 114 LEU D O 1
ATOM 3540 N N . THR D 2 45 ? 26.084 37.236 -11.769 1.00 69.60 115 THR D N 1
ATOM 3541 C CA . THR D 2 45 ? 26.235 38.347 -12.708 1.00 69.31 115 THR D CA 1
ATOM 3542 C C . THR D 2 45 ? 24.964 39.127 -12.818 1.00 71.27 115 THR D C 1
ATOM 3543 O O . THR D 2 45 ? 24.992 40.334 -12.766 1.00 70.99 115 THR D O 1
ATOM 3547 N N . ALA D 2 46 ? 23.850 38.425 -12.988 1.00 73.65 116 ALA D N 1
ATOM 3548 C CA . ALA D 2 46 ? 22.534 39.059 -13.003 1.00 76.59 116 ALA D CA 1
ATOM 3549 C C . ALA D 2 46 ? 22.237 39.800 -11.702 1.00 76.03 116 ALA D C 1
ATOM 3550 O O . ALA D 2 46 ? 21.661 40.894 -11.707 1.00 77.40 116 ALA D O 1
ATOM 3552 N N . SER D 2 47 ? 22.631 39.196 -10.586 1.00 74.59 117 SER D N 1
ATOM 3553 C CA . SER D 2 47 ? 22.437 39.817 -9.284 1.00 74.85 117 SER D CA 1
ATOM 3554 C C . SER D 2 47 ? 23.226 41.114 -9.163 1.00 72.36 117 SER D C 1
ATOM 3555 O O . SER D 2 47 ? 22.649 42.141 -8.807 1.00 73.60 117 SER D O 1
ATOM 3558 N N . LEU D 2 48 ? 24.523 41.054 -9.487 1.00 69.21 118 LEU D N 1
ATOM 3559 C CA . LEU D 2 48 ? 25.406 42.228 -9.483 1.00 67.39 118 LEU D CA 1
ATOM 3560 C C . LEU D 2 48 ? 24.876 43.397 -10.297 1.00 68.27 118 LEU D C 1
ATOM 3561 O O . LEU D 2 48 ? 24.913 44.526 -9.854 1.00 68.14 118 LEU D O 1
ATOM 3566 N N . PHE D 2 49 ? 24.409 43.118 -11.501 1.00 69.59 119 PHE D N 1
ATOM 3567 C CA . PHE D 2 49 ? 23.866 44.143 -12.367 1.00 71.34 119 PHE D CA 1
ATOM 3568 C C . PHE D 2 49 ? 22.702 44.779 -11.628 1.00 73.05 119 PHE D C 1
ATOM 3569 O O . PHE D 2 49 ? 22.803 45.950 -11.239 1.00 72.59 119 PHE D O 1
ATOM 3577 N N . GLU D 2 50 ? 21.640 43.988 -11.382 1.00 75.28 120 GLU D N 1
ATOM 3578 C CA . GLU D 2 50 ? 20.381 44.476 -10.781 1.00 78.17 120 GLU D CA 1
ATOM 3579 C C . GLU D 2 50 ? 20.652 45.185 -9.485 1.00 76.90 120 GLU D C 1
ATOM 3580 O O . GLU D 2 50 ? 19.924 46.098 -9.090 1.00 78.76 120 GLU D O 1
ATOM 3582 N N . GLU D 2 51 ? 21.744 44.772 -8.851 1.00 74.11 121 GLU D N 1
ATOM 3583 C CA . GLU D 2 51 ? 22.081 45.206 -7.507 1.00 73.72 121 GLU D CA 1
ATOM 3584 C C . GLU D 2 51 ? 22.855 46.511 -7.501 1.00 71.50 121 GLU D C 1
ATOM 3585 O O . GLU D 2 51 ? 22.374 47.492 -6.927 1.00 72.68 121 GLU D O 1
ATOM 3591 N N . ALA D 2 52 ? 24.029 46.508 -8.154 1.00 68.69 122 ALA D N 1
ATOM 3592 C CA . ALA D 2 52 ? 24.929 47.706 -8.288 1.00 67.06 122 ALA D CA 1
ATOM 3593 C C . ALA D 2 52 ? 24.201 48.911 -8.850 1.00 67.79 122 ALA D C 1
ATOM 3594 O O . ALA D 2 52 ? 24.544 50.056 -8.569 1.00 67.18 122 ALA D O 1
ATOM 3596 N N . HIS D 2 53 ? 23.192 48.625 -9.654 1.00 69.30 123 HIS D N 1
ATOM 3597 C CA . HIS D 2 53 ? 22.380 49.657 -10.211 1.00 71.01 123 HIS D CA 1
ATOM 3598 C C . HIS D 2 53 ? 21.590 50.301 -9.126 1.00 72.59 123 HIS D C 1
ATOM 3599 O O . HIS D 2 53 ? 21.468 51.520 -9.104 1.00 72.86 123 HIS D O 1
ATOM 3606 N N . LYS D 2 54 ? 21.043 49.483 -8.231 1.00 74.19 124 LYS D N 1
ATOM 3607 C CA . LYS D 2 54 ? 20.206 49.991 -7.140 1.00 76.99 124 LYS D CA 1
ATOM 3608 C C . LYS D 2 54 ? 21.029 50.974 -6.295 1.00 75.39 124 LYS D C 1
ATOM 3609 O O . LYS D 2 54 ? 20.516 51.981 -5.775 1.00 77.00 124 LYS D O 1
ATOM 3615 N N . MET D 2 55 ? 22.327 50.670 -6.230 1.00 72.49 125 MET D N 1
ATOM 3616 C CA . MET D 2 55 ? 23.328 51.433 -5.489 1.00 71.36 125 MET D CA 1
ATOM 3617 C C . MET D 2 55 ? 23.659 52.771 -6.105 1.00 70.32 125 MET D C 1
ATOM 3618 O O . MET D 2 55 ? 23.638 53.790 -5.430 1.00 71.34 125 MET D O 1
ATOM 3623 N N . VAL D 2 56 ? 24.007 52.763 -7.384 1.00 68.80 126 VAL D N 1
ATOM 3624 C CA . VAL D 2 56 ? 24.199 54.008 -8.130 1.00 68.50 126 VAL D CA 1
ATOM 3625 C C . VAL D 2 56 ? 23.020 54.960 -7.941 1.00 70.90 126 VAL D C 1
ATOM 3626 O O . VAL D 2 56 ? 23.221 56.091 -7.533 1.00 70.94 126 VAL D O 1
ATOM 3630 N N . ARG D 2 57 ? 21.807 54.482 -8.251 1.00 73.46 127 ARG D N 1
ATOM 3631 C CA . ARG D 2 57 ? 20.584 55.290 -8.250 1.00 76.78 127 ARG D CA 1
ATOM 3632 C C . ARG D 2 57 ? 20.382 56.001 -6.931 1.00 78.13 127 ARG D C 1
ATOM 3633 O O . ARG D 2 57 ? 20.071 57.195 -6.874 1.00 78.78 127 ARG D O 1
ATOM 3641 N N . GLU D 2 58 ? 20.533 55.232 -5.867 1.00 79.12 128 GLU D N 1
ATOM 3642 C CA . GLU D 2 58 ? 20.402 55.749 -4.519 1.00 81.60 128 GLU D CA 1
ATOM 3643 C C . GLU D 2 58 ? 21.244 57.000 -4.376 1.00 79.71 128 GLU D C 1
ATOM 3644 O O . GLU D 2 58 ? 20.759 58.039 -3.957 1.00 81.35 128 GLU D O 1
ATOM 3650 N N . ALA D 2 59 ? 22.507 56.860 -4.761 1.00 76.50 129 ALA D N 1
ATOM 3651 C CA . ALA D 2 59 ? 23.466 57.937 -4.803 1.00 74.97 129 ALA D CA 1
ATOM 3652 C C . ALA D 2 59 ? 23.063 59.148 -5.682 1.00 74.45 129 ALA D C 1
ATOM 3653 O O . ALA D 2 59 ? 23.077 60.271 -5.190 1.00 75.29 129 ALA D O 1
ATOM 3655 N N . ASN D 2 60 ? 22.713 58.941 -6.957 1.00 73.51 130 ASN D N 1
ATOM 3656 C CA . ASN D 2 60 ? 22.148 60.037 -7.792 1.00 74.04 130 ASN D CA 1
ATOM 3657 C C . ASN D 2 60 ? 21.041 60.789 -7.044 1.00 76.16 130 ASN D C 1
ATOM 3658 O O . ASN D 2 60 ? 21.036 62.033 -6.981 1.00 76.50 130 ASN D O 1
ATOM 3663 N N . MET D 2 61 ? 20.092 60.012 -6.514 1.00 77.86 131 MET D N 1
ATOM 3664 C CA . MET D 2 61 ? 18.912 60.533 -5.821 1.00 81.00 131 MET D CA 1
ATOM 3665 C C . MET D 2 61 ? 19.200 61.505 -4.679 1.00 81.01 131 MET D C 1
ATOM 3666 O O . MET D 2 61 ? 18.384 62.389 -4.397 1.00 83.37 131 MET D O 1
ATOM 3671 N N . LYS D 2 62 ? 20.339 61.308 -4.005 1.00 78.65 132 LYS D N 1
ATOM 3672 C CA . LYS D 2 62 ? 20.778 62.195 -2.934 1.00 79.30 132 LYS D CA 1
ATOM 3673 C C . LYS D 2 62 ? 21.211 63.472 -3.574 1.00 77.43 132 LYS D C 1
ATOM 3674 O O . LYS D 2 62 ? 20.895 64.558 -3.114 1.00 79.10 132 LYS D O 1
ATOM 3680 N N . GLN D 2 63 ? 21.926 63.328 -4.670 1.00 74.31 133 GLN D N 1
ATOM 3681 C CA . GLN D 2 63 ? 22.479 64.465 -5.363 1.00 72.94 133 GLN D CA 1
ATOM 3682 C C . GLN D 2 63 ? 21.296 65.268 -5.928 1.00 74.23 133 GLN D C 1
ATOM 3683 O O . GLN D 2 63 ? 21.222 66.467 -5.782 1.00 74.86 133 GLN D O 1
ATOM 3689 N N . ALA D 2 64 ? 20.325 64.583 -6.489 1.00 75.22 134 ALA D N 1
ATOM 3690 C CA . ALA D 2 64 ? 19.010 65.220 -6.797 1.00 77.96 134 ALA D CA 1
ATOM 3691 C C . ALA D 2 64 ? 18.410 66.040 -5.639 1.00 80.55 134 ALA D C 1
ATOM 3692 O O . ALA D 2 64 ? 17.958 67.193 -5.822 1.00 81.71 134 ALA D O 1
ATOM 3694 N N . ALA D 2 65 ? 18.398 65.401 -4.469 1.00 81.96 135 ALA D N 1
ATOM 3695 C CA . ALA D 2 65 ? 17.936 66.003 -3.230 1.00 85.30 135 ALA D CA 1
ATOM 3696 C C . ALA D 2 65 ? 18.898 67.104 -2.781 1.00 84.26 135 ALA D C 1
ATOM 3697 O O . ALA D 2 65 ? 18.494 68.258 -2.606 1.00 85.81 135 ALA D O 1
ATOM 3699 N N . SER D 2 66 ? 20.168 66.745 -2.603 1.00 82.18 136 SER D N 1
ATOM 3700 C CA . SER D 2 66 ? 21.192 67.710 -2.209 1.00 81.89 136 SER D CA 1
ATOM 3701 C C . SER D 2 66 ? 21.179 68.862 -3.217 1.00 80.73 136 SER D C 1
ATOM 3702 O O . SER D 2 66 ? 21.092 70.016 -2.835 1.00 82.05 136 SER D O 1
ATOM 3705 N N . GLU D 2 67 ? 21.187 68.544 -4.507 1.00 79.08 137 GLU D N 1
ATOM 3706 C CA . GLU D 2 67 ? 21.340 69.574 -5.547 1.00 78.65 137 GLU D CA 1
ATOM 3707 C C . GLU D 2 67 ? 20.210 70.571 -5.545 1.00 81.63 137 GLU D C 1
ATOM 3708 O O . GLU D 2 67 ? 20.446 71.739 -5.827 1.00 81.46 137 GLU D O 1
ATOM 3714 N N . LYS D 2 68 ? 18.992 70.064 -5.277 1.00 85.33 138 LYS D N 1
ATOM 3715 C CA . LYS D 2 68 ? 17.758 70.842 -5.138 1.00 89.73 138 LYS D CA 1
ATOM 3716 C C . LYS D 2 68 ? 17.914 71.957 -4.121 1.00 92.93 138 LYS D C 1
ATOM 3717 O O . LYS D 2 68 ? 17.694 73.123 -4.449 1.00 93.96 138 LYS D O 1
ATOM 3723 N N . GLN D 2 69 ? 18.268 71.580 -2.883 1.00 96.41 139 GLN D N 1
ATOM 3724 C CA . GLN D 2 69 ? 18.653 72.528 -1.794 1.00 99.86 139 GLN D CA 1
ATOM 3725 C C . GLN D 2 69 ? 19.551 73.653 -2.273 1.00 100.04 139 GLN D C 1
ATOM 3726 O O . GLN D 2 69 ? 19.341 74.805 -1.945 1.00 101.14 139 GLN D O 1
ATOM 3732 N N . LEU D 2 70 ? 20.570 73.292 -3.033 1.00 100.84 140 LEU D N 1
ATOM 3733 C CA . LEU D 2 70 ? 21.461 74.269 -3.610 1.00 104.07 140 LEU D CA 1
ATOM 3734 C C . LEU D 2 70 ? 20.739 75.276 -4.491 1.00 114.79 140 LEU D C 1
ATOM 3735 O O . LEU D 2 70 ? 20.978 76.472 -4.399 1.00 112.72 140 LEU D O 1
ATOM 3740 N N . LYS D 2 71 ? 19.868 74.772 -5.357 1.00 65.04 141 LYS D N 1
ATOM 3741 C CA . LYS D 2 71 ? 19.036 75.619 -6.242 1.00 85.57 141 LYS D CA 1
ATOM 3742 C C . LYS D 2 71 ? 18.052 76.505 -5.474 1.00 87.50 141 LYS D C 1
ATOM 3743 O O . LYS D 2 71 ? 17.888 77.690 -5.787 1.00 92.74 141 LYS D O 1
ATOM 3749 N N . GLU D 2 72 ? 17.380 75.914 -4.497 1.00 84.06 142 GLU D N 1
ATOM 3750 C CA . GLU D 2 72 ? 16.450 76.655 -3.664 1.00 90.63 142 GLU D CA 1
ATOM 3751 C C . GLU D 2 72 ? 17.130 77.951 -3.188 1.00 92.21 142 GLU D C 1
ATOM 3752 O O . GLU D 2 72 ? 16.655 79.056 -3.458 1.00 84.14 142 GLU D O 1
ATOM 3758 N N . ALA D 2 73 ? 18.277 77.794 -2.526 1.00 102.55 143 ALA D N 1
ATOM 3759 C CA . ALA D 2 73 ? 19.054 78.914 -1.973 1.00 92.22 143 ALA D CA 1
ATOM 3760 C C . ALA D 2 73 ? 19.506 79.876 -3.053 1.00 90.97 143 ALA D C 1
ATOM 3761 O O . ALA D 2 73 ? 19.435 81.084 -2.872 1.00 95.66 143 ALA D O 1
ATOM 3763 N N . ARG D 2 74 ? 19.960 79.345 -4.184 1.00 96.33 144 ARG D N 1
ATOM 3764 C CA . ARG D 2 74 ? 20.368 80.190 -5.307 1.00 97.48 144 ARG D CA 1
ATOM 3765 C C . ARG D 2 74 ? 19.299 81.238 -5.591 1.00 107.18 144 ARG D C 1
ATOM 3766 O O . ARG D 2 74 ? 19.630 82.330 -6.053 1.00 116.85 144 ARG D O 1
ATOM 3768 N N . GLY D 2 75 ? 18.034 80.910 -5.294 1.00 110.86 145 GLY D N 1
ATOM 3769 C CA . GLY D 2 75 ? 16.909 81.834 -5.466 1.00 114.62 145 GLY D CA 1
ATOM 3770 C C . GLY D 2 75 ? 17.017 83.138 -4.684 1.00 119.77 145 GLY D C 1
ATOM 3771 O O . GLY D 2 75 ? 16.929 84.225 -5.272 1.00 131.57 145 GLY D O 1
ATOM 3772 N N . LYS D 2 76 ? 17.221 83.033 -3.366 1.00 110.65 146 LYS D N 1
ATOM 3773 C CA . LYS D 2 76 ? 17.208 84.202 -2.471 1.00 103.28 146 LYS D CA 1
ATOM 3774 C C . LYS D 2 76 ? 18.127 85.316 -2.941 1.00 110.80 146 LYS D C 1
ATOM 3775 O O . LYS D 2 76 ? 17.722 86.474 -2.921 1.00 128.47 146 LYS D O 1
ATOM 3777 N N . ILE D 2 77 ? 19.344 84.997 -3.375 1.00 105.65 147 ILE D N 1
ATOM 3778 C CA . ILE D 2 77 ? 20.190 86.033 -3.968 1.00 104.63 147 ILE D CA 1
ATOM 3779 C C . ILE D 2 77 ? 19.457 86.682 -5.174 1.00 101.99 147 ILE D C 1
ATOM 3780 O O . ILE D 2 77 ? 20.043 87.017 -6.210 1.00 104.36 147 ILE D O 1
ATOM 3782 N N . LEU E 2 9 ? 76.941 16.335 62.158 1.00 111.80 79 LEU E N 1
ATOM 3783 C CA . LEU E 2 9 ? 76.740 16.984 60.813 1.00 114.68 79 LEU E CA 1
ATOM 3784 C C . LEU E 2 9 ? 75.265 16.907 60.395 1.00 103.16 79 LEU E C 1
ATOM 3785 O O . LEU E 2 9 ? 74.643 17.919 60.049 1.00 99.10 79 LEU E O 1
ATOM 3790 N N . LYS E 2 10 ? 74.726 15.688 60.426 1.00 153.43 80 LYS E N 1
ATOM 3791 C CA . LYS E 2 10 ? 73.334 15.424 60.074 1.00 139.85 80 LYS E CA 1
ATOM 3792 C C . LYS E 2 10 ? 72.371 15.877 61.158 1.00 132.12 80 LYS E C 1
ATOM 3793 O O . LYS E 2 10 ? 71.199 16.074 60.885 1.00 128.29 80 LYS E O 1
ATOM 3795 N N . GLU E 2 11 ? 72.873 16.037 62.382 1.00 128.77 81 GLU E N 1
ATOM 3796 C CA . GLU E 2 11 ? 72.076 16.479 63.535 1.00 125.27 81 GLU E CA 1
ATOM 3797 C C . GLU E 2 11 ? 71.178 17.677 63.246 1.00 121.40 81 GLU E C 1
ATOM 3798 O O . GLU E 2 11 ? 70.127 17.807 63.853 1.00 123.15 81 GLU E O 1
ATOM 3804 N N . GLU E 2 12 ? 71.592 18.566 62.351 1.00 118.65 82 GLU E N 1
ATOM 3805 C CA . GLU E 2 12 ? 70.789 19.753 62.040 1.00 116.37 82 GLU E CA 1
ATOM 3806 C C . GLU E 2 12 ? 69.460 19.380 61.362 1.00 116.21 82 GLU E C 1
ATOM 3807 O O . GLU E 2 12 ? 68.414 19.960 61.672 1.00 115.16 82 GLU E O 1
ATOM 3813 N N . LEU E 2 13 ? 69.517 18.425 60.435 1.00 117.42 83 LEU E N 1
ATOM 3814 C CA . LEU E 2 13 ? 68.317 17.853 59.801 1.00 117.14 83 LEU E CA 1
ATOM 3815 C C . LEU E 2 13 ? 67.488 17.058 60.811 1.00 117.08 83 LEU E C 1
ATOM 3816 O O . LEU E 2 13 ? 66.261 17.102 60.800 1.00 114.84 83 LEU E O 1
ATOM 3821 N N . HIS E 2 14 ? 68.184 16.337 61.683 1.00 121.25 84 HIS E N 1
ATOM 3822 C CA . HIS E 2 14 ? 67.568 15.579 62.766 1.00 123.76 84 HIS E CA 1
ATOM 3823 C C . HIS E 2 14 ? 66.624 16.441 63.606 1.00 118.34 84 HIS E C 1
ATOM 3824 O O . HIS E 2 14 ? 65.526 16.014 63.955 1.00 117.44 84 HIS E O 1
ATOM 3831 N N . ARG E 2 15 ? 67.068 17.652 63.931 1.00 114.66 85 ARG E N 1
ATOM 3832 C CA . ARG E 2 15 ? 66.256 18.601 64.684 1.00 111.24 85 ARG E CA 1
ATOM 3833 C C . ARG E 2 15 ? 65.165 19.108 63.768 1.00 106.95 85 ARG E C 1
ATOM 3834 O O . ARG E 2 15 ? 63.987 18.988 64.062 1.00 104.43 85 ARG E O 1
ATOM 3842 N N . ALA E 2 16 ? 65.571 19.635 62.627 1.00 106.20 86 ALA E N 1
ATOM 3843 C CA . ALA E 2 16 ? 64.640 20.212 61.675 1.00 105.87 86 ALA E CA 1
ATOM 3844 C C . ALA E 2 16 ? 63.401 19.358 61.476 1.00 106.45 86 ALA E C 1
ATOM 3845 O O . ALA E 2 16 ? 62.293 19.877 61.391 1.00 104.46 86 ALA E O 1
ATOM 3847 N N . GLN E 2 17 ? 63.576 18.049 61.389 1.00 111.17 87 GLN E N 1
ATOM 3848 C CA . GLN E 2 17 ? 62.415 17.188 61.176 1.00 116.27 87 GLN E CA 1
ATOM 3849 C C . GLN E 2 17 ? 61.595 17.044 62.450 1.00 114.80 87 GLN E C 1
ATOM 3850 O O . GLN E 2 17 ? 60.374 17.200 62.396 1.00 114.57 87 GLN E O 1
ATOM 3856 N N . LYS E 2 18 ? 62.253 16.798 63.589 1.00 114.16 88 LYS E N 1
ATOM 3857 C CA . LYS E 2 18 ? 61.547 16.777 64.881 1.00 114.06 88 LYS E CA 1
ATOM 3858 C C . LYS E 2 18 ? 60.737 18.059 65.007 1.00 108.60 88 LYS E C 1
ATOM 3859 O O . LYS E 2 18 ? 59.636 18.050 65.531 1.00 108.88 88 LYS E O 1
ATOM 3865 N N . GLU E 2 19 ? 61.281 19.156 64.496 1.00 104.38 89 GLU E N 1
ATOM 3866 C CA . GLU E 2 19 ? 60.616 20.445 64.575 1.00 100.38 89 GLU E CA 1
ATOM 3867 C C . GLU E 2 19 ? 59.436 20.516 63.637 1.00 99.07 89 GLU E C 1
ATOM 3868 O O . GLU E 2 19 ? 58.467 21.224 63.910 1.00 96.49 89 GLU E O 1
ATOM 3874 N N . LEU E 2 20 ? 59.527 19.806 62.517 1.00 100.84 90 LEU E N 1
ATOM 3875 C CA . LEU E 2 20 ? 58.424 19.778 61.577 1.00 102.79 90 LEU E CA 1
ATOM 3876 C C . LEU E 2 20 ? 57.235 19.028 62.144 1.00 103.08 90 LEU E C 1
ATOM 3877 O O . LEU E 2 20 ? 56.107 19.452 61.923 1.00 102.48 90 LEU E O 1
ATOM 3882 N N . LYS E 2 21 ? 57.472 17.926 62.861 1.00 104.88 91 LYS E N 1
ATOM 3883 C CA . LYS E 2 21 ? 56.359 17.176 63.447 1.00 108.03 91 LYS E CA 1
ATOM 3884 C C . LYS E 2 21 ? 55.590 18.092 64.395 1.00 106.33 91 LYS E C 1
ATOM 3885 O O . LYS E 2 21 ? 54.377 18.251 64.253 1.00 110.16 91 LYS E O 1
ATOM 3891 N N . LEU E 2 22 ? 56.296 18.739 65.320 1.00 102.43 92 LEU E N 1
ATOM 3892 C CA . LEU E 2 22 ? 55.635 19.550 66.328 1.00 99.65 92 LEU E CA 1
ATOM 3893 C C . LEU E 2 22 ? 54.776 20.600 65.639 1.00 97.91 92 LEU E C 1
ATOM 3894 O O . LEU E 2 22 ? 53.607 20.755 65.973 1.00 98.93 92 LEU E O 1
ATOM 3899 N N . LYS E 2 23 ? 55.342 21.295 64.655 1.00 96.86 93 LYS E N 1
ATOM 3900 C CA . LYS E 2 23 ? 54.606 22.355 63.955 1.00 96.37 93 LYS E CA 1
ATOM 3901 C C . LYS E 2 23 ? 53.460 21.833 63.123 1.00 97.61 93 LYS E C 1
ATOM 3902 O O . LYS E 2 23 ? 52.455 22.515 62.957 1.00 97.15 93 LYS E O 1
ATOM 3908 N N . ASP E 2 24 ? 53.620 20.634 62.585 1.00 100.64 94 ASP E N 1
ATOM 3909 C CA . ASP E 2 24 ? 52.570 20.029 61.792 1.00 103.14 94 ASP E CA 1
ATOM 3910 C C . ASP E 2 24 ? 51.342 19.781 62.631 1.00 104.06 94 ASP E C 1
ATOM 3911 O O . ASP E 2 24 ? 50.231 20.005 62.168 1.00 104.81 94 ASP E O 1
ATOM 3916 N N . GLU E 2 25 ? 51.545 19.328 63.864 1.00 106.48 95 GLU E N 1
ATOM 3917 C CA . GLU E 2 25 ? 50.431 18.891 64.711 1.00 111.68 95 GLU E CA 1
ATOM 3918 C C . GLU E 2 25 ? 49.778 20.030 65.486 1.00 112.79 95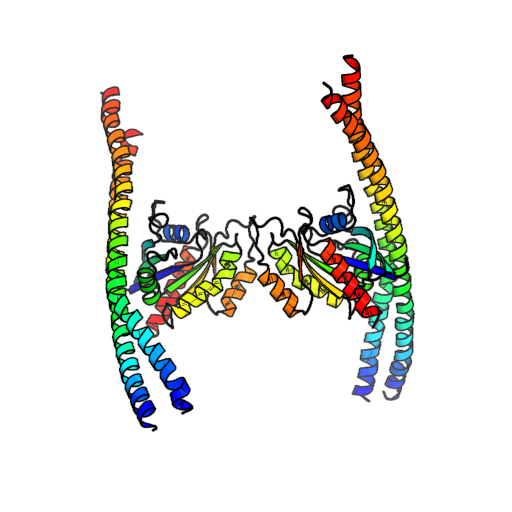 GLU E C 1
ATOM 3919 O O . GLU E 2 25 ? 48.551 20.025 65.682 1.00 115.05 95 GLU E O 1
ATOM 3925 N N . GLU E 2 26 ? 50.584 20.998 65.928 1.00 112.24 96 GLU E N 1
ATOM 3926 C CA . GLU E 2 26 ? 50.046 22.260 66.456 1.00 111.92 96 GLU E CA 1
ATOM 3927 C C . GLU E 2 26 ? 49.142 22.912 65.404 1.00 108.89 96 GLU E C 1
ATOM 3928 O O . GLU E 2 26 ? 48.112 23.504 65.730 1.00 108.11 96 GLU E O 1
ATOM 3934 N N . CYS E 2 27 ? 49.538 22.796 64.141 1.00 106.22 97 CYS E N 1
ATOM 3935 C CA . CYS E 2 27 ? 48.767 23.355 63.047 1.00 103.89 97 CYS E CA 1
ATOM 3936 C C . CYS E 2 27 ? 47.428 22.674 62.908 1.00 101.57 97 CYS E C 1
ATOM 3937 O O . CYS E 2 27 ? 46.436 23.321 62.608 1.00 98.73 97 CYS E O 1
ATOM 3940 N N . GLU E 2 28 ? 47.415 21.363 63.112 1.00 103.09 98 GLU E N 1
ATOM 3941 C CA . GLU E 2 28 ? 46.186 20.594 63.062 1.00 105.75 98 GLU E CA 1
ATOM 3942 C C . GLU E 2 28 ? 45.245 21.074 64.172 1.00 103.00 98 GLU E C 1
ATOM 3943 O O . GLU E 2 28 ? 44.081 21.384 63.900 1.00 99.64 98 GLU E O 1
ATOM 3949 N N . ARG E 2 29 ? 45.762 21.177 65.400 1.00 101.73 99 ARG E N 1
ATOM 3950 C CA . ARG E 2 29 ? 44.968 21.659 66.545 1.00 101.90 99 ARG E CA 1
ATOM 3951 C C . ARG E 2 29 ? 44.299 22.995 66.243 1.00 98.04 99 ARG E C 1
ATOM 3952 O O . ARG E 2 29 ? 43.072 23.114 66.303 1.00 97.95 99 ARG E O 1
ATOM 3960 N N . LEU E 2 30 ? 45.149 23.984 65.948 1.00 94.37 100 LEU E N 1
ATOM 3961 C CA . LEU E 2 30 ? 44.787 25.358 65.539 1.00 90.36 100 LEU E CA 1
ATOM 3962 C C . LEU E 2 30 ? 43.637 25.469 64.537 1.00 88.03 100 LEU E C 1
ATOM 3963 O O . LEU E 2 30 ? 42.952 26.484 64.475 1.00 84.83 100 LEU E O 1
ATOM 3968 N N . SER E 2 31 ? 43.478 24.437 63.718 1.00 88.40 101 SER E N 1
ATOM 3969 C CA . SER E 2 31 ? 42.463 24.405 62.681 1.00 88.70 101 SER E CA 1
ATOM 3970 C C . SER E 2 31 ? 41.116 23.906 63.188 1.00 88.88 101 SER E C 1
ATOM 3971 O O . SER E 2 31 ? 40.077 24.423 62.780 1.00 88.81 101 SER E O 1
ATOM 3974 N N . LYS E 2 32 ? 41.136 22.898 64.062 1.00 88.74 102 LYS E N 1
ATOM 3975 C CA . LYS E 2 32 ? 39.924 22.441 64.745 1.00 88.80 102 LYS E CA 1
ATOM 3976 C C . LYS E 2 32 ? 39.207 23.632 65.400 1.00 86.31 102 LYS E C 1
ATOM 3977 O O . LYS E 2 32 ? 37.967 23.697 65.416 1.00 87.84 102 LYS E O 1
ATOM 3979 N N . VAL E 2 33 ? 39.979 24.586 65.919 1.00 82.02 103 VAL E N 1
ATOM 3980 C CA . VAL E 2 33 ? 39.380 25.707 66.619 1.00 79.88 103 VAL E CA 1
ATOM 3981 C C . VAL E 2 33 ? 38.902 26.787 65.629 1.00 78.25 103 VAL E C 1
ATOM 3982 O O . VAL E 2 33 ? 37.858 27.403 65.855 1.00 78.32 103 VAL E O 1
ATOM 3986 N N . ARG E 2 34 ? 39.613 26.997 64.516 1.00 77.04 104 ARG E N 1
ATOM 3987 C CA . ARG E 2 34 ? 39.107 27.920 63.482 1.00 75.79 104 ARG E CA 1
ATOM 3988 C C . ARG E 2 34 ? 37.724 27.444 63.065 1.00 77.49 104 ARG E C 1
ATOM 3989 O O . ARG E 2 34 ? 36.858 28.252 62.778 1.00 77.01 104 ARG E O 1
ATOM 3991 N N . GLU E 2 35 ? 37.514 26.127 63.067 1.00 80.26 105 GLU E N 1
ATOM 3992 C CA . GLU E 2 35 ? 36.230 25.538 62.664 1.00 82.52 105 GLU E CA 1
ATOM 3993 C C . GLU E 2 35 ? 35.088 25.925 63.569 1.00 82.67 105 GLU E C 1
ATOM 3994 O O . GLU E 2 35 ? 34.005 26.240 63.075 1.00 83.37 105 GLU E O 1
ATOM 4000 N N . GLN E 2 36 ? 35.324 25.854 64.882 1.00 82.07 106 GLN E N 1
ATOM 4001 C CA . GLN E 2 36 ? 34.336 26.258 65.874 1.00 81.75 106 GLN E CA 1
ATOM 4002 C C . GLN E 2 36 ? 34.080 27.727 65.775 1.00 78.96 106 GLN E C 1
ATOM 4003 O O . GLN E 2 36 ? 32.950 28.192 65.645 1.00 78.94 106 GLN E O 1
ATOM 4009 N N . LEU E 2 37 ? 35.168 28.470 65.853 1.00 76.47 107 LEU E N 1
ATOM 4010 C CA . LEU E 2 37 ? 35.078 29.901 65.906 1.00 74.48 107 LEU E CA 1
ATOM 4011 C C . LEU E 2 37 ? 34.088 30.338 64.839 1.00 74.17 107 LEU E C 1
ATOM 4012 O O . LEU E 2 37 ? 33.171 31.096 65.110 1.00 74.20 107 LEU E O 1
ATOM 4017 N N . GLU E 2 38 ? 34.232 29.766 63.654 1.00 74.61 108 GLU E N 1
ATOM 4018 C CA . GLU E 2 38 ? 33.396 30.103 62.513 1.00 75.26 108 GLU E CA 1
ATOM 4019 C C . GLU E 2 38 ? 31.903 29.723 62.652 1.00 77.30 108 GLU E C 1
ATOM 4020 O O . GLU E 2 38 ? 31.028 30.477 62.215 1.00 76.33 108 GLU E O 1
ATOM 4026 N N . GLN E 2 39 ? 31.617 28.567 63.257 1.00 80.36 109 GLN E N 1
ATOM 4027 C CA . GLN E 2 39 ? 30.228 28.136 63.476 1.00 83.16 109 GLN E CA 1
ATOM 4028 C C . GLN E 2 39 ? 29.550 29.123 64.401 1.00 83.51 109 GLN E C 1
ATOM 4029 O O . GLN E 2 39 ? 28.406 29.504 64.179 1.00 84.83 109 GLN E O 1
ATOM 4035 N N . GLU E 2 40 ? 30.259 29.524 65.452 1.00 83.82 110 GLU E N 1
ATOM 4036 C CA . GLU E 2 40 ? 29.707 30.434 66.445 1.00 84.47 110 GLU E CA 1
ATOM 4037 C C . GLU E 2 40 ? 29.412 31.773 65.799 1.00 82.27 110 GLU E C 1
ATOM 4038 O O . GLU E 2 40 ? 28.331 32.318 65.952 1.00 82.48 110 GLU E O 1
ATOM 4044 N N . LEU E 2 41 ? 30.378 32.286 65.051 1.00 80.68 111 LEU E N 1
ATOM 4045 C CA . LEU E 2 41 ? 30.206 33.536 64.348 1.00 79.39 111 LEU E CA 1
ATOM 4046 C C . LEU E 2 41 ? 29.008 33.466 63.404 1.00 81.17 111 LEU E C 1
ATOM 4047 O O . LEU E 2 41 ? 28.218 34.407 63.333 1.00 81.34 111 LEU E O 1
ATOM 4052 N N . GLU E 2 42 ? 28.896 32.373 62.653 1.00 83.31 112 GLU E N 1
ATOM 4053 C CA . GLU E 2 42 ? 27.737 32.166 61.785 1.00 85.47 112 GLU E CA 1
ATOM 4054 C C . GLU E 2 42 ? 26.449 32.309 62.611 1.00 85.69 112 GLU E C 1
ATOM 4055 O O . GLU E 2 42 ? 25.617 33.175 62.342 1.00 84.44 112 GLU E O 1
ATOM 4061 N N . GLU E 2 43 ? 26.308 31.482 63.641 1.00 86.28 113 GLU E N 1
ATOM 4062 C CA . GLU E 2 43 ? 25.093 31.468 64.436 1.00 87.15 113 GLU E CA 1
ATOM 4063 C C . GLU E 2 43 ? 24.739 32.857 64.957 1.00 83.95 113 GLU E C 1
ATOM 4064 O O . GLU E 2 43 ? 23.569 33.183 65.100 1.00 84.95 113 GLU E O 1
ATOM 4070 N N . LEU E 2 44 ? 25.758 33.665 65.231 1.00 80.43 114 LEU E N 1
ATOM 4071 C CA . LEU E 2 44 ? 25.602 34.983 65.870 1.00 78.54 114 LEU E CA 1
ATOM 4072 C C . LEU E 2 44 ? 25.173 36.040 64.853 1.00 77.01 114 LEU E C 1
ATOM 4073 O O . LEU E 2 44 ? 24.156 36.722 65.025 1.00 77.01 114 LEU E O 1
ATOM 4078 N N . THR E 2 45 ? 25.984 36.163 63.800 1.00 75.50 115 THR E N 1
ATOM 4079 C CA . THR E 2 45 ? 25.695 37.012 62.643 1.00 74.09 115 THR E CA 1
ATOM 4080 C C . THR E 2 45 ? 24.384 36.599 61.995 1.00 74.56 115 THR E C 1
ATOM 4081 O O . THR E 2 45 ? 23.656 37.438 61.485 1.00 74.80 115 THR E O 1
ATOM 4085 N N . ALA E 2 46 ? 24.081 35.307 62.016 1.00 74.94 116 ALA E N 1
ATOM 4086 C CA . ALA E 2 46 ? 22.805 34.842 61.511 1.00 75.84 116 ALA E CA 1
ATOM 4087 C C . ALA E 2 46 ? 21.690 35.588 62.213 1.00 75.57 116 ALA E C 1
ATOM 4088 O O . ALA E 2 46 ? 20.845 36.211 61.578 1.00 75.01 116 ALA E O 1
ATOM 4090 N N . SER E 2 47 ? 21.724 35.552 63.537 1.00 76.09 117 SER E N 1
ATOM 4091 C CA . SER E 2 47 ? 20.646 36.100 64.344 1.00 77.27 117 SER E CA 1
ATOM 4092 C C . SER E 2 47 ? 20.659 37.599 64.297 1.00 76.20 117 SER E C 1
ATOM 4093 O O . SER E 2 47 ? 19.624 38.230 64.458 1.00 76.87 117 SER E O 1
ATOM 4096 N N . LEU E 2 48 ? 21.840 38.169 64.099 1.00 75.61 118 LEU E N 1
ATOM 4097 C CA . LEU E 2 48 ? 21.962 39.625 63.983 1.00 75.65 118 LEU E CA 1
ATOM 4098 C C . LEU E 2 48 ? 21.119 40.168 62.835 1.00 76.01 118 LEU E C 1
ATOM 4099 O O . LEU E 2 48 ? 20.285 41.064 63.023 1.00 76.21 118 LEU E O 1
ATOM 4104 N N . PHE E 2 49 ? 21.376 39.607 61.652 1.00 76.29 119 PHE E N 1
ATOM 4105 C CA . PHE E 2 49 ? 20.626 39.887 60.432 1.00 76.47 119 PHE E CA 1
ATOM 4106 C C . PHE E 2 49 ? 19.159 39.551 60.605 1.00 77.28 119 PHE E C 1
ATOM 4107 O O . PHE E 2 49 ? 18.294 40.349 60.244 1.00 76.88 119 PHE E O 1
ATOM 4115 N N . GLU E 2 50 ? 18.878 38.362 61.132 1.00 78.21 120 GLU E N 1
ATOM 4116 C CA . GLU E 2 50 ? 17.496 37.955 61.305 1.00 80.63 120 GLU E CA 1
ATOM 4117 C C . GLU E 2 50 ? 16.720 39.109 61.924 1.00 80.98 120 GLU E C 1
ATOM 4118 O O . GLU E 2 50 ? 15.632 39.477 61.466 1.00 80.71 120 GLU E O 1
ATOM 4124 N N . GLU E 2 51 ? 17.305 39.676 62.971 1.00 81.89 121 GLU E N 1
ATOM 4125 C CA . GLU E 2 51 ? 16.640 40.683 63.771 1.00 83.76 121 GLU E CA 1
ATOM 4126 C C . GLU E 2 51 ? 16.524 41.982 63.000 1.00 83.73 121 GLU E C 1
ATOM 4127 O O . GLU E 2 51 ? 15.423 42.510 62.811 1.00 86.02 121 GLU E O 1
ATOM 4133 N N . ALA E 2 52 ? 17.674 42.489 62.558 1.00 82.39 122 ALA E N 1
ATOM 4134 C CA . ALA E 2 52 ? 17.749 43.721 61.778 1.00 80.32 122 ALA E CA 1
ATOM 4135 C C . ALA E 2 52 ? 16.619 43.743 60.771 1.00 79.91 122 ALA E C 1
ATOM 4136 O O . ALA E 2 52 ? 15.896 44.717 60.657 1.00 78.36 122 ALA E O 1
ATOM 4138 N N . HIS E 2 53 ? 16.468 42.625 60.073 1.00 81.65 123 HIS E N 1
ATOM 4139 C CA . HIS E 2 53 ? 15.377 42.433 59.122 1.00 84.40 123 HIS E CA 1
ATOM 4140 C C . HIS E 2 53 ? 14.000 42.514 59.801 1.00 86.33 123 HIS E C 1
ATOM 4141 O O . HIS E 2 53 ? 13.184 43.351 59.412 1.00 87.44 123 HIS E O 1
ATOM 4148 N N . LYS E 2 54 ? 13.736 41.662 60.797 1.00 87.75 124 LYS E N 1
ATOM 4149 C CA . LYS E 2 54 ? 12.453 41.708 61.505 1.00 89.69 124 LYS E CA 1
ATOM 4150 C C . LYS E 2 54 ? 12.114 43.129 61.902 1.00 88.79 124 LYS E C 1
ATOM 4151 O O . LYS E 2 54 ? 10.973 43.555 61.769 1.00 89.34 124 LYS E O 1
ATOM 4157 N N . MET E 2 55 ? 13.115 43.855 62.383 1.00 88.58 125 MET E N 1
ATOM 4158 C CA . MET E 2 55 ? 12.896 45.173 62.970 1.00 90.05 125 MET E CA 1
ATOM 4159 C C . MET E 2 55 ? 12.583 46.201 61.903 1.00 89.14 125 MET E C 1
ATOM 4160 O O . MET E 2 55 ? 11.815 47.123 62.122 1.00 88.94 125 MET E O 1
ATOM 4165 N N . VAL E 2 56 ? 13.191 46.041 60.744 1.00 89.57 126 VAL E N 1
ATOM 4166 C CA . VAL E 2 56 ? 12.860 46.877 59.609 1.00 90.12 126 VAL E CA 1
ATOM 4167 C C . VAL E 2 56 ? 11.445 46.569 59.086 1.00 92.90 126 VAL E C 1
ATOM 4168 O O . VAL E 2 56 ? 10.671 47.484 58.846 1.00 93.28 126 VAL E O 1
ATOM 4172 N N . ARG E 2 57 ? 11.087 45.298 58.933 1.00 96.90 127 ARG E N 1
ATOM 4173 C CA . ARG E 2 57 ? 9.751 44.959 58.423 1.00 101.99 127 ARG E CA 1
ATOM 4174 C C . ARG E 2 57 ? 8.633 45.437 59.350 1.00 103.24 127 ARG E C 1
ATOM 4175 O O . ARG E 2 57 ? 7.484 45.534 58.938 1.00 104.44 127 ARG E O 1
ATOM 4183 N N . GLU E 2 58 ? 8.965 45.727 60.601 1.00 105.11 128 GLU E N 1
ATOM 4184 C CA . GLU E 2 58 ? 7.997 46.310 61.522 1.00 108.26 128 GLU E CA 1
ATOM 4185 C C . GLU E 2 58 ? 7.772 47.786 61.214 1.00 108.02 128 GLU E C 1
ATOM 4186 O O . GLU E 2 58 ? 6.635 48.238 61.127 1.00 108.17 128 GLU E O 1
ATOM 4192 N N . ALA E 2 59 ? 8.860 48.531 61.039 1.00 108.85 129 ALA E N 1
ATOM 4193 C CA . ALA E 2 59 ? 8.781 49.976 60.791 1.00 109.78 129 ALA E CA 1
ATOM 4194 C C . ALA E 2 59 ? 8.030 50.273 59.505 1.00 110.54 129 ALA E C 1
ATOM 4195 O O . ALA E 2 59 ? 7.300 51.260 59.422 1.00 113.24 129 ALA E O 1
ATOM 4197 N N . ASN E 2 60 ? 8.219 49.410 58.510 1.00 109.77 130 ASN E N 1
ATOM 4198 C CA . ASN E 2 60 ? 7.588 49.569 57.208 1.00 110.25 130 ASN E CA 1
ATOM 4199 C C . ASN E 2 60 ? 6.107 49.215 57.218 1.00 112.01 130 ASN E C 1
ATOM 4200 O O . ASN E 2 60 ? 5.302 49.939 56.639 1.00 111.34 130 ASN E O 1
ATOM 4205 N N . MET E 2 61 ? 5.746 48.103 57.862 1.00 115.54 131 MET E N 1
ATOM 4206 C CA . MET E 2 61 ? 4.334 47.699 57.966 1.00 118.81 131 MET E CA 1
ATOM 4207 C C . MET E 2 61 ? 3.558 48.700 58.796 1.00 118.06 131 MET E C 1
ATOM 4208 O O . MET E 2 61 ? 2.358 48.853 58.614 1.00 116.96 131 MET E O 1
ATOM 4213 N N . LYS E 2 62 ? 4.257 49.358 59.718 1.00 120.09 132 LYS E N 1
ATOM 4214 C CA . LYS E 2 62 ? 3.706 50.471 60.483 1.00 124.41 132 LYS E CA 1
ATOM 4215 C C . LYS E 2 62 ? 3.307 51.627 59.569 1.00 127.43 132 LYS E C 1
ATOM 4216 O O . LYS E 2 62 ? 2.209 52.176 59.688 1.00 131.87 132 LYS E O 1
ATOM 4222 N N . GLN E 2 63 ? 4.208 51.998 58.666 1.00 128.81 133 GLN E N 1
ATOM 4223 C CA . GLN E 2 63 ? 3.957 53.073 57.703 1.00 129.84 133 GLN E CA 1
ATOM 4224 C C . GLN E 2 63 ? 2.839 52.698 56.719 1.00 132.13 133 GLN E C 1
ATOM 4225 O O . GLN E 2 63 ? 1.969 53.520 56.417 1.00 131.49 133 GLN E O 1
ATOM 4231 N N . ALA E 2 64 ? 2.879 51.456 56.234 1.00 134.73 134 ALA E N 1
ATOM 4232 C CA . ALA E 2 64 ? 1.857 50.900 55.340 1.00 136.92 134 ALA E CA 1
ATOM 4233 C C . ALA E 2 64 ? 0.452 50.945 55.943 1.00 140.16 134 ALA E C 1
ATOM 4234 O O . ALA E 2 64 ? -0.499 51.325 55.263 1.00 142.53 134 ALA E O 1
ATOM 4236 N N . ALA E 2 65 ? 0.328 50.546 57.208 1.00 141.94 135 ALA E N 1
ATOM 4237 C CA . ALA E 2 65 ? -0.959 50.550 57.916 1.00 144.75 135 ALA E CA 1
ATOM 4238 C C . ALA E 2 65 ? -1.667 51.903 57.851 1.00 148.07 135 ALA E C 1
ATOM 4239 O O . ALA E 2 65 ? -2.825 51.971 57.436 1.00 153.44 135 ALA E O 1
ATOM 4241 N N . SER E 2 66 ? -0.980 52.971 58.260 1.00 146.76 136 SER E N 1
ATOM 4242 C CA . SER E 2 66 ? -1.557 54.322 58.201 1.00 147.06 136 SER E CA 1
ATOM 4243 C C . SER E 2 66 ? -1.407 54.984 56.827 1.00 148.36 136 SER E C 1
ATOM 4244 O O . SER E 2 66 ? -1.939 56.067 56.599 1.00 149.12 136 SER E O 1
ATOM 4247 N N . GLU E 2 67 ? -0.690 54.333 55.917 1.00 151.16 137 GLU E N 1
ATOM 4248 C CA . GLU E 2 67 ? -0.739 54.698 54.500 1.00 158.12 137 GLU E CA 1
ATOM 4249 C C . GLU E 2 67 ? -2.131 54.377 53.923 1.00 166.10 137 GLU E C 1
ATOM 4250 O O . GLU E 2 67 ? -2.726 55.199 53.218 1.00 169.39 137 GLU E O 1
ATOM 4256 N N . LYS E 2 68 ? -2.633 53.177 54.235 1.00 171.66 138 LYS E N 1
ATOM 4257 C CA . LYS E 2 68 ? -3.932 52.677 53.743 1.00 173.70 138 LYS E CA 1
ATOM 4258 C C . LYS E 2 68 ? -5.140 53.354 54.425 1.00 178.69 138 LYS E C 1
ATOM 4259 O O . LYS E 2 68 ? -6.178 53.554 53.786 1.00 186.27 138 LYS E O 1
ATOM 4265 N N . GLN E 2 69 ? -5.007 53.699 55.710 1.00 176.87 139 GLN E N 1
ATOM 4266 C CA . GLN E 2 69 ? -6.042 54.467 56.426 1.00 174.15 139 GLN E CA 1
ATOM 4267 C C . GLN E 2 69 ? -6.270 55.825 55.766 1.00 175.29 139 GLN E C 1
ATOM 4268 O O . GLN E 2 69 ? -7.382 56.356 55.788 1.00 171.28 139 GLN E O 1
ATOM 4270 N N . LEU E 2 70 ? -5.206 56.363 55.169 1.00 179.19 140 LEU E N 1
ATOM 4271 C CA . LEU E 2 70 ? -5.220 57.679 54.534 1.00 181.78 140 LEU E CA 1
ATOM 4272 C C . LEU E 2 70 ? -5.746 57.683 53.088 1.00 193.10 140 LEU E C 1
ATOM 4273 O O . LEU E 2 70 ? -6.247 58.712 52.629 1.00 198.03 140 LEU E O 1
ATOM 4278 N N . LYS E 2 71 ? -5.642 56.562 52.369 1.00 129.88 141 LYS E N 1
ATOM 4279 C CA . LYS E 2 71 ? -6.237 56.480 51.019 1.00 139.23 141 LYS E CA 1
ATOM 4280 C C . LYS E 2 71 ? -7.744 56.137 51.071 1.00 144.46 141 LYS E C 1
ATOM 4281 O O . LYS E 2 71 ? -8.482 56.425 50.126 1.00 146.80 141 LYS E O 1
ATOM 4287 N N . GLU E 2 72 ? -8.193 55.523 52.168 1.00 139.90 142 GLU E N 1
ATOM 4288 C CA . GLU E 2 72 ? -9.619 55.312 52.416 1.00 131.16 142 GLU E CA 1
ATOM 4289 C C . GLU E 2 72 ? -10.196 56.492 53.193 1.00 135.29 142 GLU E C 1
ATOM 4290 O O . GLU E 2 72 ? -10.572 57.518 52.591 1.00 145.40 142 GLU E O 1
ATOM 4292 N N . LYS F 2 10 ? 73.530 16.655 52.309 1.00 130.57 80 LYS F N 1
ATOM 4293 C CA . LYS F 2 10 ? 72.576 17.670 52.844 1.00 127.02 80 LYS F CA 1
ATOM 4294 C C . LYS F 2 10 ? 71.549 18.050 51.817 1.00 129.03 80 LYS F C 1
ATOM 4295 O O . LYS F 2 10 ? 71.189 19.222 51.734 1.00 127.70 80 LYS F O 1
ATOM 4297 N N . GLU F 2 11 ? 71.120 17.070 51.019 1.00 133.63 81 GLU F N 1
ATOM 4298 C CA . GLU F 2 11 ? 70.058 17.253 50.025 1.00 136.82 81 GLU F CA 1
ATOM 4299 C C . GLU F 2 11 ? 68.700 17.255 50.720 1.00 135.44 81 GLU F C 1
ATOM 4300 O O . GLU F 2 11 ? 67.776 17.970 50.319 1.00 135.13 81 GLU F O 1
ATOM 4306 N N . GLU F 2 12 ? 68.577 16.422 51.747 1.00 134.13 82 GLU F N 1
ATOM 4307 C CA . GLU F 2 12 ? 67.337 16.326 52.484 1.00 133.33 82 GLU F CA 1
ATOM 4308 C C . GLU F 2 12 ? 67.070 17.658 53.167 1.00 131.27 82 GLU F C 1
ATOM 4309 O O . GLU F 2 12 ? 66.003 18.248 52.981 1.00 129.58 82 GLU F O 1
ATOM 4315 N N . LEU F 2 13 ? 68.058 18.142 53.923 1.00 129.91 83 LEU F N 1
ATOM 4316 C CA . LEU F 2 13 ? 67.924 19.412 54.639 1.00 126.41 83 LEU F CA 1
ATOM 4317 C C . LEU F 2 13 ? 67.812 20.572 53.682 1.00 127.36 83 LEU F C 1
ATOM 4318 O O . LEU F 2 13 ? 67.002 21.475 53.883 1.00 123.43 83 LEU F O 1
ATOM 4323 N N . HIS F 2 14 ? 68.628 20.488 52.623 1.00 131.58 84 HIS F N 1
ATOM 4324 C CA . HIS F 2 14 ? 68.572 21.488 51.586 1.00 140.63 84 HIS F CA 1
ATOM 4325 C C . HIS F 2 14 ? 67.127 22.025 51.457 1.00 136.00 84 HIS F C 1
ATOM 4326 O O . HIS F 2 14 ? 66.901 23.245 51.447 1.00 132.88 84 HIS F O 1
ATOM 4333 N N . ARG F 2 15 ? 66.166 21.134 51.397 1.00 133.45 85 ARG F N 1
ATOM 4334 C CA . ARG F 2 15 ? 64.749 21.465 51.210 1.00 131.68 85 ARG F CA 1
ATOM 4335 C C . ARG F 2 15 ? 63.853 21.176 52.426 1.00 126.94 85 ARG F C 1
ATOM 4336 O O . ARG F 2 15 ? 62.779 21.763 52.539 1.00 124.70 85 ARG F O 1
ATOM 4338 N N . ALA F 2 16 ? 64.275 20.281 53.324 1.00 124.85 86 ALA F N 1
ATOM 4339 C CA . ALA F 2 16 ? 63.526 20.009 54.574 1.00 120.18 86 ALA F CA 1
ATOM 4340 C C . ALA F 2 16 ? 63.137 21.301 55.314 1.00 114.29 86 ALA F C 1
ATOM 4341 O O . ALA F 2 16 ? 61.984 21.498 55.699 1.00 109.81 86 ALA F O 1
ATOM 4343 N N . GLN F 2 17 ? 64.116 22.180 55.486 1.00 111.08 87 GLN F N 1
ATOM 4344 C CA . GLN F 2 17 ? 63.891 23.479 56.089 1.00 107.66 87 GLN F CA 1
ATOM 4345 C C . GLN F 2 17 ? 62.757 24.263 55.433 1.00 108.03 87 GLN F C 1
ATOM 4346 O O . GLN F 2 17 ? 62.211 25.168 56.054 1.00 106.45 87 GLN F O 1
ATOM 4352 N N . LYS F 2 18 ? 62.421 23.948 54.180 1.00 110.93 88 LYS F N 1
ATOM 4353 C CA . LYS F 2 18 ? 61.419 24.726 53.443 1.00 111.77 88 LYS F CA 1
ATOM 4354 C C . LYS F 2 18 ? 59.996 24.553 53.986 1.00 109.33 88 LYS F C 1
ATOM 4355 O O . LYS F 2 18 ? 59.320 25.547 54.246 1.00 107.87 88 LYS F O 1
ATOM 4361 N N . GLU F 2 19 ? 59.540 23.312 54.161 1.00 108.49 89 GLU F N 1
ATOM 4362 C CA . GLU F 2 19 ? 58.193 23.085 54.702 1.00 106.48 89 GLU F CA 1
ATOM 4363 C C . GLU F 2 19 ? 58.149 23.548 56.140 1.00 101.72 89 GLU F C 1
ATOM 4364 O O . GLU F 2 19 ? 57.095 23.928 56.641 1.00 103.99 89 GLU F O 1
ATOM 4370 N N . LEU F 2 20 ? 59.289 23.497 56.818 1.00 96.59 90 LEU F N 1
ATOM 4371 C CA . LEU F 2 20 ? 59.350 23.963 58.187 1.00 90.32 90 LEU F CA 1
ATOM 4372 C C . LEU F 2 20 ? 59.043 25.440 58.222 1.00 88.18 90 LEU F C 1
ATOM 4373 O O . LEU F 2 20 ? 58.191 25.875 58.972 1.00 85.96 90 LEU F O 1
ATOM 4378 N N . LYS F 2 21 ? 59.741 26.202 57.391 1.00 89.09 91 LYS F N 1
ATOM 4379 C CA . LYS F 2 21 ? 59.426 27.609 57.173 1.00 89.66 91 LYS F CA 1
ATOM 4380 C C . LYS F 2 21 ? 57.945 27.770 56.817 1.00 88.40 91 LYS F C 1
ATOM 4381 O O . LYS F 2 21 ? 57.248 28.616 57.377 1.00 85.84 91 LYS F O 1
ATOM 4387 N N . LEU F 2 22 ? 57.485 26.942 55.884 1.00 89.64 92 LEU F N 1
ATOM 4388 C CA . LEU F 2 22 ? 56.111 27.000 55.363 1.00 90.44 92 LEU F CA 1
ATOM 4389 C C . LEU F 2 22 ? 55.038 26.605 56.391 1.00 89.00 92 LEU F C 1
ATOM 4390 O O . LEU F 2 22 ? 54.036 27.309 56.569 1.00 87.93 92 LEU F O 1
ATOM 4395 N N . LYS F 2 23 ? 55.237 25.467 57.046 1.00 88.56 93 LYS F N 1
ATOM 4396 C CA . LYS F 2 23 ? 54.273 24.980 58.001 1.00 87.22 93 LYS F CA 1
ATOM 4397 C C . LYS F 2 23 ? 54.105 26.020 59.061 1.00 85.71 93 LYS F C 1
ATOM 4398 O O . LYS F 2 23 ? 52.996 26.369 59.440 1.00 84.81 93 LYS F O 1
ATOM 4404 N N . ASP F 2 24 ? 55.242 26.514 59.525 1.00 86.82 94 ASP F N 1
ATOM 4405 C CA . ASP F 2 24 ? 55.320 27.578 60.518 1.00 86.30 94 ASP F CA 1
ATOM 4406 C C . ASP F 2 24 ? 54.624 28.853 60.080 1.00 86.19 94 ASP F C 1
ATOM 4407 O O . ASP F 2 24 ? 53.841 29.444 60.813 1.00 83.24 94 ASP F O 1
ATOM 4412 N N . GLU F 2 25 ? 54.948 29.289 58.878 1.00 89.35 95 GLU F N 1
ATOM 4413 C CA . GLU F 2 25 ? 54.322 30.468 58.322 1.00 92.16 95 GLU F CA 1
ATOM 4414 C C . GLU F 2 25 ? 52.800 30.316 58.351 1.00 91.67 95 GLU F C 1
ATOM 4415 O O . GLU F 2 25 ? 52.077 31.295 58.518 1.00 90.77 95 GLU F O 1
ATOM 4421 N N . GLU F 2 26 ? 52.323 29.082 58.199 1.00 93.50 96 GLU F N 1
ATOM 4422 C CA . GLU F 2 26 ? 50.884 28.802 58.207 1.00 95.87 96 GLU F CA 1
ATOM 4423 C C . GLU F 2 26 ? 50.270 28.903 59.601 1.00 94.93 96 GL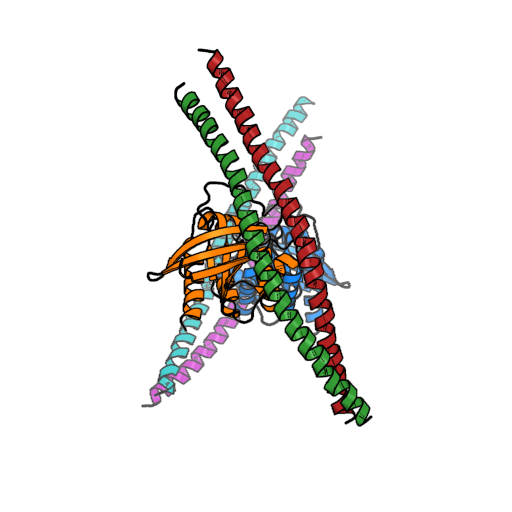U F C 1
ATOM 4424 O O . GLU F 2 26 ? 49.304 29.645 59.792 1.00 93.05 96 GLU F O 1
ATOM 4430 N N . CYS F 2 27 ? 50.812 28.135 60.553 1.00 95.94 97 CYS F N 1
ATOM 4431 C CA . CYS F 2 27 ? 50.438 28.247 61.975 1.00 95.82 97 CYS F CA 1
ATOM 4432 C C . CYS F 2 27 ? 50.222 29.697 62.390 1.00 96.74 97 CYS F C 1
ATOM 4433 O O . CYS F 2 27 ? 49.223 30.012 63.028 1.00 96.03 97 CYS F O 1
ATOM 4436 N N . GLU F 2 28 ? 51.178 30.562 62.031 1.00 100.19 98 GLU F N 1
ATOM 4437 C CA . GLU F 2 28 ? 51.103 32.007 62.296 1.00 100.64 98 GLU F CA 1
ATOM 4438 C C . GLU F 2 28 ? 49.806 32.576 61.744 1.00 97.46 98 GLU F C 1
ATOM 4439 O O . GLU F 2 28 ? 49.029 33.190 62.476 1.00 96.02 98 GLU F O 1
ATOM 4445 N N . ARG F 2 29 ? 49.566 32.348 60.457 1.00 96.12 99 ARG F N 1
ATOM 4446 C CA . ARG F 2 29 ? 48.350 32.837 59.817 1.00 97.50 99 ARG F CA 1
ATOM 4447 C C . ARG F 2 29 ? 47.062 32.354 60.515 1.00 95.17 99 ARG F C 1
ATOM 4448 O O . ARG F 2 29 ? 46.079 33.103 60.606 1.00 94.56 99 ARG F O 1
ATOM 4456 N N . LEU F 2 30 ? 47.083 31.111 61.006 1.00 92.33 100 LEU F N 1
ATOM 4457 C CA . LEU F 2 30 ? 45.930 30.497 61.681 1.00 88.72 100 LEU F CA 1
ATOM 4458 C C . LEU F 2 30 ? 45.605 31.139 63.018 1.00 89.30 100 LEU F C 1
ATOM 4459 O O . LEU F 2 30 ? 44.430 31.339 63.330 1.00 90.79 100 LEU F O 1
ATOM 4464 N N . SER F 2 31 ? 46.639 31.451 63.801 1.00 90.29 101 SER F N 1
ATOM 4465 C CA . SER F 2 31 ? 46.466 32.106 65.109 1.00 91.63 101 SER F CA 1
ATOM 4466 C C . SER F 2 31 ? 45.815 33.478 64.944 1.00 93.12 101 SER F C 1
ATOM 4467 O O . SER F 2 31 ? 44.949 33.867 65.739 1.00 91.07 101 SER F O 1
ATOM 4470 N N . LYS F 2 32 ? 46.248 34.203 63.908 1.00 95.62 102 LYS F N 1
ATOM 4471 C CA . LYS F 2 32 ? 45.648 35.494 63.553 1.00 97.66 102 LY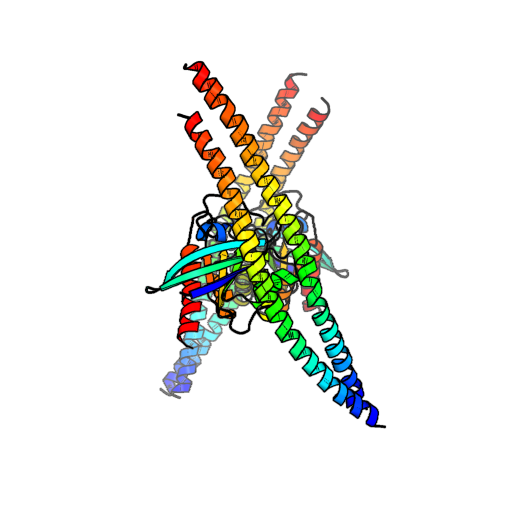S F CA 1
ATOM 4472 C C . LYS F 2 32 ? 44.111 35.346 63.439 1.00 98.75 102 LYS F C 1
ATOM 4473 O O . LYS F 2 32 ? 43.352 36.198 63.927 1.00 98.03 102 LYS F O 1
ATOM 4475 N N . VAL F 2 33 ? 43.682 34.222 62.844 1.00 99.58 103 VAL F N 1
ATOM 4476 C CA . VAL F 2 33 ? 42.270 33.878 62.626 1.00 98.23 103 VAL F CA 1
ATOM 4477 C C . VAL F 2 33 ? 41.380 34.100 63.834 1.00 99.53 103 VAL F C 1
ATOM 4478 O O . VAL F 2 33 ? 40.193 34.359 63.679 1.00 100.36 103 VAL F O 1
ATOM 4480 N N . ARG F 2 34 ? 41.935 33.998 65.036 1.00 101.49 104 ARG F N 1
ATOM 4481 C CA . ARG F 2 34 ? 41.153 34.323 66.231 1.00 104.06 104 ARG F CA 1
ATOM 4482 C C . ARG F 2 34 ? 40.618 35.757 66.134 1.00 103.43 104 ARG F C 1
ATOM 4483 O O . ARG F 2 34 ? 39.420 35.975 65.953 1.00 98.39 104 ARG F O 1
ATOM 4485 N N . GLU F 2 35 ? 41.531 36.721 66.204 1.00 106.08 105 GLU F N 1
ATOM 4486 C CA . GLU F 2 35 ? 41.165 38.132 66.343 1.00 106.65 105 GLU F CA 1
ATOM 4487 C C . GLU F 2 35 ? 40.653 38.698 65.034 1.00 100.06 105 GLU F C 1
ATOM 4488 O O . GLU F 2 35 ? 39.833 39.603 65.034 1.00 100.07 105 GLU F O 1
ATOM 4494 N N . GLN F 2 36 ? 41.138 38.164 63.921 1.00 94.57 106 GLN F N 1
ATOM 4495 C CA . GLN F 2 36 ? 40.676 38.599 62.601 1.00 91.56 106 GLN F CA 1
ATOM 4496 C C . GLN F 2 36 ? 39.178 38.381 62.411 1.00 88.18 106 GLN F C 1
ATOM 4497 O O . GLN F 2 36 ? 38.539 39.116 61.652 1.00 86.66 106 GLN F O 1
ATOM 4503 N N . LEU F 2 37 ? 38.628 37.367 63.082 1.00 85.04 107 LEU F N 1
ATOM 4504 C CA . LEU F 2 37 ? 37.181 37.158 63.084 1.00 83.51 107 LEU F CA 1
ATOM 4505 C C . LEU F 2 37 ? 36.451 38.286 63.813 1.00 84.39 107 LEU F C 1
ATOM 4506 O O . LEU F 2 37 ? 35.604 38.950 63.227 1.00 83.75 107 LEU F O 1
ATOM 4511 N N . GLU F 2 38 ? 36.777 38.503 65.086 1.00 86.20 108 GLU F N 1
ATOM 4512 C CA . GLU F 2 38 ? 36.044 39.486 65.894 1.00 88.54 108 GLU F CA 1
ATOM 4513 C C . GLU F 2 38 ? 36.243 40.903 65.380 1.00 89.28 108 GLU F C 1
ATOM 4514 O O . GLU F 2 38 ? 35.321 41.712 65.398 1.00 88.49 108 GLU F O 1
ATOM 4520 N N . GLN F 2 39 ? 37.448 41.174 64.895 1.00 91.56 109 GLN F N 1
ATOM 4521 C CA . GLN F 2 39 ? 37.768 42.419 64.196 1.00 93.93 109 GLN F CA 1
ATOM 4522 C C . GLN F 2 39 ? 36.762 42.699 63.072 1.00 90.49 109 GLN F C 1
ATOM 4523 O O . GLN F 2 39 ? 36.166 43.783 63.001 1.00 91.48 109 GLN F O 1
ATOM 4529 N N . GLU F 2 40 ? 36.566 41.717 62.200 1.00 86.18 110 GLU F N 1
ATOM 4530 C CA . GLU F 2 40 ? 35.582 41.861 61.132 1.00 84.62 110 GLU F CA 1
ATOM 4531 C C . GLU F 2 40 ? 34.174 41.978 61.735 1.00 81.96 110 GLU F C 1
ATOM 4532 O O . GLU F 2 40 ? 33.442 42.920 61.427 1.00 81.99 110 GLU F O 1
ATOM 4538 N N . LEU F 2 41 ? 33.831 41.047 62.627 1.00 79.34 111 LEU F N 1
ATOM 4539 C CA . LEU F 2 41 ? 32.524 41.034 63.307 1.00 77.60 111 LEU F CA 1
ATOM 4540 C C . LEU F 2 41 ? 32.187 42.420 63.806 1.00 79.34 111 LEU F C 1
ATOM 4541 O O . LEU F 2 41 ? 31.109 42.940 63.520 1.00 79.86 111 LEU F O 1
ATOM 4546 N N . GLU F 2 42 ? 33.111 43.011 64.558 1.00 80.66 112 GLU F N 1
ATOM 4547 C CA . GLU F 2 42 ? 32.874 44.328 65.129 1.00 83.00 112 GLU F CA 1
ATOM 4548 C C . GLU F 2 42 ? 32.353 45.255 64.025 1.00 83.99 112 GLU F C 1
ATOM 4549 O O . GLU F 2 42 ? 31.252 45.833 64.125 1.00 82.31 112 GLU F O 1
ATOM 4555 N N . GLU F 2 43 ? 33.140 45.340 62.952 1.00 85.21 113 GLU F N 1
ATOM 4556 C CA . GLU F 2 43 ? 32.840 46.231 61.839 1.00 87.11 113 GLU F CA 1
ATOM 4557 C C . GLU F 2 43 ? 31.450 45.944 61.263 1.00 85.24 113 GLU F C 1
ATOM 4558 O O . GLU F 2 43 ? 30.585 46.822 61.197 1.00 85.65 113 GLU F O 1
ATOM 4564 N N . LEU F 2 44 ? 31.248 44.696 60.867 1.00 82.87 114 LEU F N 1
ATOM 4565 C CA . LEU F 2 44 ? 29.960 44.228 60.365 1.00 81.39 114 LEU F CA 1
ATOM 4566 C C . LEU F 2 44 ? 28.763 44.614 61.257 1.00 80.58 114 LEU F C 1
ATOM 4567 O O . LEU F 2 44 ? 27.762 45.140 60.767 1.00 79.45 114 LEU F O 1
ATOM 4572 N N . THR F 2 45 ? 28.872 44.355 62.557 1.00 80.78 115 THR F N 1
ATOM 4573 C CA . THR F 2 45 ? 27.806 44.706 63.514 1.00 80.88 115 THR F CA 1
ATOM 4574 C C . THR F 2 45 ? 27.538 46.190 63.477 1.00 82.69 115 THR F C 1
ATOM 4575 O O . THR F 2 45 ? 26.389 46.635 63.393 1.00 82.71 115 THR F O 1
ATOM 4579 N N . ALA F 2 46 ? 28.626 46.946 63.569 1.00 84.33 116 ALA F N 1
ATOM 4580 C CA . ALA F 2 46 ? 28.566 48.395 63.544 1.00 86.77 116 ALA F CA 1
ATOM 4581 C C . ALA F 2 46 ? 27.795 48.840 62.316 1.00 86.79 116 ALA F C 1
ATOM 4582 O O . ALA F 2 46 ? 26.928 49.721 62.371 1.00 87.29 116 ALA F O 1
ATOM 4584 N N . SER F 2 47 ? 28.125 48.208 61.202 1.00 85.65 117 SER F N 1
ATOM 4585 C CA . SER F 2 47 ? 27.566 48.601 59.952 1.00 86.19 117 SER F CA 1
ATOM 4586 C C . SER F 2 47 ? 26.060 48.383 59.963 1.00 84.98 117 SER F C 1
ATOM 4587 O O . SER F 2 47 ? 25.309 49.305 59.673 1.00 86.20 117 SER F O 1
ATOM 4590 N N . LEU F 2 48 ? 25.632 47.171 60.322 1.00 83.42 118 LEU F N 1
ATOM 4591 C CA . LEU F 2 48 ? 24.198 46.803 60.376 1.00 82.41 118 LEU F CA 1
ATOM 4592 C C . LEU F 2 48 ? 23.402 47.805 61.156 1.00 82.74 118 LEU F C 1
ATOM 4593 O O . LEU F 2 48 ? 22.340 48.249 60.743 1.00 81.93 118 LEU F O 1
ATOM 4598 N N . PHE F 2 49 ? 23.927 48.102 62.329 1.00 84.18 119 PHE F N 1
ATOM 4599 C CA . PHE F 2 49 ? 23.371 49.099 63.202 1.00 87.27 119 PHE F CA 1
ATOM 4600 C C . PHE F 2 49 ? 23.086 50.368 62.406 1.00 90.82 119 PHE F C 1
ATOM 4601 O O . PHE F 2 49 ? 21.951 50.846 62.372 1.00 91.95 119 PHE F O 1
ATOM 4609 N N . GLU F 2 50 ? 24.115 50.895 61.744 1.00 94.47 120 GLU F N 1
ATOM 4610 C CA . GLU F 2 50 ? 23.972 52.118 60.947 1.00 97.94 120 GLU F CA 1
ATOM 4611 C C . GLU F 2 50 ? 22.888 51.951 59.923 1.00 96.25 120 GLU F C 1
ATOM 4612 O O . GLU F 2 50 ? 21.952 52.742 59.863 1.00 96.89 120 GLU F O 1
ATOM 4618 N N . GLU F 2 51 ? 23.023 50.880 59.148 1.00 94.27 121 GLU F N 1
ATOM 4619 C CA . GLU F 2 51 ? 22.276 50.695 57.917 1.00 93.63 121 GLU F CA 1
ATOM 4620 C C . GLU F 2 51 ? 20.823 50.399 58.204 1.00 91.57 121 GLU F C 1
ATOM 4621 O O . GLU F 2 51 ? 19.931 50.993 57.607 1.00 91.49 121 GLU F O 1
ATOM 4627 N N . ALA F 2 52 ? 20.596 49.469 59.120 1.00 90.10 122 ALA F N 1
ATOM 4628 C CA . ALA F 2 52 ? 19.253 49.157 59.550 1.00 89.80 122 ALA F CA 1
ATOM 4629 C C . ALA F 2 52 ? 18.605 50.403 60.140 1.00 91.29 122 ALA F C 1
ATOM 4630 O O . ALA F 2 52 ? 17.396 50.580 60.018 1.00 91.69 122 ALA F O 1
ATOM 4632 N N . HIS F 2 53 ? 19.397 51.274 60.767 1.00 92.83 123 HIS F N 1
ATOM 4633 C CA . HIS F 2 53 ? 18.838 52.512 61.295 1.00 95.20 123 HIS F CA 1
ATOM 4634 C C . HIS F 2 53 ? 18.368 53.413 60.156 1.00 97.14 123 HIS F C 1
ATOM 4635 O O . HIS F 2 53 ? 17.189 53.767 60.079 1.00 98.13 123 HIS F O 1
ATOM 4642 N N . LYS F 2 54 ? 19.292 53.775 59.270 1.00 98.51 124 LYS F N 1
ATOM 4643 C CA . LYS F 2 54 ? 18.965 54.603 58.106 1.00 100.66 124 LYS F CA 1
ATOM 4644 C C . LYS F 2 54 ? 17.617 54.150 57.550 1.00 99.56 124 LYS F C 1
ATOM 4645 O O . LYS F 2 54 ? 16.766 54.963 57.211 1.00 100.77 124 LYS F O 1
ATOM 4651 N N . MET F 2 55 ? 17.434 52.839 57.493 1.00 98.14 125 MET F N 1
ATOM 4652 C CA . MET F 2 55 ? 16.199 52.229 57.044 1.00 98.26 125 MET F CA 1
ATOM 4653 C C . MET F 2 55 ? 15.020 52.647 57.887 1.00 99.51 125 MET F C 1
ATOM 4654 O O . MET F 2 55 ? 14.058 53.192 57.371 1.00 100.36 125 MET F O 1
ATOM 4659 N N . VAL F 2 56 ? 15.097 52.379 59.186 1.00 102.35 126 VAL F N 1
ATOM 4660 C CA . VAL F 2 56 ? 13.955 52.591 60.080 1.00 105.87 126 VAL F CA 1
ATOM 4661 C C . VAL F 2 56 ? 13.635 54.093 60.151 1.00 111.46 126 VAL F C 1
ATOM 4662 O O . VAL F 2 56 ? 12.465 54.476 60.229 1.00 112.24 126 VAL F O 1
ATOM 4666 N N . ARG F 2 57 ? 14.675 54.928 60.100 1.00 117.47 127 ARG F N 1
ATOM 4667 C CA . ARG F 2 57 ? 14.521 56.384 59.992 1.00 123.98 127 ARG F CA 1
ATOM 4668 C C . ARG F 2 57 ? 13.495 56.718 58.901 1.00 124.46 127 ARG F C 1
ATOM 4669 O O . ARG F 2 57 ? 12.464 57.332 59.183 1.00 125.65 127 ARG F O 1
ATOM 4677 N N . GLU F 2 58 ? 13.768 56.275 57.672 1.00 123.39 128 GLU F N 1
ATOM 4678 C CA . GLU F 2 58 ? 12.883 56.523 56.523 1.00 123.45 128 GLU F CA 1
ATOM 4679 C C . GLU F 2 58 ? 11.439 56.178 56.841 1.00 122.53 128 GLU F C 1
ATOM 4680 O O . GLU F 2 58 ? 10.576 57.052 56.813 1.00 123.02 128 GLU F O 1
ATOM 4686 N N . ALA F 2 59 ? 11.196 54.905 57.148 1.00 122.96 129 ALA F N 1
ATOM 4687 C CA . ALA F 2 59 ? 9.867 54.408 57.527 1.00 123.93 129 ALA F CA 1
ATOM 4688 C C . ALA F 2 59 ? 9.149 55.350 58.490 1.00 126.62 129 ALA F C 1
ATOM 4689 O O . ALA F 2 59 ? 7.970 55.650 58.302 1.00 128.33 12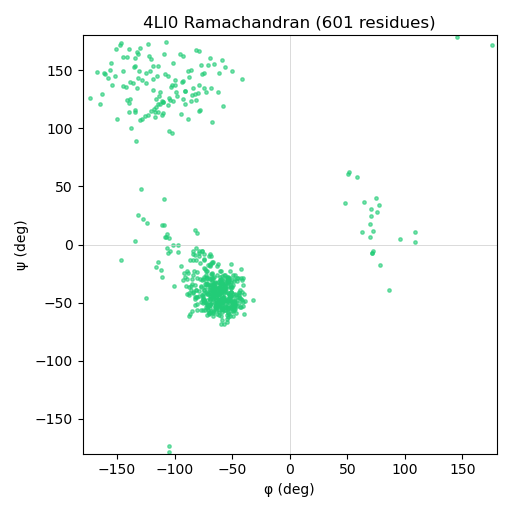9 ALA F O 1
ATOM 4691 N N . ASN F 2 60 ? 9.870 55.812 59.511 1.00 127.85 130 ASN F N 1
ATOM 4692 C CA . ASN F 2 60 ? 9.306 56.695 60.539 1.00 128.77 130 ASN F CA 1
ATOM 4693 C C . ASN F 2 60 ? 8.899 58.060 60.021 1.00 132.56 130 ASN F C 1
ATOM 4694 O O . ASN F 2 60 ? 7.831 58.558 60.377 1.00 131.29 130 ASN F O 1
ATOM 4699 N N . MET F 2 61 ? 9.760 58.665 59.202 1.00 138.12 131 MET F N 1
ATOM 4700 C CA . MET F 2 61 ? 9.491 59.988 58.631 1.00 144.45 131 MET F CA 1
ATOM 4701 C C . MET F 2 61 ? 8.278 59.947 57.720 1.00 143.64 131 MET F C 1
ATOM 4702 O O . MET F 2 61 ? 7.446 60.854 57.747 1.00 146.12 131 MET F O 1
ATOM 4707 N N . LYS F 2 62 ? 8.191 58.903 56.901 1.00 141.15 132 LYS F N 1
ATOM 4708 C CA . LYS F 2 62 ? 7.071 58.766 55.981 1.00 141.19 132 LYS F CA 1
ATOM 4709 C C . LYS F 2 62 ? 5.824 58.193 56.668 1.00 140.88 132 LYS F C 1
ATOM 4710 O O . LYS F 2 62 ? 4.739 58.249 56.099 1.00 144.17 132 LYS F O 1
ATOM 4716 N N . GLN F 2 63 ? 5.976 57.647 57.876 1.00 138.96 133 GLN F N 1
ATOM 4717 C CA . GLN F 2 63 ? 4.826 57.213 58.685 1.00 140.08 133 GLN F CA 1
ATOM 4718 C C . GLN F 2 63 ? 4.240 58.392 59.458 1.00 142.81 133 GLN F C 1
ATOM 4719 O O . GLN F 2 63 ? 3.016 58.525 59.570 1.00 141.01 133 GLN F O 1
ATOM 4725 N N . ALA F 2 64 ? 5.127 59.222 60.011 1.00 147.59 134 ALA F N 1
ATOM 4726 C CA . ALA F 2 64 ? 4.741 60.314 60.913 1.00 150.71 134 ALA F CA 1
ATOM 4727 C C . ALA F 2 64 ? 4.108 61.480 60.156 1.00 154.24 134 ALA F C 1
ATOM 4728 O O . ALA F 2 64 ? 3.060 61.986 60.561 1.00 153.95 134 ALA F O 1
ATOM 4730 N N . ALA F 2 65 ? 4.750 61.904 59.068 1.00 156.66 135 ALA F N 1
ATOM 4731 C CA . ALA F 2 65 ? 4.156 62.865 58.143 1.00 159.30 135 ALA F CA 1
ATOM 4732 C C . ALA F 2 65 ? 2.826 62.324 57.611 1.00 164.06 135 ALA F C 1
ATOM 4733 O O . ALA F 2 65 ? 1.852 63.068 57.497 1.00 168.29 135 ALA F O 1
ATOM 4735 N N . SER F 2 66 ? 2.797 61.027 57.294 1.00 166.12 136 SER F N 1
ATOM 4736 C CA . SER F 2 66 ? 1.569 60.330 56.875 1.00 166.66 136 SER F CA 1
ATOM 4737 C C . SER F 2 66 ? 0.485 60.290 57.970 1.00 166.83 136 SER F C 1
ATOM 4738 O O . SER F 2 66 ? -0.706 60.206 57.667 1.00 165.86 136 SER F O 1
ATOM 4741 N N . GLU F 2 67 ? 0.901 60.351 59.233 1.00 167.83 137 GLU F N 1
ATOM 4742 C CA . GLU F 2 67 ? -0.027 60.333 60.364 1.00 170.05 137 GLU F CA 1
ATOM 4743 C C . GLU F 2 67 ? -0.802 61.652 60.570 1.00 175.09 137 GLU F C 1
ATOM 4744 O O . GLU F 2 67 ? -1.993 61.615 60.884 1.00 177.89 137 GLU F O 1
ATOM 4746 N N . LYS F 2 68 ? -0.143 62.802 60.381 1.00 178.58 138 LYS F N 1
ATOM 4747 C CA . LYS F 2 68 ? -0.744 64.130 60.680 1.00 178.67 138 LYS F CA 1
ATOM 4748 C C . LYS F 2 68 ? -1.770 64.628 59.639 1.00 179.35 138 LYS F C 1
ATOM 4749 O O . LYS F 2 68 ? -2.405 65.667 59.847 1.00 181.58 138 LYS F O 1
ATOM 4755 N N . GLN F 2 69 ? -1.935 63.902 58.533 1.00 177.85 139 GLN F N 1
ATOM 4756 C CA . GLN F 2 69 ? -2.986 64.214 57.560 1.00 178.37 139 GLN F CA 1
ATOM 4757 C C . GLN F 2 69 ? -4.168 63.242 57.665 1.00 181.18 139 GLN F C 1
ATOM 4758 O O . GLN F 2 69 ? -5.161 63.423 56.971 1.00 184.81 139 GLN F O 1
ATOM 4764 N N . LEU F 2 70 ? -4.054 62.211 58.506 1.00 182.07 140 LEU F N 1
ATOM 4765 C CA . LEU F 2 70 ? -5.213 61.409 58.914 1.00 183.14 140 LEU F CA 1
ATOM 4766 C C . LEU F 2 70 ? -5.960 62.103 60.059 1.00 196.46 140 LEU F C 1
ATOM 4767 O O . LEU F 2 70 ? -7.041 61.660 60.449 1.00 193.77 140 LEU F O 1
ATOM 4769 N N . LYS F 2 71 ? -5.355 63.164 60.605 1.00 143.11 141 LYS F N 1
ATOM 4770 C CA . LYS F 2 71 ? -6.014 64.111 61.527 1.00 151.56 141 LYS F CA 1
ATOM 4771 C C . LYS F 2 71 ? -6.440 65.396 60.788 1.00 156.44 141 LYS F C 1
ATOM 4772 O O . LYS F 2 71 ? -7.482 65.980 61.106 1.00 155.17 141 LYS F O 1
ATOM 4774 N N . GLU F 2 72 ? -5.630 65.829 59.815 1.00 156.82 142 GLU F N 1
ATOM 4775 C CA . GLU F 2 72 ? -5.961 66.965 58.940 1.00 150.57 142 GLU F CA 1
ATOM 4776 C C . GLU F 2 72 ? -7.122 66.641 57.995 1.00 154.40 142 GLU F C 1
ATOM 4777 O O . GLU F 2 72 ? -8.025 67.462 57.814 1.00 150.67 142 GLU F O 1
ATOM 4779 N N . ALA F 2 73 ? -7.090 65.447 57.399 1.00 161.58 143 ALA F N 1
ATOM 4780 C CA . ALA F 2 73 ? -8.185 64.958 56.544 1.00 162.77 143 ALA F CA 1
ATOM 4781 C C . ALA F 2 73 ? -9.361 64.384 57.347 1.00 169.42 143 ALA F C 1
ATOM 4782 O O . ALA F 2 73 ? -10.498 64.414 56.875 1.00 176.58 143 ALA F O 1
ATOM 4784 N N . ARG F 2 74 ? -9.093 63.851 58.541 1.00 173.54 144 ARG F N 1
ATOM 4785 C CA . ARG F 2 74 ? -10.164 63.548 59.501 1.00 171.67 144 ARG F CA 1
ATOM 4786 C C . ARG F 2 74 ? -10.742 64.857 60.063 1.00 180.37 144 ARG F C 1
ATOM 4787 O O . ARG F 2 74 ? -11.836 64.865 60.636 1.00 175.68 144 ARG F O 1
ATOM 4789 N N . GLY F 2 75 ? -9.985 65.948 59.900 1.00 185.79 145 GLY F N 1
ATOM 4790 C CA . GLY F 2 75 ? -10.424 67.308 60.230 1.00 185.21 145 GLY F CA 1
ATOM 4791 C C . GLY F 2 75 ? -11.099 68.063 59.090 1.00 191.18 145 GLY F C 1
ATOM 4792 O O . GLY F 2 75 ? -11.921 68.951 59.338 1.00 194.16 145 GLY F O 1
ATOM 4793 N N . LYS F 2 76 ? -10.745 67.737 57.845 1.00 192.67 146 LYS F N 1
ATOM 4794 C CA . LYS F 2 76 ? -11.452 68.270 56.671 1.00 189.92 146 LYS F CA 1
ATOM 4795 C C . LYS F 2 76 ? -12.846 67.635 56.512 1.00 189.68 146 LYS F C 1
ATOM 4796 O O . LYS F 2 76 ? -13.725 68.220 55.879 1.00 198.45 146 LYS F O 1
ATOM 4798 N N . ILE F 2 77 ? -13.036 66.443 57.083 1.00 183.07 147 ILE F N 1
ATOM 4799 C CA . ILE F 2 77 ? -14.351 65.793 57.142 1.00 171.84 147 ILE F CA 1
ATOM 4800 C C . ILE F 2 77 ? -15.131 66.236 58.387 1.00 174.55 147 ILE F C 1
ATOM 4801 O O . ILE F 2 77 ? -16.204 66.827 58.263 1.00 184.03 147 ILE F O 1
ATOM 4803 N N . ASP F 2 78 ? -14.592 65.954 59.578 1.00 169.52 148 ASP F N 1
ATOM 4804 C CA . ASP F 2 78 ? -15.237 66.335 60.851 1.00 155.69 148 ASP F CA 1
ATOM 4805 C C . ASP F 2 78 ? -15.152 67.840 61.105 1.00 152.96 148 ASP F C 1
ATOM 4806 O O . ASP F 2 78 ? -16.079 68.591 60.798 1.00 147.27 148 ASP F O 1
#

GO terms:
  GO:0097730 non-motile cilium (C, IDA)
  GO:0005813 centrosome (C, IDA)
  GO:0005929 cilium (C, IDA)
  GO:0005525 GTP binding (F, IDA)
  GO:0045335 phagocytic vesicle (C, IDA)
  GO:0055038 recycling endosome membrane (C, IDA)
  GO:0010008 endosome membrane (C, IDA)
  GO:0030496 midbody (C, IDA)
  GO:0003925 G protein activity (F, IDA)
  GO:0019003 GDP binding (F, IDA)
  GO:0010506 regulation of autophagy (P, IMP)
  GO:0060271 cilium assembly (P, IMP)
  GO:0007030 Golgi organization (P, IMP)
  GO:0005515 protein binding (F, IPI)
  GO:0032588 trans-Golgi network membrane (C, TAS)
  GO:0000139 Golgi membrane (C, TAS)
  GO:0055038 recycling endosome membrane (C, TAS)
  GO:0005829 cytosol (C, TAS)
  GO:0060271 cilium assembly (P, IDA)
  GO:0048210 Golgi vesicle fusion to target membrane (P, IDA)

Radius of gyration: 35.95 Å; Cα contacts (8 Å, |Δi|>4): 849; chains: 6; bounding box: 92×101×83 Å

Sequence (613 aa):
DYLFKLLLIGDSGVGKTCVLFRFSEDAFNSTFISTIGIDFKIRTIELDGKRIKLQIWDTAGQERFRTITTAYYRGAMGIMLVYDITNEKSFDNIRNWIRNIEEHASADVEKMILGNKCDVNDKRQVSKERGEKLALDYGIKFMETSAKANINVENAFFTLARDIKAKMDKKYDYLFKLLLIGDSGVGKTCVLFRFSEDAFNSTFISTIGIDFKIRTIELDGKRIKLQIWDTAGQERFRTITTAYYRGAMGIMLVYDITNEKSFDNIRNWIRNIEEHASADVEKMILGNKCDVNDKRQVSKERGEKLALDYGIKFMETSAKANINVENAFFTLARDIKAKMDKLKEELHRAQKELKLKDEECERLSKVREQLEQELEELTASLFEEAHKMVREANMKQAASEKQLKEARGKILKEELHRAQKELKLKDEECERLSKVREQLEQELEELTASLFEEAHKMVREANMKQAASEKQLKEARGKILKEELHRAQKELKLKDEECERLSKVREQLEQELEELTASLFEEAHKMVREANMKQAASEKQLKEKEELHRAQKELKLKDEECERLSKVREQLEQELEELTASLFEEAHKMVREANMKQAASEKQLKEARGKID

B-factor: mean 96.49, std 25.86, range [49.43, 198.45]

Secondary structure (DSSP, 8-state):
-EEEEEEEEE-TTSSHHHHHHHHTT-S----STTTTSEEEEEEEEEETTEEEEEEEEEE---GGGHHHHHHHHHH-SEEEEEEETT-HHHHHTHHHHHHHHHHHS-TT-EEEEEEE-TT--TT--S-HHHHHHHHHHHT-EEEE-BTTTTBSHHHHHHHHHHHHHHHHHH-/--EEEEEEEEESTTSSHHHHHHHHHT-S----STTTTSEEEEEEEEEETTEEEEEEEEEE---GGGHHHHHHHHHH-SEEEEEEETT-HHHHHTHHHHHHHHHHHS-SS-B--EEEE-TT--TT--S-HHHHHHHHHHHT--EEEEBTTTTBSHHHHHHHHHHHHHHHHH-/-HHHHHHHHHHHHHHHHHHHHHHHHHHHHHHHHHHHHHHHHHHHHHHHHHHHHHHHHHHHHHHHHHHH-/-HHHHHHHHHHHHHHHHHHHHHHHHHHHHHHHHHHHHHHHHHHHHHHHHHHHHHHHHHHHHHHHHHHH-/-THHHHHHHHHHHHHHHHHHHHHHHHHHHHHHHHHHHHHHHHHHHHHHHHHHHHHHHHHHHHH-/-HHHHHHHHHHHHHHHHHHHHHHHHHHHHHHHHHHHHHHHHHHHHHHHHHHHHHHHHHTHHHHHHHHH-

CATH classification: 3.40.50.300

Solvent-accessible surface area: 34141 Å² total; per-residue (Å²): 133,52,80,1,37,1,1,0,0,5,33,101,58,2,16,9,23,68,0,0,19,110,1,16,78,36,95,80,134,28,32,6,31,93,69,0,1,1,0,1,34,50,57,65,10,118,4,113,55,96,45,0,92,0,28,0,4,0,5,35,57,56,139,77,0,52,29,0,17,23,2,2,9,102,28,9,45,0,1,0,0,0,0,7,0,39,42,0,140,1,12,41,34,0,132,96,46,13,153,47,1,138,90,67,15,46,116,119,11,54,60,2,0,0,0,2,61,17,65,33,100,133,136,66,44,0,41,102,140,60,0,81,126,8,3,134,88,90,62,21,101,27,40,22,0,0,6,171,61,75,74,54,2,83,71,0,0,38,17,0,0,109,33,6,25,52,47,76,83,176,198,175,89,42,75,1,12,1,0,0,0,3,32,92,65,3,14,6,20,67,0,0,18,108,1,16,134,45,94,60,126,22,26,0,26,92,56,0,1,1,0,1,14,65,32,70,43,118,8,120,66,87,35,0,9,1,42,0,8,0,4,31,50,54,137,81,0,51,24,0,14,24,2,2,13,102,28,11,63,0,0,0,0,0,0,8,0,34,47,0,135,2,8,39,41,0,125,90,40,25,160,48,2,83,93,56,12,47,114,123,10,52,59,2,1,0,0,3,61,16,60,33,93,129,132,62,33,0,45,103,131,61,1,82,53,7,3,139,110,102,68,16,106,32,27,21,0,0,6,170,55,81,71,56,2,82,75,0,0,28,25,2,0,113,32,5,26,67,57,117,84,122,117,82,131,98,24,110,134,2,79,70,64,28,110,59,46,36,84,58,15,97,142,49,34,63,75,3,114,91,59,17,105,81,10,38,113,92,0,9,72,54,1,70,88,3,10,95,90,2,74,87,7,16,102,127,38,46,66,8,63,127,89,28,145,101,46,161,60,180,173,74,70,65,96,6,97,166,10,80,63,66,17,156,103,36,44,52,69,19,116,151,27,64,99,29,44,90,67,8,100,101,19,28,93,79,1,48,60,17,4,151,62,22,0,99,126,36,31,138,98,4,71,102,101,32,66,58,11,65,126,104,36,151,100,58,74,58,106,129,224,76,105,109,26,120,130,11,92,110,79,40,117,91,52,61,106,63,8,122,137,26,37,55,62,6,96,105,68,10,98,92,11,5,116,106,0,9,60,58,0,74,89,6,26,103,82,7,112,92,6,30,123,125,27,50,67,39,75,164,66,72,193,122,111,157,131,31,155,61,24,89,101,87,34,109,80,51,38,76,50,9,106,149,28,60,29,17,52,99,70,10,103,124,21,41,123,79,0,47,55,5,4,164,112,47,5,96,139,65,32,109,70,4,52,103,125,50,60,65,11,49,168,86,42,68,64,60,56,50,96,90,122

Organism: Homo sapiens (NCBI:txid9606)